Protein AF-0000000079071019 (afdb_homodimer)

pLDDT: mean 92.37, std 9.05, range [36.19, 98.75]

Sequence (508 aa):
MAKNIQSLERAAAMLRLLAGGERRLGLSDIASSLGLAKGTAHGILRTLQLEGFVEQDATSGRYQLGAELLRLGNSYLDVHELRARALVWTDDLARSSGESVHLGVLHQHGVLIVHHVFRPDDSRQVLEVGAMQPLHSTALGKVLSAFDPVAHSEVMEAERRSFTGRTVTAADEFEAMLDLIRAQGWAADAEETWEGVAAVSAPVHDRRRMPVGAVAVTGAVERVAPGGVLRPELIAAVRDCARAVSRDLGAGRFMAKNIQSLERAAAMLRLLAGGERRLGLSDIASSLGLAKGTAHGILRTLQLEGFVEQDATSGRYQLGAELLRLGNSYLDVHELRARALVWTDDLARSSGESVHLGVLHQHGVLIVHHVFRPDDSRQVLEVGAMQPLHSTALGKVLSAFDPVAHSEVMEAERRSFTGRTVTAADEFEAMLDLIRAQGWAADAEETWEGVAAVSAPVHDRRRMPVGAVAVTGAVERVAPGGVLRPELIAAVRDCARAVSRDLGAGRF

Solvent-accessible surface area (backbone atoms only — not comparable to full-atom values): 25881 Å² total; per-residue (Å²): 123,86,71,70,48,60,70,54,51,51,48,52,51,50,55,51,55,42,48,75,41,96,53,67,41,41,67,65,57,51,11,60,77,68,73,43,54,60,67,58,42,46,42,50,48,51,37,35,34,75,70,30,47,26,39,64,42,85,85,81,59,22,34,38,58,15,66,47,30,24,38,48,14,35,40,36,56,75,68,30,61,70,53,67,54,30,51,66,47,44,49,50,44,12,62,75,66,58,26,22,23,40,32,31,28,85,45,94,78,20,23,33,23,70,36,63,42,66,42,77,58,91,67,90,78,80,87,48,53,27,39,76,40,57,26,73,35,34,13,50,19,36,30,41,31,45,66,27,71,67,46,31,52,42,53,71,74,41,87,52,75,71,65,35,98,59,28,66,50,52,66,68,63,42,51,54,49,28,52,51,27,57,74,72,56,40,24,66,18,72,26,13,59,45,85,62,33,20,30,38,10,10,53,21,30,31,55,84,69,42,64,69,29,24,35,27,42,40,36,48,27,72,73,46,21,47,94,77,41,69,43,65,68,55,53,51,49,35,43,52,38,17,49,52,32,11,42,70,56,51,16,66,87,126,123,88,72,70,50,60,70,54,52,51,49,51,52,50,54,52,56,42,47,74,42,95,55,65,41,41,67,65,57,52,12,60,75,69,73,43,55,58,67,59,43,47,42,52,47,51,37,34,33,75,70,30,48,26,38,64,42,86,85,80,59,24,33,37,57,16,66,47,30,23,38,49,14,36,40,36,55,74,69,32,61,69,55,67,53,31,52,67,48,44,48,50,44,11,62,74,67,58,27,22,23,40,32,33,28,85,45,95,77,20,24,33,24,71,37,63,40,67,42,79,59,91,66,91,77,80,88,48,54,28,38,77,40,57,27,73,34,35,14,50,18,36,30,41,31,44,66,27,70,66,46,32,53,42,53,71,73,42,85,51,76,72,64,35,97,58,28,66,51,52,67,68,63,42,51,55,49,29,52,51,26,58,74,70,56,40,25,64,17,73,26,13,60,45,84,62,33,20,31,38,12,11,52,20,30,30,55,84,68,43,63,70,30,21,33,28,42,40,38,49,27,73,73,47,20,48,98,78,42,68,42,63,68,54,53,53,47,34,43,51,40,17,50,52,32,11,41,70,56,51,15,66,86,127

Organism: Streptomyces microflavus (NCBI:txid1919)

Secondary structure (DSSP, 8-state):
-----HHHHHHHHHHHHHHH-SS-B-HHHHHHHHT--HHHHHHHHHHHHHTTSEEE-TTT--EEE-HHHHHHHHHHHHT-HHHHHHHHHHHHHHHHHSSEEEEEEEETTEEEEEEEEPPSSS------TT-EEETTTSHHHHHHHHH-HHHHHHHHHS-----STT----HHHHHHHHHHHHHHT-EEEESSSSTTEEEEEEEEE-TTS-EEEEEEEEEEHHHHSGGG---HHHHHHHHHHHHHHHHHTT----/-----HHHHHHHHHHHHHHH-SS-B-HHHHHHHHT--HHHHHHHHHHHHHTTSEEE-TTT--EEE-HHHHHHHHHHHHT-HHHHHHHHHHHHHHHHHSSEEEEEEEETTEEEEEEEEPPSSS------TT-EEETTTSHHHHHHHHH-HHHHHHHHHS-----STT----HHHHHHHHHHHHHHT-EEEESSSSTTEEEEEEEEE-TTS-EEEEEEEEEEHHHHSGGG---HHHHHHHHHHHHHHHHHTT----

InterPro domains:
  IPR005471 Transcription regulator IclR, N-terminal [PF09339] (7-57)
  IPR005471 Transcription regulator IclR, N-terminal [PS51077] (5-67)
  IPR005471 Transcription regulator IclR, N-terminal [SM00346] (5-95)
  IPR014757 Transcription regulator IclR, C-terminal [PF01614] (75-247)
  IPR014757 Transcription regulator IclR, C-terminal [PS51078] (68-251)
  IPR029016 GAF-like domain superfamily [G3DSA:3.30.450.40] (76-252)
  IPR036388 Winged helix-like DNA-binding domain superfamily [G3DSA:1.10.10.10] (1-75)
  IPR036390 Winged helix DNA-binding domain superfamily [SSF46785] (5-77)
  IPR050707 HTH-type Transcriptional Regulators in Metabolic Pathways [PTHR30136] (3-250)

Foldseek 3Di:
DPDDDVLVVLLVVLQVVLVPDPDFAALVRSCVVSVHDSVSSVVSQVVCVVVQQKDADPVVRTIHGGCVVVVVVVVVLVPDLLNVLLVVLLQVLLVVLQFKKFKWFDDDQWTATSDIDHRPDPDDDDDCHGPTHHLQAAQFNLQCLLQPVVSVVSPLPDQQDFQDPQADGDNVVSVVQSVVCNVVQKGKHACRNHDQKIKIKGFAAAQVRHTGIMMMGMDGCCRQANVNHGDVVSNVSRHVSSQSSRVSNVNDDD/DPDDDVLVVLLVVLQVVLVPDPDFAALVVSCVVSVHDSVSSVVSQVVCVVVQQKDADPVVRTIHGGCVVVVVVVVVLVPDLLNVLLVVLLQVLLVVLQFKKFKWFDDDQWTATSDIDHRPDPDDDDDCHGPTHHLQAAQFNLQCLLQPVVSVVSPLPDQQDFQDPQADGDNVVSVVQSVVCNVVQKGKHACRNHDQKIKIKGFAAAQVRHTGIMMMGMDGCCRQANVNHGDVVSNVSRHVSSQSSRVSNVNPDD

Nearest PDB structures (foldseek):
  2g7u-assembly1_A  TM=6.488E-01  e=1.262E-20  Rhodococcus jostii RHA1
  5y6i-assembly1_A  TM=6.233E-01  e=2.428E-19  Pseudomonas aeruginosa
  3r4k-assembly2_D  TM=6.401E-01  e=8.620E-19  Ruegeria sp. TM1040
  5whm-assembly1_A  TM=8.356E-01  e=2.505E-16  Brucella abortus
  5whm-assembly1_C  TM=8.051E-01  e=2.827E-16  Brucella abortus

Radius of gyration: 23.79 Å; Cα contacts (8 Å, |Δi|>4): 1053; chains: 2; bounding box: 57×72×56 Å

Structure (mmCIF, N/CA/C/O backbone):
data_AF-0000000079071019-model_v1
#
loop_
_entity.id
_entity.type
_entity.pdbx_description
1 polymer 'Glycerol operon regulatory protein'
#
loop_
_atom_site.group_PDB
_atom_site.id
_atom_site.type_symbol
_atom_site.label_atom_id
_atom_site.label_alt_id
_atom_site.label_comp_id
_atom_site.label_asym_id
_atom_site.label_entity_id
_atom_site.label_seq_id
_atom_site.pdbx_PDB_ins_code
_atom_site.Cartn_x
_atom_site.Cartn_y
_atom_site.Cartn_z
_atom_site.occupancy
_atom_site.B_iso_or_equiv
_atom_site.auth_seq_id
_atom_site.auth_comp_id
_atom_site.auth_asym_id
_atom_site.auth_atom_id
_atom_site.pdbx_PDB_model_num
ATOM 1 N N . MET A 1 1 ? 29.594 14.336 12.547 1 38.56 1 MET A N 1
ATOM 2 C CA . MET A 1 1 ? 28.266 13.812 12.258 1 38.56 1 MET A CA 1
ATOM 3 C C . MET A 1 1 ? 28.297 12.883 11.055 1 38.56 1 MET A C 1
ATOM 5 O O . MET A 1 1 ? 28.891 13.203 10.023 1 38.56 1 MET A O 1
ATOM 9 N N . ALA A 1 2 ? 28.281 11.719 11.398 1 52.56 2 ALA A N 1
ATOM 10 C CA . ALA A 1 2 ? 28.609 10.734 10.367 1 52.56 2 ALA A CA 1
ATOM 11 C C . ALA A 1 2 ? 27.906 11.055 9.055 1 52.56 2 ALA A C 1
ATOM 13 O O . ALA A 1 2 ? 26.734 11.445 9.055 1 52.56 2 ALA A O 1
ATOM 14 N N . LYS A 1 3 ? 28.641 11.352 7.926 1 72.31 3 LYS A N 1
ATOM 15 C CA . LYS A 1 3 ? 28.25 11.781 6.586 1 72.31 3 LYS A CA 1
ATOM 16 C C . LYS A 1 3 ? 27.219 10.844 5.98 1 72.31 3 LYS A C 1
ATOM 18 O O . LYS A 1 3 ? 27.25 9.633 6.223 1 72.31 3 LYS A O 1
ATOM 23 N N . ASN A 1 4 ? 26.078 11.367 5.461 1 86 4 ASN A N 1
ATOM 24 C CA . ASN A 1 4 ? 25.062 10.617 4.73 1 86 4 ASN A CA 1
ATOM 25 C C . ASN A 1 4 ? 25.688 9.758 3.633 1 86 4 ASN A C 1
ATOM 27 O O . ASN A 1 4 ? 26.734 10.109 3.082 1 86 4 ASN A O 1
ATOM 31 N N . ILE A 1 5 ? 25.172 8.617 3.518 1 94.19 5 ILE A N 1
ATOM 32 C CA . ILE A 1 5 ? 25.656 7.695 2.5 1 94.19 5 ILE A CA 1
ATOM 33 C C . ILE A 1 5 ? 25.094 8.086 1.136 1 94.19 5 ILE A C 1
ATOM 35 O O . ILE A 1 5 ? 23.891 7.941 0.893 1 94.19 5 ILE A O 1
ATOM 39 N N . GLN A 1 6 ? 25.875 8.523 0.284 1 94.19 6 GLN A N 1
ATOM 40 C CA . GLN A 1 6 ? 25.516 9.133 -0.992 1 94.19 6 GLN A CA 1
ATOM 41 C C . GLN A 1 6 ? 24.75 8.156 -1.875 1 94.19 6 GLN A C 1
ATOM 43 O O . GLN A 1 6 ? 23.797 8.539 -2.553 1 94.19 6 GLN A O 1
ATOM 48 N N . SER A 1 7 ? 25.266 6.934 -1.925 1 94.94 7 SER A N 1
ATOM 49 C CA . SER A 1 7 ? 24.594 5.953 -2.779 1 94.94 7 SER A CA 1
ATOM 50 C C . SER A 1 7 ? 23.156 5.734 -2.346 1 94.94 7 SER A C 1
ATOM 52 O O . SER A 1 7 ? 22.281 5.52 -3.184 1 94.94 7 SER A O 1
ATOM 54 N N . LEU A 1 8 ? 22.891 5.789 -1.062 1 96.25 8 LEU A N 1
ATOM 55 C CA . LEU A 1 8 ? 21.531 5.637 -0.547 1 96.25 8 LEU A CA 1
ATOM 56 C C . LEU A 1 8 ? 20.688 6.852 -0.9 1 96.25 8 LEU A C 1
ATOM 58 O O . LEU A 1 8 ? 19.516 6.707 -1.274 1 96.25 8 LEU A O 1
ATOM 62 N N . GLU A 1 9 ? 21.266 7.996 -0.797 1 96.81 9 GLU A N 1
ATOM 63 C CA . GLU A 1 9 ? 20.562 9.211 -1.183 1 96.81 9 GLU A CA 1
ATOM 64 C C . GLU A 1 9 ? 20.172 9.188 -2.66 1 96.81 9 GLU A C 1
ATOM 66 O O . GLU A 1 9 ? 19.047 9.531 -3.023 1 96.81 9 GLU A O 1
ATOM 71 N N . ARG A 1 10 ? 21.078 8.82 -3.439 1 96.5 10 ARG A N 1
ATOM 72 C CA . ARG A 1 10 ? 20.844 8.742 -4.875 1 96.5 10 ARG A CA 1
ATOM 73 C C . ARG A 1 10 ? 19.797 7.688 -5.203 1 96.5 10 ARG A C 1
ATOM 75 O O . ARG A 1 10 ? 18.938 7.902 -6.066 1 96.5 10 ARG A O 1
ATOM 82 N N . ALA A 1 11 ? 19.906 6.539 -4.527 1 97.5 11 ALA A N 1
ATOM 83 C CA . ALA A 1 11 ? 18.906 5.488 -4.727 1 97.5 11 ALA A CA 1
ATOM 84 C C . ALA A 1 11 ? 17.516 5.973 -4.363 1 97.5 11 ALA A C 1
ATOM 86 O O . ALA A 1 11 ? 16.547 5.727 -5.098 1 97.5 11 ALA A O 1
ATOM 87 N N . ALA A 1 12 ? 17.406 6.688 -3.254 1 96.5 12 ALA A N 1
ATOM 88 C CA . ALA A 1 12 ? 16.125 7.242 -2.83 1 96.5 12 ALA A CA 1
ATOM 89 C C . ALA A 1 12 ? 15.586 8.219 -3.871 1 96.5 12 ALA A C 1
ATOM 91 O O . ALA A 1 12 ? 14.398 8.172 -4.215 1 96.5 12 ALA A O 1
ATOM 92 N N . ALA A 1 13 ? 16.422 9.07 -4.344 1 96.25 13 ALA A N 1
ATOM 93 C CA . ALA A 1 13 ? 16.031 10.031 -5.371 1 96.25 13 ALA A CA 1
ATOM 94 C C . ALA A 1 13 ? 15.555 9.312 -6.633 1 96.25 13 ALA A C 1
ATOM 96 O O . ALA A 1 13 ? 14.586 9.75 -7.27 1 96.25 13 ALA A O 1
ATOM 97 N N . MET A 1 14 ? 16.203 8.266 -6.98 1 96.06 14 MET A N 1
ATOM 98 C CA . MET A 1 14 ? 15.82 7.48 -8.156 1 96.06 14 MET A CA 1
ATOM 99 C C . MET A 1 14 ? 14.438 6.867 -7.98 1 96.06 14 MET A C 1
ATOM 101 O O . MET A 1 14 ? 13.617 6.906 -8.898 1 96.06 14 MET A O 1
ATOM 105 N N . LEU A 1 15 ? 14.211 6.293 -6.836 1 96.25 15 LEU A N 1
ATOM 106 C CA . LEU A 1 15 ? 12.906 5.699 -6.562 1 96.25 15 LEU A CA 1
ATOM 107 C C . LEU A 1 15 ? 11.805 6.754 -6.629 1 96.25 15 LEU A C 1
ATOM 109 O O . LEU A 1 15 ? 10.742 6.508 -7.203 1 96.25 15 LEU A O 1
ATOM 113 N N . ARG A 1 16 ? 12.062 7.973 -6.102 1 94 16 ARG A N 1
ATOM 114 C CA . ARG A 1 16 ? 11.078 9.055 -6.145 1 94 16 ARG A CA 1
ATOM 115 C C . ARG A 1 16 ? 10.836 9.523 -7.574 1 94 16 ARG A C 1
ATOM 117 O O . ARG A 1 16 ? 9.703 9.82 -7.949 1 94 16 ARG A O 1
ATOM 124 N N . LEU A 1 17 ? 11.891 9.57 -8.352 1 93.81 17 LEU A N 1
ATOM 125 C CA . LEU A 1 17 ? 11.766 9.938 -9.758 1 93.81 17 LEU A CA 1
ATOM 126 C C . LEU A 1 17 ? 10.867 8.953 -10.5 1 93.81 17 LEU A C 1
ATOM 128 O O . LEU A 1 17 ? 9.969 9.352 -11.242 1 93.81 17 LEU A O 1
ATOM 132 N N . LEU A 1 18 ? 11.07 7.66 -10.258 1 93.25 18 LEU A N 1
ATOM 133 C CA . LEU A 1 18 ? 10.297 6.613 -10.922 1 93.25 18 LEU A CA 1
ATOM 134 C C . LEU A 1 18 ? 8.852 6.633 -10.453 1 93.25 18 LEU A C 1
ATOM 136 O O . LEU A 1 18 ? 7.949 6.227 -11.195 1 93.25 18 LEU A O 1
ATOM 140 N N . ALA A 1 19 ? 8.648 7.086 -9.211 1 89.69 19 ALA A N 1
ATOM 141 C CA . ALA A 1 19 ? 7.305 7.156 -8.641 1 89.69 19 ALA A CA 1
ATOM 142 C C . ALA A 1 19 ? 6.496 8.281 -9.281 1 89.69 19 ALA A C 1
ATOM 144 O O . ALA A 1 19 ? 5.266 8.203 -9.359 1 89.69 19 ALA A O 1
ATOM 145 N N . GLY A 1 20 ? 7.109 9.453 -9.625 1 77.56 20 GLY A N 1
ATOM 146 C CA . GLY A 1 20 ? 6.445 10.648 -10.125 1 77.56 20 GLY A CA 1
ATOM 147 C C . GLY A 1 20 ? 5.965 10.508 -11.562 1 77.56 20 GLY A C 1
ATOM 148 O O . GLY A 1 20 ? 5.168 11.328 -12.031 1 77.56 20 GLY A O 1
ATOM 149 N N . GLY A 1 21 ? 6.348 9.422 -12.25 1 65.62 21 GLY A N 1
ATOM 150 C CA . GLY A 1 21 ? 6.035 9.391 -13.672 1 65.62 21 GLY A CA 1
ATOM 151 C C . GLY A 1 21 ? 4.996 8.344 -14.031 1 65.62 21 GLY A C 1
ATOM 152 O O . GLY A 1 21 ? 4.773 7.395 -13.281 1 65.62 21 GLY A O 1
ATOM 153 N N . GLU A 1 22 ? 4.215 8.828 -15 1 63.59 22 GLU A N 1
ATOM 154 C CA . GLU A 1 22 ? 3.23 7.914 -15.562 1 63.59 22 GLU A CA 1
ATOM 155 C C . GLU A 1 22 ? 3.895 6.859 -16.453 1 63.59 22 GLU A C 1
ATOM 157 O O . GLU A 1 22 ? 3.252 5.895 -16.859 1 63.59 22 GLU A O 1
ATOM 162 N N . ARG A 1 23 ? 5.141 7.191 -16.688 1 68.69 23 ARG A N 1
ATOM 163 C CA . ARG A 1 23 ? 5.77 6.289 -17.656 1 68.69 23 ARG A CA 1
ATOM 164 C C . ARG A 1 23 ? 7.07 5.719 -17.094 1 68.69 23 ARG A C 1
ATOM 166 O O . ARG A 1 23 ? 7.703 6.328 -16.234 1 68.69 23 ARG A O 1
ATOM 173 N N . ARG A 1 24 ? 7.352 4.57 -17.562 1 86.81 24 ARG A N 1
ATOM 174 C CA . ARG A 1 24 ? 8.656 3.955 -17.359 1 86.81 24 ARG A CA 1
ATOM 175 C C . ARG A 1 24 ? 9.773 4.824 -17.938 1 86.81 24 ARG A C 1
ATOM 177 O O . ARG A 1 24 ? 9.555 5.562 -18.891 1 86.81 24 ARG A O 1
ATOM 184 N N . LEU A 1 25 ? 10.867 4.867 -17.297 1 93.31 25 LEU A N 1
ATOM 185 C CA . LEU A 1 25 ? 11.977 5.715 -17.734 1 93.31 25 LEU A CA 1
ATOM 186 C C . LEU A 1 25 ? 13.172 4.871 -18.156 1 93.31 25 LEU A C 1
ATOM 188 O O . LEU A 1 25 ? 13.438 3.824 -17.562 1 93.31 25 LEU A O 1
ATOM 192 N N . GLY A 1 26 ? 13.773 5.391 -19.172 1 95.44 26 GLY A N 1
ATOM 193 C CA . GLY A 1 26 ? 15.008 4.746 -19.578 1 95.44 26 GLY A CA 1
ATOM 194 C C . GLY A 1 26 ? 16.219 5.195 -18.766 1 95.44 26 GLY A C 1
ATOM 195 O O . GLY A 1 26 ? 16.141 6.195 -18.047 1 95.44 26 GLY A O 1
ATOM 196 N N . LEU A 1 27 ? 17.281 4.48 -18.906 1 96.06 27 LEU A N 1
ATOM 197 C CA . LEU A 1 27 ? 18.516 4.742 -18.172 1 96.06 27 LEU A CA 1
ATOM 198 C C . LEU A 1 27 ? 19 6.164 -18.422 1 96.06 27 LEU A C 1
ATOM 200 O O . LEU A 1 27 ? 19.359 6.883 -17.484 1 96.06 27 LEU A O 1
ATOM 204 N N . SER A 1 28 ? 18.938 6.605 -19.625 1 96.56 28 SER A N 1
ATOM 205 C CA . SER A 1 28 ? 19.438 7.93 -19.984 1 96.56 28 SER A CA 1
ATOM 206 C C . SER A 1 28 ? 18.594 9.031 -19.344 1 96.56 28 SER A C 1
ATOM 208 O O . SER A 1 28 ? 19.141 10.016 -18.844 1 96.56 28 SER A O 1
ATOM 210 N N . ASP A 1 29 ? 17.359 8.867 -19.391 1 95.44 29 ASP A N 1
ATOM 211 C CA . ASP A 1 29 ? 16.438 9.844 -18.797 1 95.44 29 ASP A CA 1
ATOM 212 C C . ASP A 1 29 ? 16.641 9.945 -17.297 1 95.44 29 ASP A C 1
ATOM 214 O O . ASP A 1 29 ? 16.656 11.039 -16.734 1 95.44 29 ASP A O 1
ATOM 218 N N . ILE A 1 30 ? 16.828 8.789 -16.672 1 96.19 30 ILE A N 1
ATOM 219 C CA . ILE A 1 30 ? 17.031 8.75 -15.219 1 96.19 30 ILE A CA 1
ATOM 220 C C . ILE A 1 30 ? 18.344 9.422 -14.859 1 96.19 30 ILE A C 1
ATOM 222 O O . ILE A 1 30 ? 18.391 10.266 -13.961 1 96.19 30 ILE A O 1
ATOM 226 N N . ALA A 1 31 ? 19.359 9.086 -15.586 1 97.38 31 ALA A N 1
ATOM 227 C CA . ALA A 1 31 ? 20.688 9.656 -15.336 1 97.38 31 ALA A CA 1
ATOM 228 C C . ALA A 1 31 ? 20.672 11.172 -15.508 1 97.38 31 ALA A C 1
ATOM 230 O O . ALA A 1 31 ? 21.156 11.906 -14.648 1 97.38 31 ALA A O 1
ATOM 231 N N . SER A 1 32 ? 20.062 11.633 -16.562 1 97.06 32 SER A N 1
ATOM 232 C CA . SER A 1 32 ? 20.016 13.062 -16.859 1 97.06 32 SER A CA 1
ATOM 233 C C . SER A 1 32 ? 19.203 13.82 -15.828 1 97.06 32 SER A C 1
ATOM 235 O O . SER A 1 32 ? 19.609 14.883 -15.359 1 97.06 32 SER A O 1
ATOM 237 N N . SER A 1 33 ? 18.078 13.281 -15.445 1 94.94 33 SER A N 1
ATOM 238 C CA . SER A 1 33 ? 17.188 13.938 -14.492 1 94.94 33 SER A CA 1
ATOM 239 C C . SER A 1 33 ? 17.844 14.094 -13.125 1 94.94 33 SER A C 1
ATOM 241 O O . SER A 1 33 ? 17.578 15.055 -12.406 1 94.94 33 SER A O 1
ATOM 243 N N . LEU A 1 34 ? 18.75 13.188 -12.789 1 96.12 34 LEU A N 1
ATOM 244 C CA . LEU A 1 34 ? 19.344 13.188 -11.461 1 96.12 34 LEU A CA 1
ATOM 245 C C . LEU A 1 34 ? 20.766 13.734 -11.492 1 96.12 34 LEU A C 1
ATOM 247 O O . LEU A 1 34 ? 21.438 13.797 -10.461 1 96.12 34 LEU A O 1
ATOM 251 N N . GLY A 1 35 ? 21.219 14.086 -12.703 1 97.19 35 GLY A N 1
ATOM 252 C CA . GLY A 1 35 ? 22.562 14.602 -12.852 1 97.19 35 GLY A CA 1
ATOM 253 C C . GLY A 1 35 ? 23.641 13.586 -12.531 1 97.19 35 GLY A C 1
ATOM 254 O O . GLY A 1 35 ? 24.641 13.914 -11.891 1 97.19 35 GLY A O 1
ATOM 255 N N . LEU A 1 36 ? 23.453 12.344 -12.898 1 96.88 36 LEU A N 1
ATOM 256 C CA . LEU A 1 36 ? 24.391 11.266 -12.641 1 96.88 36 LEU A CA 1
ATOM 257 C C . LEU A 1 36 ? 25.031 10.781 -13.938 1 96.88 36 LEU A C 1
ATOM 259 O O . LEU A 1 36 ? 24.422 10.875 -15.008 1 96.88 36 LEU A O 1
ATOM 263 N N . ALA A 1 37 ? 26.188 10.266 -13.781 1 96.56 37 ALA A N 1
ATOM 264 C CA . ALA A 1 37 ? 26.75 9.523 -14.898 1 96.56 37 ALA A CA 1
ATOM 265 C C . ALA A 1 37 ? 25.969 8.25 -15.172 1 96.56 37 ALA A C 1
ATOM 267 O O . ALA A 1 37 ? 25.453 7.613 -14.242 1 96.56 37 ALA A O 1
ATOM 268 N N . LYS A 1 38 ? 25.906 7.855 -16.438 1 95.69 38 LYS A N 1
ATOM 269 C CA . LYS A 1 38 ? 25.125 6.691 -16.828 1 95.69 38 LYS A CA 1
ATOM 270 C C . LYS A 1 38 ? 25.609 5.434 -16.109 1 95.69 38 LYS A C 1
ATOM 272 O O . LYS A 1 38 ? 24.797 4.594 -15.711 1 95.69 38 LYS A O 1
ATOM 277 N N . GLY A 1 39 ? 26.875 5.336 -15.977 1 95.56 39 GLY A N 1
ATOM 278 C CA . GLY A 1 39 ? 27.406 4.18 -15.289 1 95.56 39 GLY A CA 1
ATOM 279 C C . GLY A 1 39 ? 26.969 4.086 -13.836 1 95.56 39 GLY A C 1
ATOM 280 O O . GLY A 1 39 ? 26.625 3.006 -13.352 1 95.56 39 GLY A O 1
ATOM 281 N N . THR A 1 40 ? 27.047 5.18 -13.164 1 94.94 40 THR A N 1
ATOM 282 C CA . THR A 1 40 ? 26.609 5.25 -11.773 1 94.94 40 THR A CA 1
ATOM 283 C C . THR A 1 40 ? 25.125 4.922 -11.656 1 94.94 40 THR A C 1
ATOM 285 O O . THR A 1 40 ? 24.719 4.129 -10.805 1 94.94 40 THR A O 1
ATOM 288 N N . ALA A 1 41 ? 24.344 5.574 -12.523 1 97 41 ALA A N 1
ATOM 289 C CA . ALA A 1 41 ? 22.906 5.312 -12.523 1 97 41 ALA A CA 1
ATOM 290 C C . ALA A 1 41 ? 22.609 3.834 -12.758 1 97 41 ALA A C 1
ATOM 292 O O . ALA A 1 41 ? 21.766 3.242 -12.078 1 97 41 ALA A O 1
ATOM 293 N N . HIS A 1 42 ? 23.297 3.311 -13.656 1 96.62 42 HIS A N 1
ATOM 294 C CA . HIS A 1 42 ? 23.094 1.905 -13.992 1 96.62 42 HIS A CA 1
ATOM 295 C C . HIS A 1 42 ? 23.438 1.006 -12.805 1 96.62 42 HIS A C 1
ATOM 297 O O . HIS A 1 42 ? 22.734 0.025 -12.539 1 96.62 42 HIS A O 1
ATOM 303 N N . GLY A 1 43 ? 24.547 1.258 -12.172 1 97 43 GLY A N 1
ATOM 304 C CA . GLY A 1 43 ? 24.938 0.482 -11 1 97 43 GLY A CA 1
ATOM 305 C C . GLY A 1 43 ? 23.891 0.502 -9.906 1 97 43 GLY A C 1
ATOM 306 O O . GLY A 1 43 ? 23.578 -0.535 -9.312 1 97 43 GLY A O 1
ATOM 307 N N . ILE A 1 44 ? 23.344 1.629 -9.641 1 97.44 44 ILE A N 1
ATOM 308 C CA . ILE A 1 44 ? 22.312 1.785 -8.625 1 97.44 44 ILE A CA 1
ATOM 309 C C . ILE A 1 44 ? 21.062 1.022 -9.039 1 97.44 44 ILE A C 1
ATOM 311 O O . ILE A 1 44 ? 20.5 0.259 -8.25 1 97.44 44 ILE A O 1
ATOM 315 N N . LEU A 1 45 ? 20.703 1.227 -10.305 1 97.19 45 LEU A N 1
ATOM 316 C CA . LEU A 1 45 ? 19.516 0.567 -10.812 1 97.19 45 LEU A CA 1
ATOM 317 C C . LEU A 1 45 ? 19.656 -0.949 -10.75 1 97.19 45 LEU A C 1
ATOM 319 O O . LEU A 1 45 ? 18.719 -1.651 -10.367 1 97.19 45 LEU A O 1
ATOM 323 N N . ARG A 1 46 ? 20.781 -1.4 -11.125 1 96.75 46 ARG A N 1
ATOM 324 C CA . ARG A 1 46 ? 21.016 -2.84 -11.109 1 96.75 46 ARG A CA 1
ATOM 325 C C . ARG A 1 46 ? 20.891 -3.404 -9.695 1 96.75 46 ARG A C 1
ATOM 327 O O . ARG A 1 46 ? 20.266 -4.449 -9.5 1 96.75 46 ARG A O 1
ATOM 334 N N . THR A 1 47 ? 21.453 -2.734 -8.766 1 96.88 47 THR A N 1
ATOM 335 C CA . THR A 1 47 ? 21.375 -3.189 -7.383 1 96.88 47 THR A CA 1
ATOM 336 C C . THR A 1 47 ? 19.938 -3.125 -6.879 1 96.88 47 THR A C 1
ATOM 338 O O . THR A 1 47 ? 19.453 -4.055 -6.223 1 96.88 47 THR A O 1
ATOM 341 N N . LEU A 1 48 ? 19.219 -2.012 -7.176 1 97.12 48 LEU A N 1
ATOM 342 C CA . LEU A 1 48 ? 17.828 -1.869 -6.781 1 97.12 48 LEU A CA 1
ATOM 343 C C . LEU A 1 48 ? 16.969 -2.957 -7.418 1 97.12 48 LEU A C 1
ATOM 345 O O . LEU A 1 48 ? 16.016 -3.438 -6.805 1 97.12 48 LEU A O 1
ATOM 349 N N . GLN A 1 49 ? 17.312 -3.295 -8.656 1 95.5 49 GLN A N 1
ATOM 350 C CA . GLN A 1 49 ? 16.594 -4.359 -9.352 1 95.5 49 GLN A CA 1
ATOM 351 C C . GLN A 1 49 ? 16.812 -5.707 -8.672 1 95.5 49 GLN A C 1
ATOM 353 O O . GLN A 1 49 ? 15.867 -6.469 -8.469 1 95.5 49 GLN A O 1
ATOM 358 N N . LEU A 1 50 ? 18.047 -5.988 -8.344 1 94.31 50 LEU A N 1
ATOM 359 C CA . LEU A 1 50 ? 18.391 -7.23 -7.664 1 94.31 50 LEU A CA 1
ATOM 360 C C . LEU A 1 50 ? 17.641 -7.352 -6.344 1 94.31 50 LEU A C 1
ATOM 362 O O . LEU A 1 50 ? 17.219 -8.445 -5.961 1 94.31 50 LEU A O 1
ATOM 366 N N . GLU A 1 51 ? 17.406 -6.199 -5.723 1 94.56 51 GLU A N 1
ATOM 367 C CA . GLU A 1 51 ? 16.766 -6.184 -4.414 1 94.56 51 GLU A CA 1
ATOM 368 C C . GLU A 1 51 ? 15.25 -6.062 -4.551 1 94.56 51 GLU A C 1
ATOM 370 O O . GLU A 1 51 ? 14.531 -6.004 -3.549 1 94.56 51 GLU A O 1
ATOM 375 N N . GLY A 1 52 ? 14.727 -5.938 -5.742 1 94 52 GLY A N 1
ATOM 376 C CA . GLY A 1 52 ? 13.297 -5.957 -6.004 1 94 52 GLY A CA 1
ATOM 377 C C . GLY A 1 52 ? 12.656 -4.59 -5.895 1 94 52 GLY A C 1
ATOM 378 O O . GLY A 1 52 ? 11.43 -4.469 -5.969 1 94 52 GLY A O 1
ATOM 379 N N . PHE A 1 53 ? 13.422 -3.479 -5.754 1 96.38 53 PHE A N 1
ATOM 380 C CA . PHE A 1 53 ? 12.883 -2.135 -5.578 1 96.38 53 PHE A CA 1
ATOM 381 C C . PHE A 1 53 ? 12.586 -1.491 -6.926 1 96.38 53 PHE A C 1
ATOM 383 O O . PHE A 1 53 ? 11.828 -0.523 -7 1 96.38 53 PHE A O 1
ATOM 390 N N . VAL A 1 54 ? 13.297 -2.021 -7.945 1 95.62 54 VAL A N 1
ATOM 391 C CA . VAL A 1 54 ? 13.109 -1.558 -9.312 1 95.62 54 VAL A CA 1
ATOM 392 C C . VAL A 1 54 ? 12.93 -2.754 -10.25 1 95.62 54 VAL A C 1
ATOM 394 O O . VAL A 1 54 ? 13.5 -3.822 -10.008 1 95.62 54 VAL A O 1
ATOM 397 N N . GLU A 1 55 ? 12.141 -2.652 -11.188 1 93.5 55 GLU A N 1
ATOM 398 C CA . GLU A 1 55 ? 11.977 -3.648 -12.242 1 93.5 55 GLU A CA 1
ATOM 399 C C . GLU A 1 55 ? 12.25 -3.049 -13.617 1 93.5 55 GLU A C 1
ATOM 401 O O . GLU A 1 55 ? 12.016 -1.858 -13.844 1 93.5 55 GLU A O 1
ATOM 406 N N . GLN A 1 56 ? 12.742 -3.84 -14.438 1 92.69 56 GLN A N 1
ATOM 407 C CA . GLN A 1 56 ? 12.992 -3.441 -15.82 1 92.69 56 GLN A CA 1
ATOM 408 C C . GLN A 1 56 ? 12.109 -4.23 -16.781 1 92.69 56 GLN A C 1
ATOM 410 O O . GLN A 1 56 ? 12.047 -5.457 -16.703 1 92.69 56 GLN A O 1
ATOM 415 N N . ASP A 1 57 ? 11.461 -3.475 -17.609 1 87.69 57 ASP A N 1
ATOM 416 C CA . ASP A 1 57 ? 10.664 -4.125 -18.656 1 87.69 57 ASP A CA 1
ATOM 417 C C . ASP A 1 57 ? 11.562 -4.836 -19.656 1 87.69 57 ASP A C 1
ATOM 419 O O . ASP A 1 57 ? 12.484 -4.234 -20.219 1 87.69 57 ASP A O 1
ATOM 423 N N . ALA A 1 58 ? 11.297 -6.059 -19.922 1 83.69 58 ALA A N 1
ATOM 424 C CA . ALA A 1 58 ? 12.164 -6.879 -20.766 1 83.69 58 ALA A CA 1
ATOM 425 C C . ALA A 1 58 ? 12.109 -6.414 -22.219 1 83.69 58 ALA A C 1
ATOM 427 O O . ALA A 1 58 ? 13.102 -6.523 -22.953 1 83.69 58 ALA A O 1
ATOM 428 N N . THR A 1 59 ? 11 -5.832 -22.641 1 83.62 59 THR A N 1
ATOM 429 C CA . THR A 1 59 ? 10.805 -5.449 -24.031 1 83.62 59 THR A CA 1
ATOM 430 C C . THR A 1 59 ? 11.359 -4.055 -24.297 1 83.62 59 THR A C 1
ATOM 432 O O . THR A 1 59 ? 12.195 -3.871 -25.188 1 83.62 59 THR A O 1
ATOM 435 N N . SER A 1 60 ? 11.023 -3.145 -23.469 1 87.25 60 SER A N 1
ATOM 436 C CA . SER A 1 60 ? 11.383 -1.753 -23.719 1 87.25 60 SER A CA 1
ATOM 437 C C . SER A 1 60 ? 12.711 -1.396 -23.047 1 87.25 60 SER A C 1
ATOM 439 O O . SER A 1 60 ? 13.344 -0.404 -23.422 1 87.25 60 SER A O 1
ATOM 441 N N . GLY A 1 61 ? 13.039 -2.271 -22.016 1 92.44 61 GLY A N 1
ATOM 442 C CA . GLY A 1 61 ? 14.242 -1.981 -21.25 1 92.44 61 GLY A CA 1
ATOM 443 C C . GLY A 1 61 ? 14.07 -0.82 -20.297 1 92.44 61 GLY A C 1
ATOM 444 O O . GLY A 1 61 ? 15.039 -0.379 -19.672 1 92.44 61 GLY A O 1
ATOM 445 N N . ARG A 1 62 ? 12.898 -0.313 -20.156 1 93.88 62 ARG A N 1
ATOM 446 C CA . ARG A 1 62 ? 12.633 0.826 -19.281 1 93.88 62 ARG A CA 1
ATOM 447 C C . ARG A 1 62 ? 12.359 0.37 -17.859 1 93.88 62 ARG A C 1
ATOM 449 O O . ARG A 1 62 ? 12.047 -0.8 -17.609 1 93.88 62 ARG A O 1
ATOM 456 N N . TYR A 1 63 ? 12.516 1.346 -16.938 1 95.06 63 TYR A N 1
ATOM 457 C CA . TYR A 1 63 ? 12.492 0.997 -15.516 1 95.06 63 TYR A CA 1
ATOM 458 C C . TYR A 1 63 ? 11.227 1.524 -14.844 1 95.06 63 TYR A C 1
ATOM 460 O O . TYR A 1 63 ? 10.711 2.576 -15.227 1 95.06 63 TYR A O 1
ATOM 468 N N . GLN A 1 64 ? 10.742 0.799 -13.836 1 93.62 64 GLN A N 1
ATOM 469 C CA . GLN A 1 64 ? 9.656 1.196 -12.953 1 93.62 64 GLN A CA 1
ATOM 470 C C . GLN A 1 64 ? 9.914 0.723 -11.523 1 93.62 64 GLN A C 1
ATOM 472 O O . GLN A 1 64 ? 10.844 -0.048 -11.273 1 93.62 64 GLN A O 1
ATOM 477 N N . LEU A 1 65 ? 9.102 1.212 -10.609 1 93.81 65 LEU A N 1
ATOM 478 C CA . LEU A 1 65 ? 9.219 0.765 -9.227 1 93.81 65 LEU A CA 1
ATOM 479 C C . LEU A 1 65 ? 8.898 -0.722 -9.109 1 93.81 65 LEU A C 1
ATOM 481 O O . LEU A 1 65 ? 8.102 -1.254 -9.875 1 93.81 65 LEU A O 1
ATOM 485 N N . GLY A 1 66 ? 9.586 -1.358 -8.188 1 93.38 66 GLY A N 1
ATOM 486 C CA . GLY A 1 66 ? 9.414 -2.791 -8 1 93.38 66 GLY A CA 1
ATOM 487 C C . GLY A 1 66 ? 8.398 -3.137 -6.93 1 93.38 66 GLY A C 1
ATOM 488 O O . GLY A 1 66 ? 8.047 -2.291 -6.102 1 93.38 66 GLY A O 1
ATOM 489 N N . ALA A 1 67 ? 7.996 -4.371 -6.848 1 92.62 67 ALA A N 1
ATOM 490 C CA . ALA A 1 67 ? 6.934 -4.887 -5.992 1 92.62 67 ALA A CA 1
ATOM 491 C C . ALA A 1 67 ? 7.344 -4.855 -4.523 1 92.62 67 ALA A C 1
ATOM 493 O O . ALA A 1 67 ? 6.492 -4.82 -3.631 1 92.62 67 ALA A O 1
ATOM 494 N N . GLU A 1 68 ? 8.609 -4.938 -4.293 1 93.69 68 GLU A N 1
ATOM 495 C CA . GLU A 1 68 ? 9.102 -4.965 -2.922 1 93.69 68 GLU A CA 1
ATOM 496 C C . GLU A 1 68 ? 8.656 -3.732 -2.145 1 93.69 68 GLU A C 1
ATOM 498 O O . GLU A 1 68 ? 8.414 -3.805 -0.938 1 93.69 68 GLU A O 1
ATOM 503 N N . LEU A 1 69 ? 8.492 -2.643 -2.891 1 94.31 69 LEU A N 1
ATOM 504 C CA . LEU A 1 69 ? 8.062 -1.406 -2.246 1 94.31 69 LEU A CA 1
ATOM 505 C C . LEU A 1 69 ? 6.637 -1.532 -1.725 1 94.31 69 LEU A C 1
ATOM 507 O O . LEU A 1 69 ? 6.32 -1.023 -0.647 1 94.31 69 LEU A O 1
ATOM 511 N N . LEU A 1 70 ? 5.836 -2.182 -2.477 1 92.44 70 LEU A N 1
ATOM 512 C CA . LEU A 1 70 ? 4.469 -2.416 -2.031 1 92.44 70 LEU A CA 1
ATOM 513 C C . LEU A 1 70 ? 4.445 -3.285 -0.778 1 92.44 70 LEU A C 1
ATOM 515 O O . LEU A 1 70 ? 3.752 -2.967 0.191 1 92.44 70 LEU A O 1
ATOM 519 N N . ARG A 1 71 ? 5.199 -4.344 -0.801 1 91.88 71 ARG A N 1
ATOM 520 C CA . ARG A 1 71 ? 5.273 -5.254 0.338 1 91.88 71 ARG A CA 1
ATOM 521 C C . ARG A 1 71 ? 5.742 -4.523 1.593 1 91.88 71 ARG A C 1
ATOM 523 O O . ARG A 1 71 ? 5.113 -4.625 2.646 1 91.88 71 ARG A O 1
ATOM 530 N N . LEU A 1 72 ? 6.785 -3.75 1.459 1 92.19 72 LEU A N 1
ATOM 531 C CA . LEU A 1 72 ? 7.332 -3.018 2.596 1 92.19 72 LEU A CA 1
ATOM 532 C C . LEU A 1 72 ? 6.363 -1.932 3.059 1 92.19 72 LEU A C 1
ATOM 534 O O . LEU A 1 72 ? 6.223 -1.69 4.258 1 92.19 72 LEU A O 1
ATOM 538 N N . GLY A 1 73 ? 5.762 -1.26 2.098 1 92 73 GLY A N 1
ATOM 539 C CA . GLY A 1 73 ? 4.758 -0.263 2.443 1 92 73 GLY A CA 1
ATOM 540 C C . GLY A 1 73 ? 3.621 -0.824 3.277 1 92 73 GLY A C 1
ATOM 541 O O . GLY A 1 73 ? 3.139 -0.166 4.199 1 92 73 GLY A O 1
ATOM 542 N N . ASN A 1 74 ? 3.24 -1.976 2.945 1 88.38 74 ASN A N 1
ATOM 543 C CA . ASN A 1 74 ? 2.174 -2.631 3.697 1 88.38 74 ASN A CA 1
ATOM 544 C C . ASN A 1 74 ? 2.607 -2.947 5.125 1 88.38 74 ASN A C 1
ATOM 546 O O . ASN A 1 74 ? 1.804 -2.863 6.055 1 88.38 74 ASN A O 1
ATOM 550 N N . SER A 1 75 ? 3.766 -3.344 5.324 1 87.69 75 SER A N 1
ATOM 551 C CA . SER A 1 75 ? 4.293 -3.621 6.656 1 87.69 75 SER A CA 1
ATOM 552 C C . SER A 1 75 ? 4.277 -2.369 7.527 1 87.69 75 SER A C 1
ATOM 554 O O . SER A 1 75 ? 4.055 -2.451 8.734 1 87.69 75 SER A O 1
ATOM 556 N N . TYR A 1 76 ? 4.535 -1.251 6.891 1 86 76 TYR A N 1
ATOM 557 C CA . TYR A 1 76 ? 4.406 0.032 7.574 1 86 76 TYR A CA 1
ATOM 558 C C . TYR A 1 76 ? 3.014 0.196 8.172 1 86 76 TYR A C 1
ATOM 560 O O . TYR A 1 76 ? 2.869 0.635 9.312 1 86 76 TYR A O 1
ATOM 568 N N . LEU A 1 77 ? 2.035 -0.217 7.492 1 85.06 77 LEU A N 1
ATOM 569 C CA . LEU A 1 77 ? 0.652 -0.072 7.934 1 85.06 77 LEU A CA 1
ATOM 570 C C . LEU A 1 77 ? 0.35 -1.014 9.094 1 85.06 77 LEU A C 1
ATOM 572 O O . LEU A 1 77 ? -0.424 -0.671 9.992 1 85.06 77 LEU A O 1
ATOM 576 N N . ASP A 1 78 ? 0.955 -2.168 9.07 1 80.12 78 ASP A N 1
ATOM 577 C CA . ASP A 1 78 ? 0.675 -3.209 10.055 1 80.12 78 ASP A CA 1
ATOM 578 C C . ASP A 1 78 ? 1.016 -2.734 11.469 1 80.12 78 ASP A C 1
ATOM 580 O O . ASP A 1 78 ? 0.368 -3.137 12.438 1 80.12 78 ASP A O 1
ATOM 584 N N . VAL A 1 79 ? 1.973 -1.896 11.578 1 77.25 79 VAL A N 1
ATOM 585 C CA . VAL A 1 79 ? 2.428 -1.519 12.906 1 77.25 79 VAL A CA 1
ATOM 586 C C . VAL A 1 79 ? 2.033 -0.073 13.203 1 77.25 79 VAL A C 1
ATOM 588 O O . VAL A 1 79 ? 2.477 0.511 14.188 1 77.25 79 VAL A O 1
ATOM 591 N N . HIS A 1 80 ? 1.239 0.489 12.375 1 84.81 80 HIS A N 1
ATOM 592 C CA . HIS A 1 80 ? 0.843 1.885 12.531 1 84.81 80 HIS A CA 1
ATOM 593 C C . HIS A 1 80 ? -0.204 2.043 13.625 1 84.81 80 HIS A C 1
ATOM 595 O O . HIS A 1 80 ? -1.383 1.751 13.414 1 84.81 80 HIS A O 1
ATOM 601 N N . GLU A 1 81 ? 0.152 2.656 14.695 1 85 81 GLU A N 1
ATOM 602 C CA . GLU A 1 81 ? -0.685 2.707 15.891 1 85 81 GLU A CA 1
ATOM 603 C C . GLU A 1 81 ? -1.955 3.514 15.641 1 85 81 GLU A C 1
ATOM 605 O O . GLU A 1 81 ? -3.047 3.104 16.047 1 85 81 GLU A O 1
ATOM 610 N N . LEU A 1 82 ? -1.802 4.688 15 1 90.75 82 LEU A N 1
ATOM 611 C CA . LEU A 1 82 ? -2.967 5.516 14.711 1 90.75 82 LEU A CA 1
ATOM 612 C C . LEU A 1 82 ? -3.99 4.746 13.883 1 90.75 82 LEU A C 1
ATOM 614 O O . LEU A 1 82 ? -5.184 4.766 14.188 1 90.75 82 LEU A O 1
ATOM 618 N N . ARG A 1 83 ? -3.492 4.07 12.867 1 91.75 83 ARG A N 1
ATOM 619 C CA . ARG A 1 83 ? -4.375 3.277 12.016 1 91.75 83 ARG A CA 1
ATOM 620 C C . ARG A 1 83 ? -5.078 2.189 12.828 1 91.75 83 ARG A C 1
ATOM 622 O O . ARG A 1 83 ? -6.297 2.043 12.75 1 91.75 83 ARG A O 1
ATOM 629 N N . ALA A 1 84 ? -4.359 1.506 13.633 1 89.5 84 ALA A N 1
ATOM 630 C CA . ALA A 1 84 ? -4.906 0.408 14.422 1 89.5 84 ALA A CA 1
ATOM 631 C C . ALA A 1 84 ? -6.02 0.897 15.352 1 89.5 84 ALA A C 1
ATOM 633 O O . ALA A 1 84 ? -7.059 0.247 15.477 1 89.5 84 ALA A O 1
ATOM 634 N N . ARG A 1 85 ? -5.828 2.018 15.914 1 91.75 85 ARG A N 1
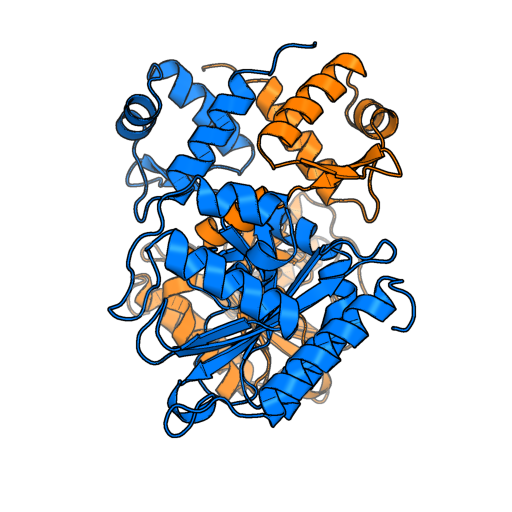ATOM 635 C CA . ARG A 1 85 ? -6.785 2.555 16.875 1 91.75 85 ARG A CA 1
ATOM 636 C C . ARG A 1 85 ? -7.988 3.166 16.172 1 91.75 85 ARG A C 1
ATOM 638 O O . ARG A 1 85 ? -9.062 3.301 16.766 1 91.75 85 ARG A O 1
ATOM 645 N N . ALA A 1 86 ? -7.836 3.523 14.93 1 94.94 86 ALA A N 1
ATOM 646 C CA . ALA A 1 86 ? -8.875 4.262 14.219 1 94.94 86 ALA A CA 1
ATOM 647 C C . ALA A 1 86 ? -9.812 3.311 13.477 1 94.94 86 ALA A C 1
ATOM 649 O O . ALA A 1 86 ? -10.898 3.705 13.055 1 94.94 86 ALA A O 1
ATOM 650 N N . LEU A 1 87 ? -9.453 2.066 13.273 1 91.25 87 LEU A N 1
ATOM 651 C CA . LEU A 1 87 ? -10.125 1.124 12.391 1 91.25 87 LEU A CA 1
ATOM 652 C C . LEU A 1 87 ? -11.617 1.049 12.695 1 91.25 87 LEU A C 1
ATOM 654 O O . LEU A 1 87 ? -12.453 1.312 11.828 1 91.25 87 LEU A O 1
ATOM 658 N N . VAL A 1 88 ? -11.961 0.814 13.945 1 91.38 88 VAL A N 1
ATOM 659 C CA . VAL A 1 88 ? -13.352 0.583 14.336 1 91.38 88 VAL A CA 1
ATOM 660 C C . VAL A 1 88 ? -14.133 1.889 14.242 1 91.38 88 VAL A C 1
ATOM 662 O O . VAL A 1 88 ? -15.281 1.903 13.781 1 91.38 88 VAL A O 1
ATOM 665 N N . TRP A 1 89 ? -13.531 2.936 14.625 1 95.12 89 TRP A N 1
ATOM 666 C CA . TRP A 1 89 ? -14.211 4.227 14.664 1 95.12 89 TRP A CA 1
ATOM 667 C C . TRP A 1 89 ? -14.477 4.742 13.25 1 95.12 89 TRP A C 1
ATOM 669 O O . TRP A 1 89 ? -15.531 5.316 12.984 1 95.12 89 TRP A O 1
ATOM 679 N N . THR A 1 90 ? -13.508 4.551 12.398 1 96.12 90 THR A N 1
ATOM 680 C CA . THR A 1 90 ? -13.68 5.016 11.031 1 96.12 90 THR A CA 1
ATOM 681 C C . THR A 1 90 ? -14.727 4.18 10.297 1 96.12 90 THR A C 1
ATOM 683 O O . THR A 1 90 ? -15.461 4.695 9.453 1 96.12 90 THR A O 1
ATOM 686 N N . ASP A 1 91 ? -14.797 2.914 10.594 1 92.75 91 ASP A N 1
ATOM 687 C CA . ASP A 1 91 ? -15.852 2.07 10.047 1 92.75 91 ASP A CA 1
ATOM 688 C C . ASP A 1 91 ? -17.234 2.572 10.469 1 92.75 91 ASP A C 1
ATOM 690 O O . ASP A 1 91 ? -18.141 2.676 9.641 1 92.75 91 ASP A O 1
ATOM 694 N N . ASP A 1 92 ? -17.359 2.846 11.734 1 94.44 92 ASP A N 1
ATOM 695 C CA . ASP A 1 92 ? -18.609 3.363 12.266 1 94.44 92 ASP A CA 1
ATOM 696 C C . ASP A 1 92 ? -18.969 4.707 11.625 1 94.44 92 ASP A C 1
ATOM 698 O O . ASP A 1 92 ? -20.125 4.969 11.32 1 94.44 92 ASP A O 1
ATOM 702 N N . LEU A 1 93 ? -17.984 5.5 11.445 1 96.75 93 LEU A N 1
ATOM 703 C CA . LEU A 1 93 ? -18.188 6.809 10.836 1 96.75 93 LEU A CA 1
ATOM 704 C C . LEU A 1 93 ? -18.688 6.672 9.406 1 96.75 93 LEU A C 1
ATOM 706 O O . LEU A 1 93 ? -19.594 7.387 8.984 1 96.75 93 LEU A O 1
ATOM 710 N N . ALA A 1 94 ? -18.094 5.766 8.664 1 95.06 94 ALA A N 1
ATOM 711 C CA . ALA A 1 94 ? -18.547 5.527 7.293 1 95.06 94 ALA A CA 1
ATOM 712 C C . ALA A 1 94 ? -19.984 5.051 7.262 1 95.06 94 ALA A C 1
ATOM 714 O O . ALA A 1 94 ? -20.797 5.539 6.465 1 95.06 94 ALA A O 1
ATOM 715 N N . ARG A 1 95 ? -20.297 4.207 8.117 1 91.75 95 ARG A N 1
ATOM 716 C CA . ARG A 1 95 ? -21.656 3.666 8.18 1 91.75 95 ARG A CA 1
ATOM 717 C C . ARG A 1 95 ? -22.656 4.75 8.555 1 91.75 95 ARG A C 1
ATOM 719 O O . ARG A 1 95 ? -23.719 4.875 7.922 1 91.75 95 ARG A O 1
ATOM 726 N N . SER A 1 96 ? -22.328 5.5 9.555 1 93.56 96 SER A N 1
ATOM 727 C CA . SER A 1 96 ? -23.266 6.5 10.062 1 93.56 96 SER A CA 1
ATOM 728 C C . SER A 1 96 ? -23.391 7.676 9.102 1 93.56 96 SER A C 1
ATOM 730 O O . SER A 1 96 ? -24.484 8.258 8.961 1 93.56 96 SER A O 1
ATOM 732 N N . SER A 1 97 ? -22.297 8.031 8.43 1 95 97 SER A N 1
ATOM 733 C CA . SER A 1 97 ? -22.312 9.18 7.527 1 95 97 SER A CA 1
ATOM 734 C C . SER A 1 97 ? -22.812 8.781 6.141 1 95 97 SER A C 1
ATOM 736 O O . SER A 1 97 ? -23.297 9.625 5.387 1 95 97 SER A O 1
ATOM 738 N N . GLY A 1 98 ? -22.609 7.559 5.832 1 93.62 98 GLY A N 1
ATOM 739 C CA . GLY A 1 98 ? -22.938 7.09 4.492 1 93.62 98 GLY A CA 1
ATOM 740 C C . GLY A 1 98 ? -21.922 7.512 3.451 1 93.62 98 GLY A C 1
ATOM 741 O O . GLY A 1 98 ? -22.172 7.402 2.248 1 93.62 98 GLY A O 1
ATOM 742 N N . GLU A 1 99 ? -20.797 8.039 3.838 1 95.44 99 GLU A N 1
ATOM 743 C CA . GLU A 1 99 ? -19.75 8.531 2.953 1 95.44 99 GLU A CA 1
ATOM 744 C C . GLU A 1 99 ? -18.422 7.832 3.227 1 95.44 99 GLU A C 1
ATOM 746 O O . GLU A 1 99 ? -18.297 7.07 4.188 1 95.44 99 GLU A O 1
ATOM 751 N N . SER A 1 100 ? -17.438 8.023 2.363 1 95.31 100 SER A N 1
ATOM 752 C CA . SER A 1 100 ? -16.109 7.449 2.562 1 95.31 100 SER A CA 1
ATOM 753 C C . SER A 1 100 ? -15.344 8.18 3.664 1 95.31 100 SER A C 1
ATOM 755 O O . SER A 1 100 ? -15.609 9.352 3.934 1 95.31 100 SER A O 1
ATOM 757 N N . VAL A 1 101 ? -14.508 7.43 4.316 1 97.25 101 VAL A N 1
ATOM 758 C CA . VAL A 1 101 ? -13.727 7.988 5.41 1 97.25 101 VAL A CA 1
ATOM 759 C C . VAL A 1 101 ? -12.242 7.777 5.145 1 97.25 101 VAL A C 1
ATOM 761 O O . VAL A 1 101 ? -11.828 6.707 4.688 1 97.25 101 VAL A O 1
ATOM 764 N N . HIS A 1 102 ? -11.469 8.797 5.414 1 97.5 102 HIS A N 1
ATOM 765 C CA . HIS A 1 102 ? -10.023 8.727 5.25 1 97.5 102 HIS A CA 1
ATOM 766 C C . HIS A 1 102 ? -9.305 9.102 6.543 1 97.5 102 HIS A C 1
ATOM 768 O O . HIS A 1 102 ? -9.773 9.961 7.289 1 97.5 102 HIS A O 1
ATOM 774 N N . LEU A 1 103 ? -8.25 8.422 6.793 1 97.81 103 LEU A N 1
ATOM 775 C CA . LEU A 1 103 ? -7.277 8.773 7.82 1 97.81 103 LEU A CA 1
ATOM 776 C C . LEU A 1 103 ? -5.953 9.195 7.195 1 97.81 103 LEU A C 1
ATOM 778 O O . LEU A 1 103 ? -5.395 8.477 6.367 1 97.81 103 LEU A O 1
ATOM 782 N N . GLY A 1 104 ? -5.527 10.383 7.551 1 97.62 104 GLY A N 1
ATOM 783 C CA . GLY A 1 104 ? -4.32 10.914 6.941 1 97.62 104 GLY A CA 1
ATOM 784 C C . GLY A 1 104 ? -3.301 11.398 7.957 1 97.62 104 GLY A C 1
ATOM 785 O O . GLY A 1 104 ? -3.662 11.781 9.07 1 97.62 104 GLY A O 1
ATOM 786 N N . VAL A 1 105 ? -2.02 11.359 7.562 1 96.44 105 VAL A N 1
ATOM 787 C CA . VAL A 1 105 ? -0.924 11.883 8.375 1 96.44 105 VAL A CA 1
ATOM 788 C C . VAL A 1 105 ? -0.057 12.82 7.535 1 96.44 105 VAL A C 1
ATOM 790 O O . VAL A 1 105 ? -0.025 12.711 6.309 1 96.44 105 VAL A O 1
ATOM 793 N N . LEU A 1 106 ? 0.595 13.719 8.234 1 95.56 106 LEU A N 1
ATOM 794 C CA . LEU A 1 106 ? 1.522 14.617 7.555 1 95.56 106 LEU A CA 1
ATOM 795 C C . LEU A 1 106 ? 2.713 13.852 6.992 1 95.56 106 LEU A C 1
ATOM 797 O O . LEU A 1 106 ? 3.322 13.039 7.699 1 95.56 106 LEU A O 1
ATOM 801 N N . HIS A 1 107 ? 2.961 14.008 5.699 1 91.88 107 HIS A N 1
ATOM 802 C CA . HIS A 1 107 ? 4.133 13.406 5.074 1 91.88 107 HIS A CA 1
ATOM 803 C C . HIS A 1 107 ? 4.59 14.211 3.869 1 91.88 107 HIS A C 1
ATOM 805 O O . HIS A 1 107 ? 3.807 14.469 2.951 1 91.88 107 HIS A O 1
ATOM 811 N N . GLN A 1 108 ? 5.887 14.625 3.807 1 86.69 108 GLN A N 1
ATOM 812 C CA . GLN A 1 108 ? 6.543 15.258 2.666 1 86.69 108 GLN A CA 1
ATOM 813 C C . GLN A 1 108 ? 5.68 16.359 2.08 1 86.69 108 GLN A C 1
ATOM 815 O O . GLN A 1 108 ? 5.379 16.359 0.884 1 86.69 108 GLN A O 1
ATOM 820 N N . HIS A 1 109 ? 5.262 17.297 2.826 1 90.12 109 HIS A N 1
ATOM 821 C CA . HIS A 1 109 ? 4.547 18.484 2.396 1 90.12 109 HIS A CA 1
ATOM 822 C C . HIS A 1 109 ? 3.135 18.156 1.931 1 90.12 109 HIS A C 1
ATOM 824 O O . HIS A 1 109 ? 2.551 18.875 1.125 1 90.12 109 HIS A O 1
ATOM 830 N N . GLY A 1 110 ? 2.656 17.031 2.357 1 94.88 110 GLY A N 1
ATOM 831 C CA . GLY A 1 110 ? 1.31 16.594 2.021 1 94.88 110 GLY A CA 1
ATOM 832 C C . GLY A 1 110 ? 0.693 15.695 3.076 1 94.88 110 GLY A C 1
ATOM 833 O O . GLY A 1 110 ? 1.216 15.578 4.188 1 94.88 110 GLY A O 1
ATOM 834 N N . VAL A 1 111 ? -0.479 15.242 2.725 1 96.81 111 VAL A N 1
ATOM 835 C CA . VAL A 1 111 ? -1.174 14.305 3.602 1 96.81 111 VAL A CA 1
ATOM 836 C C . VAL A 1 111 ? -1.119 12.898 3.002 1 96.81 111 VAL A C 1
ATOM 838 O O . VAL A 1 111 ? -1.613 12.672 1.895 1 96.81 111 VAL A O 1
ATOM 841 N N . LEU A 1 112 ? -0.502 11.969 3.709 1 95.88 112 LEU A N 1
ATOM 842 C CA . LEU A 1 112 ? -0.489 10.57 3.311 1 95.88 112 LEU A CA 1
ATOM 843 C C . LEU A 1 112 ? -1.701 9.836 3.871 1 95.88 112 LEU A C 1
ATOM 845 O O . LEU A 1 112 ? -1.92 9.82 5.086 1 95.88 112 LEU A O 1
ATOM 849 N N . ILE A 1 113 ? -2.455 9.195 2.992 1 96.44 113 ILE A N 1
ATOM 850 C CA . ILE A 1 113 ? -3.615 8.438 3.439 1 96.44 113 ILE A CA 1
ATOM 851 C C . ILE A 1 113 ? -3.166 7.07 3.961 1 96.44 113 ILE A C 1
ATOM 853 O O . ILE A 1 113 ? -2.588 6.277 3.217 1 96.44 113 ILE A O 1
ATOM 857 N N . VAL A 1 114 ? -3.494 6.824 5.227 1 94.69 114 VAL A N 1
ATOM 858 C CA . VAL A 1 114 ? -3.008 5.586 5.824 1 94.69 114 VAL A CA 1
ATOM 859 C C . VAL A 1 114 ? -4.176 4.633 6.062 1 94.69 114 VAL A C 1
ATOM 861 O O . VAL A 1 114 ? -3.973 3.475 6.438 1 94.69 114 VAL A O 1
ATOM 864 N N . HIS A 1 115 ? -5.348 5.137 5.875 1 94 115 HIS A N 1
ATOM 865 C CA . HIS A 1 115 ? -6.547 4.309 5.969 1 94 115 HIS A CA 1
ATOM 866 C C . HIS A 1 115 ? -7.695 4.906 5.168 1 94 115 HIS A C 1
ATOM 868 O O . HIS A 1 115 ? -7.832 6.129 5.09 1 94 115 HIS A O 1
ATOM 874 N N . HIS A 1 116 ? -8.445 4.098 4.57 1 94.5 116 HIS A N 1
ATOM 875 C CA . HIS A 1 116 ? -9.578 4.477 3.734 1 94.5 116 HIS A CA 1
ATOM 876 C C . HIS A 1 116 ? -10.727 3.484 3.885 1 94.5 116 HIS A C 1
ATOM 878 O O . HIS A 1 116 ? -10.562 2.291 3.621 1 94.5 116 HIS A O 1
ATOM 884 N N . VAL A 1 117 ? -11.82 4.012 4.375 1 92.62 117 VAL A N 1
ATOM 885 C CA . VAL A 1 117 ? -13.047 3.225 4.402 1 92.62 117 VAL A CA 1
ATOM 886 C C . VAL A 1 117 ? -13.969 3.66 3.264 1 92.62 117 VAL A C 1
ATOM 888 O O . VAL A 1 117 ? -14.273 4.848 3.123 1 92.62 117 VAL A O 1
ATOM 891 N N . PHE A 1 118 ? -14.383 2.686 2.482 1 87.88 118 PHE A N 1
ATOM 892 C CA . PHE A 1 118 ? -15.266 2.959 1.354 1 87.88 118 PHE A CA 1
ATOM 893 C C . PHE A 1 118 ? -16.656 3.354 1.838 1 87.88 118 PHE A C 1
ATOM 895 O O . PHE A 1 118 ? -17.078 2.969 2.932 1 87.88 118 PHE A O 1
ATOM 902 N N . ARG A 1 119 ? -17.266 4.148 0.972 1 89.88 119 ARG A N 1
ATOM 903 C CA . ARG A 1 119 ? -18.688 4.363 1.173 1 89.88 119 ARG A CA 1
ATOM 904 C C . ARG A 1 119 ? -19.438 3.035 1.264 1 89.88 119 ARG A C 1
ATOM 906 O O . ARG A 1 119 ? -19.156 2.109 0.496 1 89.88 119 ARG A O 1
ATOM 913 N N . PRO A 1 120 ? -20.328 2.963 2.213 1 86.25 120 PRO A N 1
ATOM 914 C CA . PRO A 1 120 ? -21.047 1.698 2.393 1 86.25 120 PRO A CA 1
ATOM 915 C C . PRO A 1 120 ? -22.172 1.509 1.378 1 86.25 120 PRO A C 1
ATOM 917 O O . PRO A 1 120 ? -23.328 1.36 1.761 1 86.25 120 PRO A O 1
ATOM 920 N N . ASP A 1 121 ? -21.844 1.655 0.17 1 80.12 121 ASP A N 1
ATOM 921 C CA . ASP A 1 121 ? -22.781 1.4 -0.91 1 80.12 121 ASP A CA 1
ATOM 922 C C . ASP A 1 121 ? -22.141 0.608 -2.039 1 80.12 121 ASP A C 1
ATOM 924 O O . ASP A 1 121 ? -21.031 0.088 -1.882 1 80.12 121 ASP A O 1
ATOM 928 N N . ASP A 1 122 ? -22.75 0.326 -3.092 1 71.56 122 ASP A N 1
ATOM 929 C CA . ASP A 1 122 ? -22.266 -0.574 -4.129 1 71.56 122 ASP A CA 1
ATOM 930 C C . ASP A 1 122 ? -21.594 0.205 -5.262 1 71.56 122 ASP A C 1
ATOM 932 O O . ASP A 1 122 ? -21.453 -0.307 -6.371 1 71.56 122 ASP A O 1
ATOM 936 N N . SER A 1 123 ? -21.219 1.439 -4.867 1 75.44 123 SER A N 1
ATOM 937 C CA . SER A 1 123 ? -20.562 2.225 -5.91 1 75.44 123 SER A CA 1
ATOM 938 C C . SER A 1 123 ? -19.109 1.787 -6.109 1 75.44 123 SER A C 1
ATOM 940 O O . SER A 1 123 ? -18.484 1.277 -5.18 1 75.44 123 SER A O 1
ATOM 942 N N . ARG A 1 124 ? -18.672 1.889 -7.324 1 71.5 124 ARG A N 1
ATOM 943 C CA . ARG A 1 124 ? -17.266 1.62 -7.613 1 71.5 124 ARG A CA 1
ATOM 944 C C . ARG A 1 124 ? -16.375 2.67 -6.973 1 71.5 124 ARG A C 1
ATOM 946 O O . ARG A 1 124 ? -16.609 3.871 -7.109 1 71.5 124 ARG A O 1
ATOM 953 N N . GLN A 1 125 ? -15.508 2.166 -6.168 1 80.38 125 GLN A N 1
ATOM 954 C CA . GLN A 1 125 ? -14.602 3.07 -5.465 1 80.38 125 GLN A CA 1
ATOM 955 C C . GLN A 1 125 ? -13.148 2.621 -5.613 1 80.38 125 GLN A C 1
ATOM 957 O O . GLN A 1 125 ? -12.883 1.438 -5.828 1 80.38 125 GLN A O 1
ATOM 962 N N . VAL A 1 126 ? -12.25 3.656 -5.551 1 73.38 126 VAL A N 1
ATOM 963 C CA . VAL A 1 126 ? -10.82 3.381 -5.645 1 73.38 126 VAL A CA 1
ATOM 964 C C . VAL A 1 126 ? -10.164 3.57 -4.277 1 73.38 126 VAL A C 1
ATOM 966 O O . VAL A 1 126 ? -10.398 4.578 -3.605 1 73.38 126 VAL A O 1
ATOM 969 N N . LEU A 1 127 ? -9.383 2.58 -3.941 1 81.12 127 LEU A N 1
ATOM 970 C CA . LEU A 1 127 ? -8.656 2.656 -2.678 1 81.12 127 LEU A CA 1
ATOM 971 C C . LEU A 1 127 ? -7.59 3.744 -2.727 1 81.12 127 LEU A C 1
ATOM 973 O O . LEU A 1 127 ? -6.809 3.809 -3.678 1 81.12 127 LEU A O 1
ATOM 977 N N . GLU A 1 128 ? -7.48 4.531 -1.67 1 87.69 128 GLU A N 1
ATOM 978 C CA . GLU A 1 128 ? -6.586 5.684 -1.689 1 87.69 128 GLU A CA 1
ATOM 979 C C . GLU A 1 128 ? -5.445 5.516 -0.688 1 87.69 128 GLU A C 1
ATOM 981 O O . GLU A 1 128 ? -4.645 6.43 -0.492 1 87.69 128 GLU A O 1
ATOM 986 N N . VAL A 1 129 ? -5.391 4.395 0.015 1 89.81 129 VAL A N 1
ATOM 987 C CA . VAL A 1 129 ? -4.289 4.18 0.951 1 89.81 129 VAL A CA 1
ATOM 988 C C . VAL A 1 129 ? -2.957 4.301 0.218 1 89.81 129 VAL A C 1
ATOM 990 O O . VAL A 1 129 ? -2.766 3.701 -0.842 1 89.81 129 VAL A O 1
ATOM 993 N N . GLY A 1 130 ? -2.117 5.168 0.78 1 91.5 130 GLY A N 1
ATOM 994 C CA . GLY A 1 130 ? -0.824 5.41 0.163 1 91.5 130 GLY A CA 1
ATOM 995 C C . GLY A 1 130 ? -0.812 6.625 -0.744 1 91.5 130 GLY A C 1
ATOM 996 O O . GLY A 1 130 ? 0.253 7.09 -1.156 1 91.5 130 GLY A O 1
ATOM 997 N N . ALA A 1 131 ? -1.924 7.168 -1.065 1 90.75 131 ALA A N 1
ATOM 998 C CA . ALA A 1 131 ? -2.02 8.367 -1.889 1 90.75 131 ALA A CA 1
ATOM 999 C C . ALA A 1 131 ? -1.601 9.609 -1.102 1 90.75 131 ALA A C 1
ATOM 1001 O O . ALA A 1 131 ? -1.717 9.641 0.126 1 90.75 131 ALA A O 1
ATOM 1002 N N . MET A 1 132 ? -1.128 10.562 -1.848 1 92.69 132 MET A N 1
ATOM 1003 C CA . MET A 1 132 ? -0.775 11.867 -1.282 1 92.69 132 MET A CA 1
ATOM 1004 C C . MET A 1 132 ? -1.821 12.914 -1.637 1 92.69 132 MET A C 1
ATOM 1006 O O . MET A 1 132 ? -2.271 12.984 -2.781 1 92.69 132 MET A O 1
ATOM 1010 N N . GLN A 1 133 ? -2.223 13.648 -0.67 1 95.25 133 GLN A N 1
ATOM 1011 C CA . GLN A 1 133 ? -3.154 14.75 -0.882 1 95.25 133 GLN A CA 1
ATOM 1012 C C . GLN A 1 133 ? -2.516 16.094 -0.51 1 95.25 133 GLN A C 1
ATOM 1014 O O . GLN A 1 133 ? -1.664 16.141 0.378 1 95.25 133 GLN A O 1
ATOM 1019 N N . PRO A 1 134 ? -2.936 17.188 -1.155 1 96.38 134 PRO A N 1
ATOM 1020 C CA . PRO A 1 134 ? -2.363 18.5 -0.856 1 96.38 134 PRO A CA 1
ATOM 1021 C C . PRO A 1 134 ? -2.709 18.984 0.549 1 96.38 134 PRO A C 1
ATOM 1023 O O . PRO A 1 134 ? -3.822 18.75 1.03 1 96.38 134 PRO A O 1
ATOM 1026 N N . LEU A 1 135 ? -1.842 19.766 1.113 1 97 135 LEU A N 1
ATOM 1027 C CA . LEU A 1 135 ? -2.006 20.281 2.465 1 97 135 LEU A CA 1
ATOM 1028 C C . LEU A 1 135 ? -2.994 21.453 2.479 1 97 135 LEU A C 1
ATOM 1030 O O . LEU A 1 135 ? -3.846 21.531 3.367 1 97 135 LEU A O 1
ATOM 1034 N N . HIS A 1 136 ? -2.93 22.266 1.472 1 97.75 136 HIS A N 1
ATOM 1035 C CA . HIS A 1 136 ? -3.586 23.562 1.588 1 97.75 136 HIS A CA 1
ATOM 1036 C C . HIS A 1 136 ? -5.035 23.5 1.113 1 97.75 136 HIS A C 1
ATOM 1038 O O . HIS A 1 136 ? -5.84 24.375 1.435 1 97.75 136 HIS A O 1
ATOM 1044 N N . SER A 1 137 ? -5.387 22.422 0.326 1 98.06 137 SER A N 1
ATOM 1045 C CA . SER A 1 137 ? -6.691 22.5 -0.326 1 98.06 137 SER A CA 1
ATOM 1046 C C . SER A 1 137 ? -7.621 21.391 0.179 1 98.06 137 SER A C 1
ATOM 1048 O O . SER A 1 137 ? -8.828 21.438 -0.068 1 98.06 137 SER A O 1
ATOM 1050 N N . THR A 1 138 ? -7.113 20.391 0.871 1 98.19 138 THR A N 1
ATOM 1051 C CA . THR A 1 138 ? -7.949 19.328 1.397 1 98.19 138 THR A CA 1
ATOM 1052 C C . THR A 1 138 ? -8.32 19.594 2.852 1 98.19 138 THR A C 1
ATOM 1054 O O . THR A 1 138 ? -7.59 20.266 3.572 1 98.19 138 THR A O 1
ATOM 1057 N N . ALA A 1 139 ? -9.492 19.078 3.281 1 98.62 139 ALA A N 1
ATOM 1058 C CA . ALA A 1 139 ? -9.891 19.219 4.68 1 98.62 139 ALA A CA 1
ATOM 1059 C C . ALA A 1 139 ? -8.852 18.609 5.609 1 98.62 139 ALA A C 1
ATOM 1061 O O . ALA A 1 139 ? -8.516 19.188 6.645 1 98.62 139 ALA A O 1
ATOM 1062 N N . LEU A 1 140 ? -8.312 17.438 5.258 1 98.5 140 LEU A N 1
ATOM 1063 C CA . LEU A 1 140 ? -7.27 16.781 6.035 1 98.5 140 LEU A CA 1
ATOM 1064 C C . LEU A 1 140 ? -6.047 17.672 6.18 1 98.5 140 LEU A C 1
ATOM 1066 O O . LEU A 1 140 ? -5.535 17.859 7.289 1 98.5 140 LEU A O 1
ATOM 1070 N N . GLY A 1 141 ? -5.605 18.234 5.039 1 98.38 141 GLY A N 1
ATOM 1071 C CA . GLY A 1 141 ? -4.422 19.078 5.051 1 98.38 141 GLY A CA 1
ATOM 1072 C C . GLY A 1 141 ? -4.617 20.359 5.84 1 98.38 141 GLY A C 1
ATOM 1073 O O . GLY A 1 141 ? -3.74 20.766 6.609 1 98.38 141 GLY A O 1
ATOM 1074 N N . LYS A 1 142 ? -5.773 20.984 5.637 1 98.5 142 LYS A N 1
ATOM 1075 C CA . LYS A 1 142 ? -6.066 22.234 6.324 1 98.5 142 LYS A CA 1
ATOM 1076 C C . LYS A 1 142 ? -6.094 22.047 7.836 1 98.5 142 LYS A C 1
ATOM 1078 O O . LYS A 1 142 ? -5.547 22.859 8.586 1 98.5 142 LYS A O 1
ATOM 1083 N N . VAL A 1 143 ? -6.695 21 8.273 1 98.12 143 VAL A N 1
ATOM 1084 C CA . VAL A 1 143 ? -6.789 20.797 9.711 1 98.12 143 VAL A CA 1
ATOM 1085 C C . VAL A 1 143 ? -5.406 20.469 10.281 1 98.12 143 VAL A C 1
ATOM 1087 O O . VAL A 1 143 ? -5.051 20.953 11.359 1 98.12 143 VAL A O 1
ATOM 1090 N N . LEU A 1 144 ? -4.594 19.688 9.617 1 98.12 144 LEU A N 1
ATOM 1091 C CA . LEU A 1 144 ? -3.23 19.422 10.062 1 98.12 144 LEU A CA 1
ATOM 1092 C C . LEU A 1 144 ? -2.406 20.703 10.094 1 98.12 144 LEU A C 1
ATOM 1094 O O . LEU A 1 144 ? -1.648 20.938 11.031 1 98.12 144 LEU A O 1
ATOM 1098 N N . SER A 1 145 ? -2.572 21.516 9.07 1 98.06 145 SER A N 1
ATOM 1099 C CA . SER A 1 145 ? -1.846 22.781 9 1 98.06 145 SER A CA 1
ATOM 1100 C C . SER A 1 145 ? -2.23 23.703 10.148 1 98.06 145 SER A C 1
ATOM 1102 O O . SER A 1 145 ? -1.411 24.5 10.617 1 98.06 145 SER A O 1
ATOM 1104 N N . ALA A 1 146 ? -3.479 23.625 10.555 1 98 146 ALA A N 1
ATOM 1105 C CA . ALA A 1 146 ? -3.971 24.484 11.633 1 98 146 ALA A CA 1
ATOM 1106 C C . ALA A 1 146 ? -3.398 24.047 12.977 1 98 146 ALA A C 1
ATOM 1108 O O . ALA A 1 146 ? -3.076 24.891 13.82 1 98 146 ALA A O 1
ATOM 1109 N N . PHE A 1 147 ? -3.125 22.766 13.172 1 96.62 147 PHE A N 1
ATOM 1110 C CA . PHE A 1 147 ? -2.861 22.297 14.523 1 96.62 147 PHE A CA 1
ATOM 1111 C C . PHE A 1 147 ? -1.432 21.781 14.656 1 96.62 147 PHE A C 1
ATOM 1113 O O . PHE A 1 147 ? -0.911 21.641 15.766 1 96.62 147 PHE A O 1
ATOM 1120 N N . ASP A 1 148 ? -0.837 21.406 13.609 1 95.38 148 ASP A N 1
ATOM 1121 C CA . ASP A 1 148 ? 0.532 20.906 13.594 1 95.38 148 ASP A CA 1
ATOM 1122 C C . ASP A 1 148 ? 1.507 21.969 13.117 1 95.38 148 ASP A C 1
ATOM 1124 O O . ASP A 1 148 ? 1.484 22.359 11.945 1 95.38 148 ASP A O 1
ATOM 1128 N N . PRO A 1 149 ? 2.422 22.406 13.984 1 94.56 149 PRO A N 1
ATOM 1129 C CA . PRO A 1 149 ? 3.357 23.469 13.594 1 94.56 149 PRO A CA 1
ATOM 1130 C C . PRO A 1 149 ? 4.219 23.078 12.398 1 94.56 149 PRO A C 1
ATOM 1132 O O . PRO A 1 149 ? 4.578 23.938 11.586 1 94.56 149 PRO A O 1
ATOM 1135 N N . VAL A 1 150 ? 4.543 21.844 12.312 1 94.31 150 VAL A N 1
ATOM 1136 C CA . VAL A 1 150 ? 5.355 21.391 11.188 1 94.31 150 VAL A CA 1
ATOM 1137 C C . VAL A 1 150 ? 4.559 21.516 9.891 1 94.31 150 VAL A C 1
ATOM 1139 O O . VAL A 1 150 ? 5.051 22.062 8.898 1 94.31 150 VAL A O 1
ATOM 1142 N N . ALA A 1 151 ? 3.367 21.062 9.891 1 96.19 151 ALA A N 1
ATOM 1143 C CA . ALA A 1 151 ? 2.498 21.172 8.727 1 96.19 151 ALA A CA 1
ATOM 1144 C C . ALA A 1 151 ? 2.277 22.641 8.344 1 96.19 151 ALA A C 1
ATOM 1146 O O . ALA A 1 151 ? 2.27 22.984 7.16 1 96.19 151 ALA A O 1
ATOM 1147 N N . HIS A 1 152 ? 2.098 23.422 9.352 1 96.88 152 HIS A N 1
ATOM 1148 C CA . HIS A 1 152 ? 1.902 24.844 9.125 1 96.88 152 HIS A CA 1
ATOM 1149 C C . HIS A 1 152 ? 3.09 25.453 8.391 1 96.88 152 HIS A C 1
ATOM 1151 O O . HIS A 1 152 ? 2.912 26.156 7.387 1 96.88 152 HIS A O 1
ATOM 1157 N N . SER A 1 153 ? 4.273 25.172 8.867 1 96.19 153 SER A N 1
ATOM 1158 C CA . SER A 1 153 ? 5.48 25.703 8.242 1 96.19 153 SER A CA 1
ATOM 1159 C C . SER A 1 153 ? 5.621 25.203 6.809 1 96.19 153 SER A C 1
ATOM 1161 O O . SER A 1 153 ? 5.941 25.984 5.906 1 96.19 153 SER A O 1
ATOM 1163 N N . GLU A 1 154 ? 5.336 23.969 6.637 1 94.94 154 GLU A N 1
ATOM 1164 C CA . GLU A 1 154 ? 5.469 23.375 5.312 1 94.94 154 GLU A CA 1
ATOM 1165 C C . GLU A 1 154 ? 4.516 24.016 4.312 1 94.94 154 GLU A C 1
ATOM 1167 O O . GLU A 1 154 ? 4.914 24.359 3.193 1 94.94 154 GLU A O 1
ATOM 1172 N N . VAL A 1 155 ? 3.309 24.219 4.68 1 95.06 155 VAL A N 1
ATOM 1173 C CA . VAL A 1 155 ? 2.305 24.734 3.752 1 95.06 155 VAL A CA 1
ATOM 1174 C C . VAL A 1 155 ? 2.572 26.219 3.465 1 95.06 155 VAL A C 1
ATOM 1176 O O . VAL A 1 155 ? 2.324 26.688 2.354 1 95.06 155 VAL A O 1
ATOM 1179 N N . MET A 1 156 ? 3.105 26.906 4.418 1 94.56 156 MET A N 1
ATOM 1180 C CA . MET A 1 156 ? 3.367 28.344 4.242 1 94.56 156 MET A CA 1
ATOM 1181 C C . MET A 1 156 ? 4.594 28.562 3.361 1 94.56 156 MET A C 1
ATOM 1183 O O . MET A 1 156 ? 4.688 29.578 2.666 1 94.56 156 MET A O 1
ATOM 1187 N N . GLU A 1 157 ? 5.492 27.594 3.406 1 92.88 157 GLU A N 1
ATOM 1188 C CA . GLU A 1 157 ? 6.719 27.688 2.621 1 92.88 157 GLU A CA 1
ATOM 1189 C C . GLU A 1 157 ? 6.512 27.172 1.199 1 92.88 157 GLU A C 1
ATOM 1191 O O . GLU A 1 157 ? 7.266 27.531 0.29 1 92.88 157 GLU A O 1
ATOM 1196 N N . ALA A 1 158 ? 5.543 26.406 1.037 1 90.88 158 ALA A N 1
ATOM 1197 C CA . ALA A 1 158 ? 5.305 25.766 -0.26 1 90.88 158 ALA A CA 1
ATOM 1198 C C . ALA A 1 158 ? 4.391 26.641 -1.125 1 90.88 158 ALA A C 1
ATOM 1200 O O . ALA A 1 158 ? 3.695 27.516 -0.615 1 90.88 158 ALA A O 1
ATOM 1201 N N . GLU A 1 159 ? 4.445 26.344 -2.383 1 91.5 159 GLU A N 1
ATOM 1202 C CA . GLU A 1 159 ? 3.482 26.953 -3.291 1 91.5 159 GLU A CA 1
ATOM 1203 C C . GLU A 1 159 ? 2.082 26.391 -3.084 1 91.5 159 GLU A C 1
ATOM 1205 O O . GLU A 1 159 ? 1.909 25.172 -3.02 1 91.5 159 GLU A O 1
ATOM 1210 N N . ARG A 1 160 ? 1.104 27.234 -2.887 1 95.56 160 ARG A N 1
ATOM 1211 C CA . ARG A 1 160 ? -0.298 26.844 -2.801 1 95.56 160 ARG A CA 1
ATOM 1212 C C . ARG A 1 160 ? -0.981 26.938 -4.16 1 95.56 160 ARG A C 1
ATOM 1214 O O . ARG A 1 160 ? -1.68 27.922 -4.438 1 95.56 160 ARG A O 1
ATOM 1221 N N . ARG A 1 161 ? -0.801 25.969 -4.922 1 94.06 161 ARG A N 1
ATOM 1222 C CA . ARG A 1 161 ? -1.294 25.906 -6.293 1 94.06 161 ARG A CA 1
ATOM 1223 C C . ARG A 1 161 ? -2.818 25.922 -6.332 1 94.06 161 ARG A C 1
ATOM 1225 O O . ARG A 1 161 ? -3.473 25.312 -5.48 1 94.06 161 ARG A O 1
ATOM 1232 N N . SER A 1 162 ? -3.373 26.594 -7.324 1 97.06 162 SER A N 1
ATOM 1233 C CA . SER A 1 162 ? -4.816 26.578 -7.539 1 97.06 162 SER A CA 1
ATOM 1234 C C . SER A 1 162 ? -5.254 25.312 -8.266 1 97.06 162 SER A C 1
ATOM 1236 O O . SER A 1 162 ? -4.832 25.062 -9.398 1 97.06 162 SER A O 1
ATOM 1238 N N . PHE A 1 163 ? -6.133 24.547 -7.672 1 96.44 163 PHE A N 1
ATOM 1239 C CA . PHE A 1 163 ? -6.656 23.344 -8.305 1 96.44 163 PHE A CA 1
ATOM 1240 C C . PHE A 1 163 ? -8.016 23.609 -8.938 1 96.44 163 PHE A C 1
ATOM 1242 O O . PHE A 1 163 ? -8.352 23.031 -9.977 1 96.44 163 PHE A O 1
ATOM 1249 N N . THR A 1 164 ? -8.836 24.375 -8.258 1 95.94 164 THR A N 1
ATOM 1250 C CA . THR A 1 164 ? -10.133 24.859 -8.727 1 95.94 164 THR A CA 1
ATOM 1251 C C . THR A 1 164 ? -10.297 26.344 -8.453 1 95.94 164 THR A C 1
ATOM 1253 O O . THR A 1 164 ? -9.43 26.969 -7.84 1 95.94 164 THR A O 1
ATOM 1256 N N . GLY A 1 165 ? -11.391 26.859 -8.961 1 96 165 GLY A N 1
ATOM 1257 C CA . GLY A 1 165 ? -11.688 28.25 -8.711 1 96 165 GLY A CA 1
ATOM 1258 C C . GLY A 1 165 ? -11.922 28.562 -7.246 1 96 165 GLY A C 1
ATOM 1259 O O . GLY A 1 165 ? -11.914 29.734 -6.848 1 96 165 GLY A O 1
ATOM 1260 N N . ARG A 1 166 ? -12.039 27.547 -6.406 1 96.38 166 ARG A N 1
ATOM 1261 C CA . ARG A 1 166 ? -12.375 27.734 -5 1 96.38 166 ARG A CA 1
ATOM 1262 C C . ARG A 1 166 ? -11.148 27.5 -4.113 1 96.38 166 ARG A C 1
ATOM 1264 O O . ARG A 1 166 ? -11.227 27.656 -2.893 1 96.38 166 ARG A O 1
ATOM 1271 N N . THR A 1 167 ? -9.992 27.156 -4.723 1 97.56 167 THR A N 1
ATOM 1272 C CA . THR A 1 167 ? -8.781 26.906 -3.951 1 97.56 167 THR A CA 1
ATOM 1273 C C . THR A 1 167 ? -8.281 28.203 -3.312 1 97.56 167 THR A C 1
ATOM 1275 O O . THR A 1 167 ? -8.164 29.234 -3.988 1 97.56 167 THR A O 1
ATOM 1278 N N . VAL A 1 168 ? -8.039 28.203 -2.045 1 96.88 168 VAL A N 1
ATOM 1279 C CA . VAL A 1 168 ? -7.48 29.359 -1.349 1 96.88 168 VAL A CA 1
ATOM 1280 C C . VAL A 1 168 ? -5.965 29.375 -1.521 1 96.88 168 VAL A C 1
ATOM 1282 O O . VAL A 1 168 ? -5.262 28.5 -1.016 1 96.88 168 VAL A O 1
ATOM 1285 N N . THR A 1 169 ? -5.418 30.359 -2.219 1 96.56 169 THR A N 1
ATOM 1286 C CA . THR A 1 169 ? -3.992 30.359 -2.527 1 96.56 169 THR A CA 1
ATOM 1287 C C . THR A 1 169 ? -3.295 31.531 -1.845 1 96.56 169 THR A C 1
ATOM 1289 O O . THR A 1 169 ? -2.082 31.5 -1.63 1 96.56 169 THR A O 1
ATOM 1292 N N . ALA A 1 170 ? -4.078 32.594 -1.525 1 96.25 170 ALA A N 1
ATOM 1293 C CA . ALA A 1 170 ? -3.492 33.781 -0.899 1 96.25 170 ALA A CA 1
ATOM 1294 C C . ALA A 1 170 ? -3.076 33.5 0.54 1 96.25 170 ALA A C 1
ATOM 1296 O O . ALA A 1 170 ? -3.859 32.938 1.321 1 96.25 170 ALA A O 1
ATOM 1297 N N . ALA A 1 171 ? -1.908 33.938 0.874 1 95.94 171 ALA A N 1
ATOM 1298 C CA . ALA A 1 171 ? -1.318 33.625 2.17 1 95.94 171 ALA A CA 1
ATOM 1299 C C . ALA A 1 171 ? -2.172 34.156 3.312 1 95.94 171 ALA A C 1
ATOM 1301 O O . ALA A 1 171 ? -2.428 33.438 4.293 1 95.94 171 ALA A O 1
ATOM 1302 N N . ASP A 1 172 ? -2.588 35.344 3.221 1 96.5 172 ASP A N 1
ATOM 1303 C CA . ASP A 1 172 ? -3.354 36 4.293 1 96.5 172 ASP A CA 1
ATOM 1304 C C . ASP A 1 172 ? -4.707 35.312 4.473 1 96.5 172 ASP A C 1
ATOM 1306 O O . ASP A 1 172 ? -5.145 35.062 5.602 1 96.5 172 ASP A O 1
ATOM 1310 N N . GLU A 1 173 ? -5.395 35.031 3.357 1 97.19 173 GLU A N 1
ATOM 1311 C CA . GLU A 1 173 ? -6.68 34.344 3.408 1 97.19 173 GLU A CA 1
ATOM 1312 C C . GLU A 1 173 ? -6.523 32.938 3.996 1 97.19 173 GLU A C 1
ATOM 1314 O O . GLU A 1 173 ? -7.375 32.5 4.762 1 97.19 173 GLU A O 1
ATOM 1319 N N . PHE A 1 174 ? -5.441 32.344 3.611 1 97.81 174 PHE A N 1
ATOM 1320 C CA . PHE A 1 174 ? -5.188 31 4.102 1 97.81 174 PHE A CA 1
ATOM 1321 C C . PHE A 1 174 ? -4.945 31 5.605 1 97.81 174 PHE A C 1
ATOM 1323 O O . PHE A 1 174 ? -5.484 30.172 6.332 1 97.81 174 PHE A O 1
ATOM 1330 N N . GLU A 1 175 ? -4.145 31.938 6.09 1 97.5 175 GLU A N 1
ATOM 1331 C CA . GLU A 1 175 ? -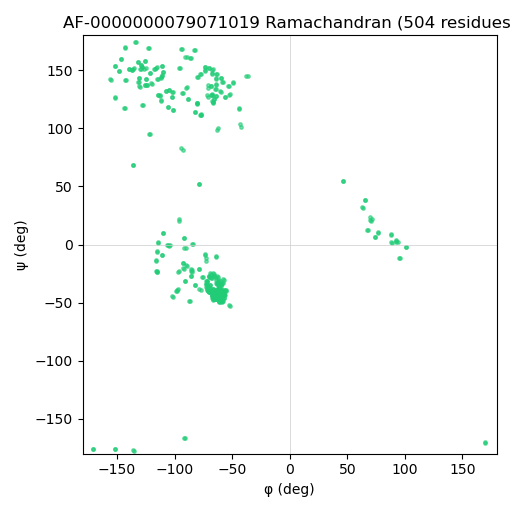3.877 32.062 7.52 1 97.5 175 GLU A CA 1
ATOM 1332 C C . GLU A 1 175 ? -5.16 32.312 8.297 1 97.5 175 GLU A C 1
ATOM 1334 O O . GLU A 1 175 ? -5.359 31.781 9.383 1 97.5 175 GLU A O 1
ATOM 1339 N N . ALA A 1 176 ? -5.977 33.219 7.781 1 97.88 176 ALA A N 1
ATOM 1340 C CA . ALA A 1 176 ? -7.254 33.5 8.422 1 97.88 176 ALA A CA 1
ATOM 1341 C C . ALA A 1 176 ? -8.125 32.25 8.508 1 97.88 176 ALA A C 1
ATOM 1343 O O . ALA A 1 176 ? -8.797 32.031 9.516 1 97.88 176 ALA A O 1
ATOM 1344 N N . MET A 1 177 ? -8.078 31.484 7.445 1 97.56 177 MET A N 1
ATOM 1345 C CA . MET A 1 177 ? -8.82 30.234 7.418 1 97.56 177 MET A CA 1
ATOM 1346 C C . MET A 1 177 ? -8.297 29.266 8.484 1 97.56 177 MET A C 1
ATOM 1348 O O . MET A 1 177 ? -9.086 28.625 9.18 1 97.56 177 MET A O 1
ATOM 1352 N N . LEU A 1 178 ? -7.008 29.156 8.641 1 98.25 178 LEU A N 1
ATOM 1353 C CA . LEU A 1 178 ? -6.43 28.297 9.664 1 98.25 178 LEU A CA 1
ATOM 1354 C C . LEU A 1 178 ? -6.844 28.75 11.055 1 98.25 178 LEU A C 1
ATOM 1356 O O . LEU A 1 178 ? -7.094 27.922 11.938 1 98.25 178 LEU A O 1
ATOM 1360 N N . ASP A 1 179 ? -6.902 30.062 11.281 1 97.94 179 ASP A N 1
ATOM 1361 C CA . ASP A 1 179 ? -7.344 30.594 12.562 1 97.94 179 ASP A CA 1
ATOM 1362 C C . ASP A 1 179 ? -8.766 30.141 12.883 1 97.94 179 ASP A C 1
ATOM 1364 O O . ASP A 1 179 ? -9.062 29.766 14.023 1 97.94 179 ASP A O 1
ATOM 1368 N N . LEU A 1 180 ? -9.594 30.219 11.914 1 97.69 180 LEU A N 1
ATOM 1369 C CA . LEU A 1 180 ? -10.969 29.766 12.078 1 97.69 180 LEU A CA 1
ATOM 1370 C C . LEU A 1 180 ? -11.023 28.281 12.406 1 97.69 180 LEU A C 1
ATOM 1372 O O . LEU A 1 180 ? -11.797 27.859 13.273 1 97.69 180 LEU A O 1
ATOM 1376 N N . ILE A 1 181 ? -10.242 27.5 11.703 1 98.19 181 ILE A N 1
ATOM 1377 C CA . ILE A 1 181 ? -10.195 26.062 11.898 1 98.19 181 ILE A CA 1
ATOM 1378 C C . ILE A 1 181 ? -9.75 25.75 13.328 1 98.19 181 ILE A C 1
ATOM 1380 O O . ILE A 1 181 ? -10.32 24.875 13.984 1 98.19 181 ILE A O 1
ATOM 1384 N N . ARG A 1 182 ? -8.781 26.5 13.836 1 97.06 182 ARG A N 1
ATOM 1385 C CA . ARG A 1 182 ? -8.32 26.312 15.211 1 97.06 182 ARG A CA 1
ATOM 1386 C C . ARG A 1 182 ? -9.438 26.609 16.203 1 97.06 182 ARG A C 1
ATOM 1388 O O . ARG A 1 182 ? -9.594 25.906 17.203 1 97.06 182 ARG A O 1
ATOM 1395 N N . ALA A 1 183 ? -10.164 27.609 15.922 1 96.75 183 ALA A N 1
ATOM 1396 C CA . ALA A 1 183 ? -11.219 28.047 16.828 1 96.75 183 ALA A CA 1
ATOM 1397 C C . ALA A 1 183 ? -12.367 27.047 16.859 1 96.75 183 ALA A C 1
ATOM 1399 O O . ALA A 1 183 ? -12.93 26.766 17.922 1 96.75 183 ALA A O 1
ATOM 1400 N N . GLN A 1 184 ? -12.68 26.438 15.703 1 96.38 184 GLN A N 1
ATOM 1401 C CA . GLN A 1 184 ? -13.859 25.578 15.656 1 96.38 184 GLN A CA 1
ATOM 1402 C C . GLN A 1 184 ? -13.477 24.125 15.836 1 96.38 184 GLN A C 1
ATOM 1404 O O . GLN A 1 184 ? -14.336 23.281 16.125 1 96.38 184 GLN A O 1
ATOM 1409 N N . GLY A 1 185 ? -12.195 23.75 15.516 1 96.44 185 GLY A N 1
ATOM 1410 C CA . GLY A 1 185 ? -11.703 22.422 15.805 1 96.44 185 GLY A CA 1
ATOM 1411 C C . GLY A 1 185 ? -11.859 21.453 14.633 1 96.44 185 GLY A C 1
ATOM 1412 O O . GLY A 1 185 ? -11.633 20.25 14.773 1 96.44 185 GLY A O 1
ATOM 1413 N N . TRP A 1 186 ? -12.375 21.969 13.492 1 97.94 186 TRP A N 1
ATOM 1414 C CA . TRP A 1 186 ? -12.547 21.141 12.297 1 97.94 186 TRP A CA 1
ATOM 1415 C C . TRP A 1 186 ? -12.328 21.969 11.031 1 97.94 186 TRP A C 1
ATOM 1417 O O . TRP A 1 186 ? -12.297 23.203 11.086 1 97.94 186 TRP A O 1
ATOM 1427 N N . ALA A 1 187 ? -12.055 21.281 9.953 1 98.62 187 ALA A N 1
ATOM 1428 C CA . ALA A 1 187 ? -11.852 21.922 8.656 1 98.62 187 ALA A CA 1
ATOM 1429 C C . ALA A 1 187 ? -12.773 21.328 7.598 1 98.62 187 ALA A C 1
ATOM 1431 O O . ALA A 1 187 ? -13.273 20.203 7.754 1 98.62 187 ALA A O 1
ATOM 1432 N N . ALA A 1 188 ? -12.992 22.094 6.562 1 97.75 188 ALA A N 1
ATOM 1433 C CA . ALA A 1 188 ? -13.797 21.641 5.434 1 97.75 188 ALA A CA 1
ATOM 1434 C C . ALA A 1 188 ? -13.133 22 4.105 1 97.75 188 ALA A C 1
ATOM 1436 O O . ALA A 1 188 ? -12.281 22.891 4.055 1 97.75 188 ALA A O 1
ATOM 1437 N N . ASP A 1 189 ? -13.383 21.266 3.186 1 96.25 189 ASP A N 1
ATOM 1438 C CA . ASP A 1 189 ? -13.086 21.5 1.774 1 96.25 189 ASP A CA 1
ATOM 1439 C C . ASP A 1 189 ? -14.328 21.297 0.913 1 96.25 189 ASP A C 1
ATOM 1441 O O . ASP A 1 189 ? -14.984 20.266 0.986 1 96.25 189 ASP A O 1
ATOM 1445 N N . ALA A 1 190 ? -14.727 22.281 0.244 1 96.56 190 ALA A N 1
ATOM 1446 C CA . ALA A 1 190 ? -15.828 22.188 -0.708 1 96.56 190 ALA A CA 1
ATOM 1447 C C . ALA A 1 190 ? -15.383 22.594 -2.109 1 96.56 190 ALA A C 1
ATOM 1449 O O . ALA A 1 190 ? -15.414 23.766 -2.461 1 96.56 190 ALA A O 1
ATOM 1450 N N . GLU A 1 191 ? -15.031 21.547 -2.855 1 96.56 191 GLU A N 1
ATOM 1451 C CA . GLU A 1 191 ? -14.641 21.719 -4.254 1 96.56 191 GLU A CA 1
ATOM 1452 C C . GLU A 1 191 ? -13.383 22.562 -4.379 1 96.56 191 GLU A C 1
ATOM 1454 O O . GLU A 1 191 ? -13.266 23.391 -5.289 1 96.56 191 GLU A O 1
ATOM 1459 N N . GLU A 1 192 ? -12.523 22.484 -3.428 1 96.69 192 GLU A N 1
ATOM 1460 C CA . GLU A 1 192 ? -11.297 23.281 -3.455 1 96.69 192 GLU A CA 1
ATOM 1461 C C . GLU A 1 192 ? -10.164 22.516 -4.141 1 96.69 192 GLU A C 1
ATOM 1463 O O . GLU A 1 192 ? -9.227 23.109 -4.66 1 96.69 192 GLU A O 1
ATOM 1468 N N . THR A 1 193 ? -10.203 21.156 -4.008 1 95.5 193 THR A N 1
ATOM 1469 C CA . THR A 1 193 ? -9.203 20.297 -4.648 1 95.5 193 THR A CA 1
ATOM 1470 C C . THR A 1 193 ? -9.781 19.641 -5.902 1 95.5 193 THR A C 1
ATOM 1472 O O . THR A 1 193 ? -9.109 19.578 -6.934 1 95.5 193 THR A O 1
ATOM 1475 N N . TRP A 1 194 ? -10.977 19.156 -5.816 1 92.94 194 TRP A N 1
ATOM 1476 C CA . TRP A 1 194 ? -11.703 18.516 -6.902 1 92.94 194 TRP A CA 1
ATOM 1477 C C . TRP A 1 194 ? -13.109 19.094 -7.031 1 92.94 194 TRP A C 1
ATOM 1479 O O . TRP A 1 194 ? -13.828 19.234 -6.035 1 92.94 194 TRP A O 1
ATOM 1489 N N . GLU A 1 195 ? -13.508 19.344 -8.273 1 94 195 GLU A N 1
ATOM 1490 C CA . GLU A 1 195 ? -14.891 19.766 -8.492 1 94 195 GLU A CA 1
ATOM 1491 C C . GLU A 1 195 ? -15.867 18.656 -8.117 1 94 195 GLU A C 1
ATOM 1493 O O . GLU A 1 195 ? -15.625 17.484 -8.398 1 94 195 GLU A O 1
ATOM 1498 N N . GLY A 1 196 ? -16.875 19.031 -7.395 1 94.94 196 GLY A N 1
ATOM 1499 C CA . GLY A 1 196 ? -17.938 18.094 -7.086 1 94.94 196 GLY A CA 1
ATOM 1500 C C . GLY A 1 196 ? -17.688 17.297 -5.82 1 94.94 196 GLY A C 1
ATOM 1501 O O . GLY A 1 196 ? -18.484 16.438 -5.441 1 94.94 196 GLY A O 1
ATOM 1502 N N . VAL A 1 197 ? -16.578 17.562 -5.137 1 95.81 197 VAL A N 1
ATOM 1503 C CA . VAL A 1 197 ? -16.219 16.797 -3.945 1 95.81 197 VAL A CA 1
ATOM 1504 C C . VAL A 1 197 ? -16.141 17.719 -2.74 1 95.81 197 VAL A C 1
ATOM 1506 O O . VAL A 1 197 ? -15.625 18.844 -2.85 1 95.81 197 VAL A O 1
ATOM 1509 N N . ALA A 1 198 ? -16.641 17.297 -1.633 1 97.75 198 ALA A N 1
ATOM 1510 C CA . ALA A 1 198 ? -16.516 18 -0.362 1 97.75 198 ALA A CA 1
ATOM 1511 C C . ALA A 1 198 ? -16.078 17.062 0.754 1 97.75 198 ALA A C 1
ATOM 1513 O O . ALA A 1 198 ? -16.203 15.844 0.637 1 97.75 198 ALA A O 1
ATOM 1514 N N . ALA A 1 199 ? -15.484 17.641 1.791 1 98.31 199 ALA A N 1
ATOM 1515 C CA . ALA A 1 199 ? -15.008 16.844 2.916 1 98.31 199 ALA A CA 1
ATOM 1516 C C . ALA A 1 199 ? -15.023 17.656 4.211 1 98.31 199 ALA A C 1
ATOM 1518 O O . ALA A 1 199 ? -14.977 18.891 4.18 1 98.31 199 ALA A O 1
ATOM 1519 N N . VAL A 1 200 ? -15.148 16.969 5.309 1 98.5 200 VAL A N 1
ATOM 1520 C CA . VAL A 1 200 ? -15.016 17.516 6.656 1 98.5 200 VAL A CA 1
ATOM 1521 C C . VAL A 1 200 ? -13.977 16.703 7.434 1 98.5 200 VAL A C 1
ATOM 1523 O O . VAL A 1 200 ? -13.938 15.477 7.336 1 98.5 200 VAL A O 1
ATOM 1526 N N . SER A 1 201 ? -13.117 17.391 8.172 1 98.75 201 SER A N 1
ATOM 1527 C CA . SER A 1 201 ? -12.023 16.703 8.852 1 98.75 201 SER A CA 1
ATOM 1528 C C . SER A 1 201 ? -11.797 17.266 10.25 1 98.75 201 SER A C 1
ATOM 1530 O O . SER A 1 201 ? -12.109 18.438 10.516 1 98.75 201 SER A O 1
ATOM 1532 N N . ALA A 1 202 ? -11.328 16.484 11.109 1 98.62 202 ALA A N 1
ATOM 1533 C CA . ALA A 1 202 ? -10.93 16.875 12.461 1 98.62 202 ALA A CA 1
ATOM 1534 C C . ALA A 1 202 ? -9.602 16.219 12.844 1 98.62 202 ALA A C 1
ATOM 1536 O O . ALA A 1 202 ? -9.281 15.133 12.375 1 98.62 202 ALA A O 1
ATOM 1537 N N . PRO A 1 203 ? -8.844 16.875 13.688 1 98.12 203 PRO A N 1
ATOM 1538 C CA . PRO A 1 203 ? -7.516 16.375 14.055 1 98.12 203 PRO A CA 1
ATOM 1539 C C . PRO A 1 203 ? -7.57 15.273 15.109 1 98.12 203 PRO A C 1
ATOM 1541 O O . PRO A 1 203 ? -8.469 15.266 15.953 1 98.12 203 PRO A O 1
ATOM 1544 N N . VAL A 1 204 ? -6.727 14.32 15.031 1 97.44 204 VAL A N 1
ATOM 1545 C CA . VAL A 1 204 ? -6.512 13.297 16.047 1 97.44 204 VAL A CA 1
ATOM 1546 C C . VAL A 1 204 ? -5.254 13.617 16.859 1 97.44 204 VAL A C 1
ATOM 1548 O O . VAL A 1 204 ? -4.199 13.898 16.281 1 97.44 204 VAL A O 1
ATOM 1551 N N . HIS A 1 205 ? -5.363 13.562 18.141 1 94 205 HIS A N 1
ATOM 1552 C CA . HIS A 1 205 ? -4.262 13.914 19.031 1 94 205 HIS A CA 1
ATOM 1553 C C . HIS A 1 205 ? -3.797 12.703 19.844 1 94 205 HIS A C 1
ATOM 1555 O O . HIS A 1 205 ? -4.562 11.758 20.047 1 94 205 HIS A O 1
ATOM 1561 N N . ASP A 1 206 ? -2.537 12.773 20.188 1 89.88 206 ASP A N 1
ATOM 1562 C CA . ASP A 1 206 ? -2.037 11.734 21.094 1 89.88 206 ASP A CA 1
ATOM 1563 C C . ASP A 1 206 ? -2.178 12.164 22.547 1 89.88 206 ASP A C 1
ATOM 1565 O O . ASP A 1 206 ? -2.896 13.117 22.859 1 89.88 206 ASP A O 1
ATOM 1569 N N . ARG A 1 207 ? -1.521 11.461 23.453 1 85.31 207 ARG A N 1
ATOM 1570 C CA . ARG A 1 207 ? -1.626 11.688 24.906 1 85.31 207 ARG A CA 1
ATOM 1571 C C . ARG A 1 207 ? -1.051 13.047 25.281 1 85.31 207 ARG A C 1
ATOM 1573 O O . ARG A 1 207 ? -1.444 13.625 26.297 1 85.31 207 ARG A O 1
ATOM 1580 N N . ARG A 1 208 ? -0.12 13.547 24.516 1 82.81 208 ARG A N 1
ATOM 1581 C CA . ARG A 1 208 ? 0.523 14.828 24.797 1 82.81 208 ARG A CA 1
ATOM 1582 C C . ARG A 1 208 ? -0.201 15.969 24.094 1 82.81 208 ARG A C 1
ATOM 1584 O O . ARG A 1 208 ? 0.344 17.062 23.953 1 82.81 208 ARG A O 1
ATOM 1591 N N . ARG A 1 209 ? -1.346 15.664 23.438 1 84.62 209 ARG A N 1
ATOM 1592 C CA . ARG A 1 209 ? -2.186 16.625 22.734 1 84.62 209 ARG A CA 1
ATOM 1593 C C . ARG A 1 209 ? -1.503 17.141 21.469 1 84.62 209 ARG A C 1
ATOM 1595 O O . ARG A 1 209 ? -1.688 18.281 21.078 1 84.62 209 ARG A O 1
ATOM 1602 N N . MET A 1 210 ? -0.607 16.328 21.016 1 88.44 210 MET A N 1
ATOM 1603 C CA . MET A 1 210 ? 0.016 16.625 19.734 1 88.44 210 MET A CA 1
ATOM 1604 C C . MET A 1 210 ? -0.764 15.977 18.594 1 88.44 210 MET A C 1
ATOM 1606 O O . MET A 1 210 ? -1.21 14.836 18.703 1 88.44 210 MET A O 1
ATOM 1610 N N . PRO A 1 211 ? -0.966 16.781 17.562 1 92 211 PRO A N 1
ATOM 1611 C CA . PRO A 1 211 ? -1.645 16.172 16.422 1 92 211 PRO A CA 1
ATOM 1612 C C . PRO A 1 211 ? -0.839 15.047 15.773 1 92 211 PRO A C 1
ATOM 1614 O O . PRO A 1 211 ? 0.347 15.227 15.484 1 92 211 PRO A O 1
ATOM 1617 N N . VAL A 1 212 ? -1.427 13.859 15.578 1 93.69 212 VAL A N 1
ATOM 1618 C CA . VAL A 1 212 ? -0.735 12.711 14.992 1 93.69 212 VAL A CA 1
ATOM 1619 C C . VAL A 1 212 ? -1.38 12.344 13.656 1 93.69 212 VAL A C 1
ATOM 1621 O O . VAL A 1 212 ? -0.888 11.469 12.945 1 93.69 212 VAL A O 1
ATOM 1624 N N . GLY A 1 213 ? -2.451 12.969 13.328 1 97.31 213 GLY A N 1
ATOM 1625 C CA . GLY A 1 213 ? -3.188 12.75 12.094 1 97.31 213 GLY A CA 1
ATOM 1626 C C . GLY A 1 213 ? -4.539 13.43 12.07 1 97.31 213 GLY A C 1
ATOM 1627 O O . GLY A 1 213 ? -4.809 14.312 12.891 1 97.31 213 GLY A O 1
ATOM 1628 N N . ALA A 1 214 ? -5.301 13.102 11.078 1 98.38 214 ALA A N 1
ATOM 1629 C CA . ALA A 1 214 ? -6.648 13.648 10.938 1 98.38 214 ALA A CA 1
ATOM 1630 C C . ALA A 1 214 ? -7.578 12.641 10.266 1 98.38 214 ALA A C 1
ATOM 1632 O O . ALA A 1 214 ? -7.133 11.797 9.492 1 98.38 214 ALA A O 1
ATOM 1633 N N . VAL A 1 215 ? -8.82 12.703 10.617 1 98.5 215 VAL A N 1
ATOM 1634 C CA . VAL A 1 215 ? -9.859 11.891 9.992 1 98.5 215 VAL A CA 1
ATOM 1635 C C . VAL A 1 215 ? -10.789 12.789 9.172 1 98.5 215 VAL A C 1
ATOM 1637 O O . VAL A 1 215 ? -11.062 13.922 9.555 1 98.5 215 VAL A O 1
ATOM 1640 N N . ALA A 1 216 ? -11.273 12.289 8.055 1 98.69 216 ALA A N 1
ATOM 1641 C CA . ALA A 1 216 ? -12.172 13.078 7.219 1 98.69 216 ALA A CA 1
ATOM 1642 C C . ALA A 1 216 ? -13.273 12.211 6.617 1 98.69 216 ALA A C 1
ATOM 1644 O O . ALA A 1 216 ? -13.031 11.055 6.25 1 98.69 216 ALA A O 1
ATOM 1645 N N . VAL A 1 217 ? -14.414 12.719 6.539 1 98.25 217 VAL A N 1
ATOM 1646 C CA . VAL A 1 217 ? -15.484 12.211 5.691 1 98.25 217 VAL A CA 1
ATOM 1647 C C . VAL A 1 217 ? -15.461 12.938 4.344 1 98.25 217 VAL A C 1
ATOM 1649 O O . VAL A 1 217 ? -15.367 14.164 4.293 1 98.25 217 VAL A O 1
ATOM 1652 N N . THR A 1 218 ? -15.5 12.195 3.27 1 97.44 218 THR A N 1
ATOM 1653 C CA . THR A 1 218 ? -15.445 12.758 1.926 1 97.44 218 THR A CA 1
ATOM 1654 C C . THR A 1 218 ? -16.547 12.188 1.05 1 97.44 218 THR A C 1
ATOM 1656 O O . THR A 1 218 ? -16.844 10.992 1.109 1 97.44 218 THR A O 1
ATOM 1659 N N . GLY A 1 219 ? -17.141 13.031 0.235 1 96.12 219 GLY A N 1
ATOM 1660 C CA . GLY A 1 219 ? -18.188 12.594 -0.682 1 96.12 219 GLY A CA 1
ATOM 1661 C C . GLY A 1 219 ? -18.594 13.664 -1.679 1 96.12 219 GLY A C 1
ATOM 1662 O O . GLY A 1 219 ? -17.938 14.703 -1.78 1 96.12 219 GLY A O 1
ATOM 1663 N N . ALA A 1 220 ? -19.594 13.289 -2.43 1 95.56 220 ALA A N 1
ATOM 1664 C CA . ALA A 1 220 ? -20.156 14.273 -3.354 1 95.56 220 ALA A CA 1
ATOM 1665 C C . ALA A 1 220 ? -20.656 15.508 -2.607 1 95.56 220 ALA A C 1
ATOM 1667 O O . ALA A 1 220 ? -21.25 15.391 -1.53 1 95.56 220 ALA A O 1
ATOM 1668 N N . VAL A 1 221 ? -20.391 16.672 -3.234 1 96.5 221 VAL A N 1
ATOM 1669 C CA . VAL A 1 221 ? -20.719 17.922 -2.582 1 96.5 221 VAL A CA 1
ATOM 1670 C C . VAL A 1 221 ? -22.234 18.016 -2.365 1 96.5 221 VAL A C 1
ATOM 1672 O O . VAL A 1 221 ? -22.688 18.562 -1.365 1 96.5 221 VAL A O 1
ATOM 1675 N N . GLU A 1 222 ? -23.047 17.375 -3.182 1 95.75 222 GLU A N 1
ATOM 1676 C CA . GLU A 1 222 ? -24.5 17.391 -3.074 1 95.75 222 GLU A CA 1
ATOM 1677 C C . GLU A 1 222 ? -24.969 16.625 -1.836 1 95.75 222 GLU A C 1
ATOM 1679 O O . GLU A 1 222 ? -26.047 16.906 -1.298 1 95.75 222 GLU A O 1
ATOM 1684 N N . ARG A 1 223 ? -24.141 15.703 -1.399 1 95.38 223 ARG A N 1
ATOM 1685 C CA . ARG A 1 223 ? -24.516 14.906 -0.236 1 95.38 223 ARG A CA 1
ATOM 1686 C C . ARG A 1 223 ? -23.891 15.469 1.037 1 95.38 223 ARG A C 1
ATOM 1688 O O . ARG A 1 223 ? -24.562 15.539 2.078 1 95.38 223 ARG A O 1
ATOM 1695 N N . VAL A 1 224 ? -22.734 15.906 0.938 1 96.31 224 VAL A N 1
ATOM 1696 C CA . VAL A 1 224 ? -21.984 16.344 2.109 1 96.31 224 VAL A CA 1
ATOM 1697 C C . VAL A 1 224 ? -22.375 17.766 2.475 1 96.31 224 VAL A C 1
ATOM 1699 O O . VAL A 1 224 ? -22.438 18.125 3.656 1 96.31 224 VAL A O 1
ATOM 1702 N N . ALA A 1 225 ? -22.656 18.547 1.471 1 95.5 225 ALA A N 1
ATOM 1703 C CA . ALA A 1 225 ? -23.031 19.953 1.652 1 95.5 225 ALA A CA 1
ATOM 1704 C C . ALA A 1 225 ? -24.219 20.328 0.767 1 95.5 225 ALA A C 1
ATOM 1706 O O . ALA A 1 225 ? -24.109 21.203 -0.097 1 95.5 225 ALA A O 1
ATOM 1707 N N . PRO A 1 226 ? -25.312 19.75 1.141 1 92.62 226 PRO A N 1
ATOM 1708 C CA . PRO A 1 226 ? -26.484 20.109 0.349 1 92.62 226 PRO A CA 1
ATOM 1709 C C . PRO A 1 226 ? -26.797 21.609 0.411 1 92.62 226 PRO A C 1
ATOM 1711 O O . PRO A 1 226 ? -26.812 22.203 1.495 1 92.62 226 PRO A O 1
ATOM 1714 N N . GLY A 1 227 ? -27.016 22.141 -0.771 1 91.38 227 GLY A N 1
ATOM 1715 C CA . GLY A 1 227 ? -27.312 23.562 -0.847 1 91.38 227 GLY A CA 1
ATOM 1716 C C . GLY A 1 227 ? -26.156 24.453 -0.453 1 91.38 227 GLY A C 1
ATOM 1717 O O . GLY A 1 227 ? -26.344 25.609 -0.111 1 91.38 227 GLY A O 1
ATOM 1718 N N . GLY A 1 228 ? -24.984 23.844 -0.341 1 90.12 228 GLY A N 1
ATOM 1719 C CA . GLY A 1 228 ? -23.781 24.609 -0.055 1 90.12 228 GLY A CA 1
ATOM 1720 C C . GLY A 1 228 ? -23.484 24.703 1.427 1 90.12 228 GLY A C 1
ATOM 1721 O O . GLY A 1 228 ? -22.516 25.375 1.825 1 90.12 228 GLY A O 1
ATOM 1722 N N . VAL A 1 229 ? -24.281 24.062 2.199 1 92.38 229 VAL A N 1
ATOM 1723 C CA . VAL A 1 229 ? -24.078 24.109 3.643 1 92.38 229 VAL A CA 1
ATOM 1724 C C . VAL A 1 229 ? -23.672 22.719 4.137 1 92.38 229 VAL A C 1
ATOM 1726 O O . VAL A 1 229 ? -24.344 21.719 3.857 1 92.38 229 VAL A O 1
ATOM 1729 N N . LEU A 1 230 ? -22.625 22.719 4.84 1 94.25 230 LEU A N 1
ATOM 1730 C CA . LEU A 1 230 ? -22.141 21.453 5.387 1 94.25 230 LEU A CA 1
ATOM 1731 C C . LEU A 1 230 ? -23.156 20.875 6.379 1 94.25 230 LEU A C 1
ATOM 1733 O O . LEU A 1 230 ? -23.688 21.594 7.223 1 94.25 230 LEU A O 1
ATOM 1737 N N . ARG A 1 231 ? -23.359 19.625 6.297 1 95.25 231 ARG A N 1
ATOM 1738 C CA . ARG A 1 231 ? -24.25 18.953 7.238 1 95.25 231 ARG A CA 1
ATOM 1739 C C . ARG A 1 231 ? -23.672 18.9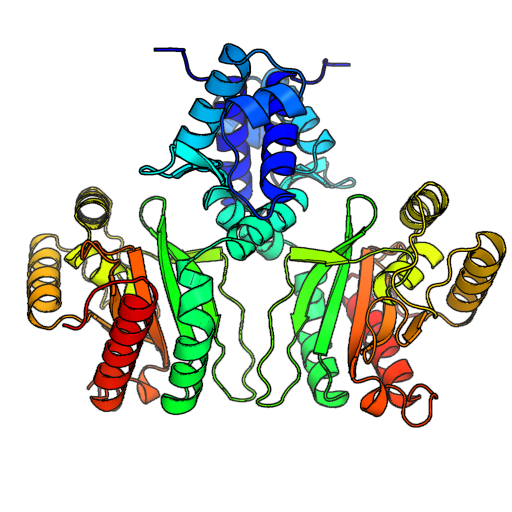69 8.648 1 95.25 231 ARG A C 1
ATOM 1741 O O . ARG A 1 231 ? -22.578 18.438 8.883 1 95.25 231 ARG A O 1
ATOM 1748 N N . PRO A 1 232 ? -24.422 19.516 9.586 1 94.81 232 PRO A N 1
ATOM 1749 C CA . PRO A 1 232 ? -23.906 19.562 10.961 1 94.81 232 PRO A CA 1
ATOM 1750 C C . PRO A 1 232 ? -23.672 18.172 11.555 1 94.81 232 PRO A C 1
ATOM 1752 O O . PRO A 1 232 ? -22.766 17.984 12.359 1 94.81 232 PRO A O 1
ATOM 1755 N N . GLU A 1 233 ? -24.484 17.25 11.148 1 95.94 233 GLU A N 1
ATOM 1756 C CA . GLU A 1 233 ? -24.359 15.891 11.656 1 95.94 233 GLU A CA 1
ATOM 1757 C C . GLU A 1 233 ? -23.016 15.281 11.25 1 95.94 233 GLU A C 1
ATOM 1759 O O . GLU A 1 233 ? -22.438 14.477 11.984 1 95.94 233 GLU A O 1
ATOM 1764 N N . LEU A 1 234 ? -22.547 15.641 10.094 1 97.06 234 LEU A N 1
ATOM 1765 C CA . LEU A 1 234 ? -21.25 15.133 9.625 1 97.06 234 LEU A CA 1
ATOM 1766 C C . LEU A 1 234 ? -20.109 15.742 10.422 1 97.06 234 LEU A C 1
ATOM 1768 O O . LEU A 1 234 ? -19.156 15.055 10.773 1 97.06 234 LEU A O 1
ATOM 1772 N N . ILE A 1 235 ? -20.281 17.016 10.695 1 96.81 235 ILE A N 1
ATOM 1773 C CA . ILE A 1 235 ? -19.266 17.719 11.5 1 96.81 235 ILE A CA 1
ATOM 1774 C C . ILE A 1 235 ? -19.156 17.047 12.867 1 96.81 235 ILE A C 1
ATOM 1776 O O . ILE A 1 235 ? -18.062 16.703 13.312 1 96.81 235 ILE A O 1
ATOM 1780 N N . ALA A 1 236 ? -20.297 16.859 13.461 1 97.31 236 ALA A N 1
ATOM 1781 C CA . ALA A 1 236 ? -20.328 16.25 14.781 1 97.31 236 ALA A CA 1
ATOM 1782 C C . ALA A 1 236 ? -19.734 14.844 14.75 1 97.31 236 ALA A C 1
ATOM 1784 O O . ALA A 1 236 ? -18.953 14.469 15.625 1 97.31 236 ALA A O 1
ATOM 1785 N N . ALA A 1 237 ? -20.078 14.102 13.742 1 97.62 237 ALA A N 1
ATOM 1786 C CA . ALA A 1 237 ? -19.625 12.719 13.633 1 97.62 237 ALA A CA 1
ATOM 1787 C C . ALA A 1 237 ? -18.109 12.641 13.461 1 97.62 237 ALA A C 1
ATOM 1789 O O . ALA A 1 237 ? -17.453 11.805 14.078 1 97.62 237 ALA A O 1
ATOM 1790 N N . VAL A 1 238 ? -17.594 13.5 12.625 1 98.31 238 VAL A N 1
ATOM 1791 C CA . VAL A 1 238 ? -16.156 13.508 12.359 1 98.31 238 VAL A CA 1
ATOM 1792 C C . VAL A 1 238 ? -15.406 13.914 13.625 1 98.31 238 VAL A C 1
ATOM 1794 O O . VAL A 1 238 ? -14.383 13.312 13.961 1 98.31 238 VAL A O 1
ATOM 1797 N N . ARG A 1 239 ? -15.852 14.875 14.312 1 97.38 239 ARG A N 1
ATOM 1798 C CA . ARG A 1 239 ? -15.227 15.32 15.555 1 97.38 239 ARG A CA 1
ATOM 1799 C C . ARG A 1 239 ? -15.273 14.227 16.609 1 97.38 239 ARG A C 1
ATOM 1801 O O . ARG A 1 239 ? -14.297 13.992 17.312 1 97.38 239 ARG A O 1
ATOM 1808 N N . ASP A 1 240 ? -16.453 13.602 16.719 1 96.75 240 ASP A N 1
ATOM 1809 C CA . ASP A 1 240 ? -16.609 12.508 17.688 1 96.75 240 ASP A CA 1
ATOM 1810 C C . ASP A 1 240 ? -15.641 11.367 17.375 1 96.75 240 ASP A C 1
ATOM 1812 O O . ASP A 1 240 ? -15.031 10.797 18.281 1 96.75 240 ASP A O 1
ATOM 1816 N N . CYS A 1 241 ? -15.531 11.094 16.125 1 97.44 241 CYS A N 1
ATOM 1817 C CA . CYS A 1 241 ? -14.609 10.055 15.695 1 97.44 241 CYS A CA 1
ATOM 1818 C C . CYS A 1 241 ? -13.172 10.414 16.078 1 97.44 241 CYS A C 1
ATOM 1820 O O . CYS A 1 241 ? -12.461 9.594 16.656 1 97.44 241 CYS A O 1
ATOM 1822 N N . ALA A 1 242 ? -12.781 11.648 15.75 1 97.5 242 ALA A N 1
ATOM 1823 C CA . ALA A 1 242 ? -11.43 12.109 16.047 1 97.5 242 ALA A CA 1
ATOM 1824 C C . ALA A 1 242 ? -11.148 12.039 17.547 1 97.5 242 ALA A C 1
ATOM 1826 O O . ALA A 1 242 ? -10.062 11.609 17.969 1 97.5 242 ALA A O 1
ATOM 1827 N N . ARG A 1 243 ? -12.117 12.383 18.359 1 95.56 243 ARG A N 1
ATOM 1828 C CA . ARG A 1 243 ? -11.969 12.344 19.812 1 95.56 243 ARG A CA 1
ATOM 1829 C C . ARG A 1 243 ? -11.828 10.906 20.312 1 95.56 243 ARG A C 1
ATOM 1831 O O . ARG A 1 243 ? -11.008 10.625 21.188 1 95.56 243 ARG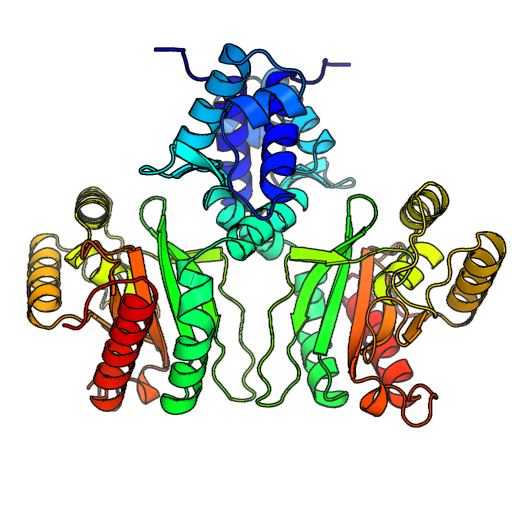 A O 1
ATOM 1838 N N . ALA A 1 244 ? -12.664 10.055 19.781 1 96.25 244 ALA A N 1
ATOM 1839 C CA . ALA A 1 244 ? -12.625 8.656 20.188 1 96.25 244 ALA A CA 1
ATOM 1840 C C . ALA A 1 244 ? -11.281 8.023 19.859 1 96.25 244 ALA A C 1
ATOM 1842 O O . ALA A 1 244 ? -10.695 7.32 20.688 1 96.25 244 ALA A O 1
ATOM 1843 N N . VAL A 1 245 ? -10.797 8.289 18.656 1 95.75 245 VAL A N 1
ATOM 1844 C CA . VAL A 1 245 ? -9.492 7.766 18.25 1 95.75 245 VAL A CA 1
ATOM 1845 C C . VAL A 1 245 ? -8.406 8.344 19.156 1 95.75 245 VAL A C 1
ATOM 1847 O O . VAL A 1 245 ? -7.5 7.625 19.594 1 95.75 245 VAL A O 1
ATOM 1850 N N . SER A 1 246 ? -8.477 9.648 19.406 1 94.69 246 SER A N 1
ATOM 1851 C CA . SER A 1 246 ? -7.512 10.312 20.281 1 94.69 246 SER A CA 1
ATOM 1852 C C . SER A 1 246 ? -7.488 9.672 21.656 1 94.69 246 SER A C 1
ATOM 1854 O O . SER A 1 246 ? -6.414 9.453 22.234 1 94.69 246 SER A O 1
ATOM 1856 N N . ARG A 1 247 ? -8.641 9.352 22.219 1 92.38 247 ARG A N 1
ATOM 1857 C CA . ARG A 1 247 ? -8.75 8.711 23.531 1 92.38 247 ARG A CA 1
ATOM 1858 C C . ARG A 1 247 ? -8.078 7.34 23.516 1 92.38 247 ARG A C 1
ATOM 1860 O O . ARG A 1 247 ? -7.367 6.984 24.469 1 92.38 247 ARG A O 1
ATOM 1867 N N . ASP A 1 248 ? -8.312 6.645 22.453 1 91.5 248 ASP A N 1
ATOM 1868 C CA . ASP A 1 248 ? -7.727 5.316 22.328 1 91.5 248 ASP A CA 1
ATOM 1869 C C . ASP A 1 248 ? -6.203 5.391 22.219 1 91.5 248 ASP A C 1
ATOM 1871 O O . ASP A 1 248 ? -5.504 4.418 22.516 1 91.5 248 ASP A O 1
ATOM 1875 N N . LEU A 1 249 ? -5.719 6.551 21.75 1 88.94 249 LEU A N 1
ATOM 1876 C CA . LEU A 1 249 ? -4.277 6.773 21.672 1 88.94 249 LEU A CA 1
ATOM 1877 C C . LEU A 1 249 ? -3.723 7.266 23 1 88.94 249 LEU A C 1
ATOM 1879 O O . LEU A 1 249 ? -2.514 7.453 23.141 1 88.94 249 LEU A O 1
ATOM 1883 N N . GLY A 1 250 ? -4.574 7.414 24 1 80.25 250 GLY A N 1
ATOM 1884 C CA . GLY A 1 250 ? -4.152 7.816 25.328 1 80.25 250 GLY A CA 1
ATOM 1885 C C . GLY A 1 250 ? -4.406 9.281 25.609 1 80.25 250 GLY A C 1
ATOM 1886 O O . GLY A 1 250 ? -3.979 9.805 26.641 1 80.25 250 GLY A O 1
ATOM 1887 N N . ALA A 1 251 ? -4.93 10 24.594 1 70 251 ALA A N 1
ATOM 1888 C CA . ALA A 1 251 ? -5.215 11.414 24.812 1 70 251 ALA A CA 1
ATOM 1889 C C . ALA A 1 251 ? -6.277 11.594 25.906 1 70 251 ALA A C 1
ATOM 1891 O O . ALA A 1 251 ? -7.184 10.766 26.031 1 70 251 ALA A O 1
ATOM 1892 N N . GLY A 1 252 ? -5.961 11.891 27.047 1 52.19 252 GLY A N 1
ATOM 1893 C CA . GLY A 1 252 ? -6.891 12.07 28.141 1 52.19 252 GLY A CA 1
ATOM 1894 C C . GLY A 1 252 ? -8.188 12.734 27.734 1 52.19 252 GLY A C 1
ATOM 1895 O O . GLY A 1 252 ? -8.297 13.25 26.609 1 52.19 252 GLY A O 1
ATOM 1896 N N . ARG A 1 253 ? -9.359 12.281 28.422 1 47.62 253 ARG A N 1
ATOM 1897 C CA . ARG A 1 253 ? -10.719 12.797 28.281 1 47.62 253 ARG A CA 1
ATOM 1898 C C . ARG A 1 253 ? -10.719 14.32 28.234 1 47.62 253 ARG A C 1
ATOM 1900 O O . ARG A 1 253 ? -10.055 14.977 29.031 1 47.62 253 ARG A O 1
ATOM 1907 N N . PHE A 1 254 ? -10.914 14.859 26.906 1 36.19 254 PHE A N 1
ATOM 1908 C CA . PHE A 1 254 ? -11.266 16.266 27.094 1 36.19 254 PHE A CA 1
ATOM 1909 C C . PHE A 1 254 ? -12.57 16.391 27.859 1 36.19 254 PHE A C 1
ATOM 1911 O O . PHE A 1 254 ? -13.438 15.516 27.781 1 36.19 254 PHE A O 1
ATOM 1918 N N . MET B 1 1 ? 31.328 -7.094 -14.711 1 39.06 1 MET B N 1
ATOM 1919 C CA . MET B 1 1 ? 29.922 -6.906 -14.352 1 39.06 1 MET B CA 1
ATOM 1920 C C . MET B 1 1 ? 29.797 -6 -13.125 1 39.06 1 MET B C 1
ATOM 1922 O O . MET B 1 1 ? 30.516 -6.18 -12.141 1 39.06 1 MET B O 1
ATOM 1926 N N . ALA B 1 2 ? 29.5 -4.863 -13.445 1 52.75 2 ALA B N 1
ATOM 1927 C CA . ALA B 1 2 ? 29.641 -3.838 -12.422 1 52.75 2 ALA B CA 1
ATOM 1928 C C . ALA B 1 2 ? 29.094 -4.324 -11.078 1 52.75 2 ALA B C 1
ATOM 1930 O O . ALA B 1 2 ? 28.047 -4.965 -11.016 1 52.75 2 ALA B O 1
ATOM 1931 N N . LYS B 1 3 ? 29.953 -4.465 -9.984 1 72.38 3 LYS B N 1
ATOM 1932 C CA . LYS B 1 3 ? 29.766 -4.977 -8.633 1 72.38 3 LYS B CA 1
ATOM 1933 C C . LYS B 1 3 ? 28.578 -4.301 -7.953 1 72.38 3 LYS B C 1
ATOM 1935 O O . LYS B 1 3 ? 28.312 -3.119 -8.188 1 72.38 3 LYS B O 1
ATOM 1940 N N . ASN B 1 4 ? 27.641 -5.07 -7.359 1 86.25 4 ASN B N 1
ATOM 1941 C CA . ASN B 1 4 ? 26.531 -4.574 -6.555 1 86.25 4 ASN B CA 1
ATOM 1942 C C . ASN B 1 4 ? 27 -3.584 -5.496 1 86.25 4 ASN B C 1
ATOM 1944 O O . ASN B 1 4 ? 28.141 -3.674 -5.02 1 86.25 4 ASN B O 1
ATOM 1948 N N . ILE B 1 5 ? 26.25 -2.586 -5.344 1 94.25 5 ILE B N 1
ATOM 1949 C CA . ILE B 1 5 ? 26.562 -1.565 -4.352 1 94.25 5 ILE B CA 1
ATOM 1950 C C . ILE B 1 5 ? 26.188 -2.064 -2.957 1 94.25 5 ILE B C 1
ATOM 1952 O O . ILE B 1 5 ? 25.016 -2.213 -2.639 1 94.25 5 ILE B O 1
ATOM 1956 N N . GLN B 1 6 ? 27.109 -2.301 -2.164 1 94.19 6 GLN B N 1
ATOM 1957 C CA . GLN B 1 6 ? 26.984 -2.971 -0.874 1 94.19 6 GLN B CA 1
ATOM 1958 C C . GLN B 1 6 ? 26.062 -2.195 0.065 1 94.19 6 GLN B C 1
ATOM 1960 O O . GLN B 1 6 ? 25.281 -2.789 0.801 1 94.19 6 GLN B O 1
ATOM 1965 N N . SER B 1 7 ? 26.281 -0.875 0.095 1 94.94 7 SER B N 1
ATOM 1966 C CA . SER B 1 7 ? 25.453 -0.075 0.997 1 94.94 7 SER B CA 1
ATOM 1967 C C . SER B 1 7 ? 23.969 -0.214 0.662 1 94.94 7 SER B C 1
ATOM 1969 O O . SER B 1 7 ? 23.125 -0.208 1.558 1 94.94 7 SER B O 1
ATOM 1971 N N . LEU B 1 8 ? 23.641 -0.333 -0.597 1 96.25 8 LEU B N 1
ATOM 1972 C CA . LEU B 1 8 ? 22.266 -0.516 -1.021 1 96.25 8 LEU B CA 1
ATOM 1973 C C . LEU B 1 8 ? 21.75 -1.895 -0.621 1 96.25 8 LEU B C 1
ATOM 1975 O O . LEU B 1 8 ? 20.609 -2.031 -0.169 1 96.25 8 LEU B O 1
ATOM 1979 N N . GLU B 1 9 ? 22.578 -2.873 -0.764 1 96.81 9 GLU B N 1
ATOM 1980 C CA . GLU B 1 9 ? 22.219 -4.219 -0.343 1 96.81 9 GLU B CA 1
ATOM 1981 C C . GLU B 1 9 ? 21.938 -4.273 1.157 1 96.81 9 GLU B C 1
ATOM 1983 O O . GLU B 1 9 ? 20.953 -4.871 1.589 1 96.81 9 GLU B O 1
ATOM 1988 N N . ARG B 1 10 ? 22.781 -3.693 1.874 1 96.5 10 ARG B N 1
ATOM 1989 C CA . ARG B 1 10 ? 22.625 -3.67 3.324 1 96.5 10 ARG B CA 1
ATOM 1990 C C . ARG B 1 10 ? 21.375 -2.893 3.73 1 96.5 10 ARG B C 1
ATOM 1992 O O . ARG B 1 10 ? 20.656 -3.299 4.641 1 96.5 10 ARG B O 1
ATOM 1999 N N . ALA B 1 11 ? 21.156 -1.756 3.061 1 97.5 11 ALA B N 1
ATOM 2000 C CA . ALA B 1 11 ? 19.969 -0.966 3.336 1 97.5 11 ALA B CA 1
ATOM 2001 C C . ALA B 1 11 ? 18.703 -1.773 3.059 1 97.5 11 ALA B C 1
ATOM 2003 O O . ALA B 1 11 ? 17.75 -1.754 3.855 1 97.5 11 ALA B O 1
ATOM 2004 N N . ALA B 1 12 ? 18.703 -2.49 1.947 1 96.5 12 ALA B N 1
ATOM 2005 C CA . ALA B 1 12 ? 17.562 -3.34 1.604 1 96.5 12 ALA B CA 1
ATOM 2006 C C . ALA B 1 12 ? 17.328 -4.41 2.67 1 96.5 12 ALA B C 1
ATOM 2008 O O . ALA B 1 12 ? 16.188 -4.645 3.088 1 96.5 12 ALA B O 1
ATOM 2009 N N . ALA B 1 13 ? 18.375 -5.039 3.076 1 96.19 13 ALA B N 1
ATOM 2010 C CA . ALA B 1 13 ? 18.297 -6.055 4.117 1 96.19 13 ALA B CA 1
ATOM 2011 C C . ALA B 1 13 ? 17.734 -5.469 5.414 1 96.19 13 ALA B C 1
ATOM 2013 O O . ALA B 1 13 ? 16.953 -6.117 6.109 1 96.19 13 ALA B O 1
ATOM 2014 N N . MET B 1 14 ? 18.141 -4.293 5.727 1 96.06 14 MET B N 1
ATOM 2015 C CA . MET B 1 14 ? 17.672 -3.609 6.926 1 96.06 14 MET B CA 1
ATOM 2016 C C . MET B 1 14 ? 16.172 -3.35 6.852 1 96.06 14 MET B C 1
ATOM 2018 O O . MET B 1 14 ? 15.445 -3.576 7.82 1 96.06 14 MET B O 1
ATOM 2022 N N . LEU B 1 15 ? 15.719 -2.852 5.73 1 96.25 15 LEU B N 1
ATOM 2023 C CA . LEU B 1 15 ? 14.297 -2.592 5.547 1 96.25 15 LEU B CA 1
ATOM 2024 C C . LEU B 1 15 ? 13.492 -3.879 5.676 1 96.25 15 LEU B C 1
ATOM 2026 O O . LEU B 1 15 ? 12.438 -3.893 6.32 1 96.25 15 LEU B O 1
ATOM 2030 N N . ARG B 1 16 ? 14.008 -5 5.125 1 94 16 ARG B N 1
ATOM 2031 C CA . ARG B 1 16 ? 13.32 -6.281 5.219 1 94 16 ARG B CA 1
ATOM 2032 C C . ARG B 1 16 ? 13.289 -6.781 6.656 1 94 16 ARG B C 1
ATOM 2034 O O . ARG B 1 16 ? 12.289 -7.348 7.105 1 94 16 ARG B O 1
ATOM 2041 N N . LEU B 1 17 ? 14.375 -6.574 7.367 1 93.88 17 LEU B N 1
ATOM 2042 C CA . LEU B 1 17 ? 14.422 -6.957 8.773 1 93.88 17 LEU B CA 1
ATOM 2043 C C . LEU B 1 17 ? 13.367 -6.207 9.578 1 93.88 17 LEU B C 1
ATOM 2045 O O . LEU B 1 17 ? 12.648 -6.812 10.375 1 93.88 17 LEU B O 1
ATOM 2049 N N . LEU B 1 18 ? 13.242 -4.906 9.344 1 93.19 18 LEU B N 1
ATOM 2050 C CA . LEU B 1 18 ? 12.281 -4.074 10.062 1 93.19 18 LEU B CA 1
ATOM 2051 C C . LEU B 1 18 ? 10.852 -4.445 9.688 1 93.19 18 LEU B C 1
ATOM 2053 O O . LEU B 1 18 ? 9.93 -4.262 10.484 1 93.19 18 LEU B O 1
ATOM 2057 N N . ALA B 1 19 ? 10.688 -4.938 8.461 1 89.69 19 ALA B N 1
ATOM 2058 C CA . ALA B 1 19 ? 9.359 -5.328 7.973 1 89.69 19 ALA B CA 1
ATOM 2059 C C . ALA B 1 19 ? 8.891 -6.613 8.648 1 89.69 19 ALA B C 1
ATOM 2061 O O . ALA B 1 19 ? 7.684 -6.832 8.797 1 89.69 19 ALA B O 1
ATOM 2062 N N . GLY B 1 20 ? 9.789 -7.605 8.945 1 77.62 20 GLY B N 1
ATOM 2063 C CA . GLY B 1 20 ? 9.461 -8.922 9.477 1 77.62 20 GLY B CA 1
ATOM 2064 C C . GLY B 1 20 ? 9.055 -8.891 10.938 1 77.62 20 GLY B C 1
ATOM 2065 O O . GLY B 1 20 ? 8.523 -9.875 11.461 1 77.62 20 GLY B O 1
ATOM 2066 N N . GLY B 1 21 ? 9.203 -7.73 11.617 1 65.69 21 GLY B N 1
ATOM 2067 C CA . GLY B 1 21 ? 8.992 -7.766 13.055 1 65.69 21 GLY B CA 1
ATOM 2068 C C . GLY B 1 21 ? 7.754 -7.004 13.492 1 65.69 21 GLY B C 1
ATOM 2069 O O . GLY B 1 21 ? 7.258 -6.141 12.766 1 65.69 21 GLY B O 1
ATOM 2070 N N . GLU B 1 22 ? 7.188 -7.645 14.508 1 63.56 22 GLU B N 1
ATOM 2071 C CA . GLU B 1 22 ? 6.047 -6.996 15.148 1 63.56 22 GLU B CA 1
ATOM 2072 C C . GLU B 1 22 ? 6.496 -5.801 15.984 1 63.56 22 GLU B C 1
ATOM 2074 O O . GLU B 1 22 ? 5.664 -5 16.422 1 63.56 22 GLU B O 1
ATOM 2079 N N . ARG B 1 23 ? 7.805 -5.84 16.172 1 68.94 23 ARG B N 1
ATOM 2080 C CA . ARG B 1 23 ? 8.258 -4.801 17.094 1 68.94 23 ARG B CA 1
ATOM 2081 C C . ARG B 1 23 ? 9.344 -3.941 16.453 1 68.94 23 ARG B C 1
ATOM 2083 O O . ARG B 1 23 ? 10.047 -4.391 15.547 1 68.94 23 ARG B O 1
ATOM 2090 N N . ARG B 1 24 ? 9.375 -2.76 16.906 1 86.88 24 ARG B N 1
ATOM 2091 C CA . ARG B 1 24 ? 10.477 -1.848 16.609 1 86.88 24 ARG B CA 1
ATOM 2092 C C . ARG B 1 24 ? 11.805 -2.416 17.109 1 86.88 24 ARG B C 1
ATOM 2094 O O . ARG B 1 24 ? 11.836 -3.174 18.078 1 86.88 24 ARG B O 1
ATOM 2101 N N . LEU B 1 25 ? 12.836 -2.195 16.391 1 93.38 25 LEU B N 1
ATOM 2102 C CA . LEU B 1 25 ? 14.133 -2.748 16.75 1 93.38 25 LEU B CA 1
ATOM 2103 C C . LEU B 1 25 ? 15.117 -1.64 17.094 1 93.38 25 LEU B C 1
ATOM 2105 O O . LEU B 1 25 ? 15.094 -0.562 16.5 1 93.38 25 LEU B O 1
ATOM 2109 N N . GLY B 1 26 ? 15.891 -1.999 18.078 1 95.5 26 GLY B N 1
ATOM 2110 C CA . GLY B 1 26 ? 16.969 -1.073 18.406 1 95.5 26 GLY B CA 1
ATOM 2111 C C . GLY B 1 26 ? 18.188 -1.229 17.516 1 95.5 26 GLY B C 1
ATOM 2112 O O . GLY B 1 26 ? 18.312 -2.219 16.797 1 95.5 26 GLY B O 1
ATOM 2113 N N . LEU B 1 27 ? 19.062 -0.27 17.594 1 96.06 27 LEU B N 1
ATOM 2114 C CA . LEU B 1 27 ? 20.266 -0.236 16.766 1 96.06 27 LEU B CA 1
ATOM 2115 C C . LEU B 1 27 ? 21.094 -1.499 16.984 1 96.06 27 LEU B C 1
ATOM 2117 O O . LEU B 1 27 ? 21.547 -2.117 16.016 1 96.06 27 LEU B O 1
ATOM 2121 N N . SER B 1 28 ? 21.219 -1.931 18.172 1 96.56 28 SER B N 1
ATOM 2122 C CA . SER B 1 28 ? 22.047 -3.094 18.484 1 96.56 28 SER B CA 1
ATOM 2123 C C . SER B 1 28 ? 21.453 -4.367 17.906 1 96.56 28 SER B C 1
ATOM 2125 O O . SER B 1 28 ? 22.172 -5.203 17.359 1 96.56 28 SER B O 1
ATOM 2127 N N . ASP B 1 29 ? 20.219 -4.508 18.031 1 95.44 29 ASP B N 1
ATOM 2128 C CA . ASP B 1 29 ? 19.531 -5.68 17.5 1 95.44 29 ASP B CA 1
ATOM 2129 C C . ASP B 1 29 ? 19.641 -5.738 15.977 1 95.44 29 ASP B C 1
ATOM 2131 O O . ASP B 1 29 ? 19.891 -6.805 15.406 1 95.44 29 ASP B O 1
ATOM 2135 N N . ILE B 1 30 ? 19.516 -4.586 15.352 1 96.19 30 ILE B N 1
ATOM 2136 C CA . ILE B 1 30 ? 19.594 -4.508 13.898 1 96.19 30 ILE B CA 1
ATOM 2137 C C . ILE B 1 30 ? 21.016 -4.848 13.438 1 96.19 30 ILE B C 1
ATOM 2139 O O . ILE B 1 30 ? 21.203 -5.66 12.531 1 96.19 30 ILE B O 1
ATOM 2143 N N . ALA B 1 31 ? 21.953 -4.266 14.102 1 97.38 31 ALA B N 1
ATOM 2144 C CA . ALA B 1 31 ? 23.359 -4.508 13.766 1 97.38 31 ALA B CA 1
ATOM 2145 C C . ALA B 1 31 ? 23.719 -5.98 13.922 1 97.38 31 ALA B C 1
ATOM 2147 O O . ALA B 1 31 ? 24.312 -6.582 13.031 1 97.38 31 ALA B O 1
ATOM 2148 N N . SER B 1 32 ? 23.312 -6.562 15 1 97 32 SER B N 1
ATOM 2149 C CA . SER B 1 32 ? 23.625 -7.957 15.297 1 97 32 SER B CA 1
ATOM 2150 C C . SER B 1 32 ? 22.938 -8.898 14.312 1 97 32 SER B C 1
ATOM 2152 O O . SER B 1 32 ? 23.562 -9.836 13.805 1 97 32 SER B O 1
ATOM 2154 N N . SER B 1 33 ? 21.719 -8.656 14.008 1 95 33 SER B N 1
ATOM 2155 C CA . SER B 1 33 ? 20.938 -9.508 13.117 1 95 33 SER B CA 1
ATOM 2156 C C . SER B 1 33 ? 21.531 -9.508 11.711 1 95 33 SER B C 1
ATOM 2158 O O . SER B 1 33 ? 21.438 -10.508 10.992 1 95 33 SER B O 1
ATOM 2160 N N . LEU B 1 34 ? 22.156 -8.406 11.32 1 96.12 34 LEU B N 1
ATOM 2161 C CA . LEU B 1 34 ? 22.641 -8.273 9.953 1 96.12 34 LEU B CA 1
ATOM 2162 C C . LEU B 1 34 ? 24.156 -8.461 9.891 1 96.12 34 LEU B C 1
ATOM 2164 O O . LEU B 1 34 ? 24.75 -8.367 8.82 1 96.12 34 LEU B O 1
ATOM 2168 N N . GLY B 1 35 ? 24.75 -8.695 11.07 1 97.19 35 GLY B N 1
ATOM 2169 C CA . GLY B 1 35 ? 26.188 -8.883 11.125 1 97.19 35 GLY B CA 1
ATOM 2170 C C . GLY B 1 35 ? 26.969 -7.641 10.734 1 97.19 35 GLY B C 1
ATOM 2171 O O . GLY B 1 35 ? 27.969 -7.727 10.023 1 97.19 35 GLY B O 1
ATOM 2172 N N . LEU B 1 36 ? 26.516 -6.477 11.125 1 96.88 36 LEU B N 1
ATOM 2173 C CA . LEU B 1 36 ? 27.156 -5.203 10.812 1 96.88 36 LEU B CA 1
ATOM 2174 C C . LEU B 1 36 ? 27.75 -4.57 12.07 1 96.88 36 LEU B C 1
ATOM 2176 O O . LEU B 1 36 ? 27.25 -4.805 13.172 1 96.88 36 LEU B O 1
ATOM 2180 N N . ALA B 1 37 ? 28.734 -3.797 11.844 1 96.56 37 ALA B N 1
ATOM 2181 C CA . ALA B 1 37 ? 29.188 -2.928 12.93 1 96.56 37 ALA B CA 1
ATOM 2182 C C . ALA B 1 37 ? 28.141 -1.877 13.258 1 96.56 37 ALA B C 1
ATOM 2184 O O . ALA B 1 37 ? 27.422 -1.393 12.375 1 96.56 37 ALA B O 1
ATOM 2185 N N . LYS B 1 38 ? 28.062 -1.513 14.523 1 95.75 38 LYS B N 1
ATOM 2186 C CA . LYS B 1 38 ? 27.062 -0.563 14.984 1 95.75 38 LYS B CA 1
ATOM 2187 C C . LYS B 1 38 ? 27.172 0.767 14.25 1 95.75 38 LYS B C 1
ATOM 2189 O O . LYS B 1 38 ? 26.156 1.381 13.906 1 95.75 38 LYS B O 1
ATOM 2194 N N . GLY B 1 39 ? 28.359 1.168 14.039 1 95.56 39 GLY B N 1
ATOM 2195 C CA . GLY B 1 39 ? 28.562 2.416 13.32 1 95.56 39 GLY B CA 1
ATOM 2196 C C . GLY B 1 39 ? 28.031 2.387 11.906 1 95.56 39 GLY B C 1
ATOM 2197 O O . GLY B 1 39 ? 27.406 3.35 11.453 1 95.56 39 GLY B O 1
ATOM 2198 N N . THR B 1 40 ? 28.312 1.348 11.211 1 94.88 40 THR B N 1
ATOM 2199 C CA . THR B 1 40 ? 27.812 1.162 9.852 1 94.88 40 THR B CA 1
ATOM 2200 C C . THR B 1 40 ? 26.281 1.124 9.828 1 94.88 40 THR B C 1
ATOM 2202 O O . THR B 1 40 ? 25.656 1.793 9.008 1 94.88 40 THR B O 1
ATOM 2205 N N . ALA B 1 41 ? 25.75 0.309 10.75 1 96.94 41 ALA B N 1
ATOM 2206 C CA . ALA B 1 41 ? 24.297 0.219 10.844 1 96.94 41 ALA B CA 1
ATOM 2207 C C . ALA B 1 41 ? 23.672 1.589 11.109 1 96.94 41 ALA B C 1
ATOM 2209 O O . ALA B 1 41 ? 22.672 1.957 10.492 1 96.94 41 ALA B O 1
ATOM 2210 N N . HIS B 1 42 ? 24.266 2.268 11.977 1 96.62 42 HIS B N 1
ATOM 2211 C CA . HIS B 1 42 ? 23.75 3.586 12.336 1 96.62 42 HIS B CA 1
ATOM 2212 C C . HIS B 1 42 ? 23.797 4.535 11.141 1 96.62 42 HIS B C 1
ATOM 2214 O O . HIS B 1 42 ? 22.859 5.32 10.938 1 96.62 42 HIS B O 1
ATOM 2220 N N . GLY B 1 43 ? 24.891 4.543 10.43 1 97 43 GLY B N 1
ATOM 2221 C CA . GLY B 1 43 ? 25 5.383 9.25 1 97 43 GLY B CA 1
ATOM 2222 C C . GLY B 1 43 ? 23.922 5.105 8.219 1 97 43 GLY B C 1
ATOM 2223 O O . GLY B 1 43 ? 23.344 6.035 7.656 1 97 43 GLY B O 1
ATOM 2224 N N . ILE B 1 44 ? 23.656 3.875 7.977 1 97.44 44 ILE B N 1
ATOM 2225 C CA . ILE B 1 44 ? 22.625 3.469 7.023 1 97.44 44 ILE B CA 1
ATOM 2226 C C . ILE B 1 44 ? 21.25 3.914 7.527 1 97.44 44 ILE B C 1
ATOM 2228 O O . ILE B 1 44 ? 20.469 4.516 6.781 1 97.44 44 ILE B O 1
ATOM 2232 N N . LEU B 1 45 ? 21.047 3.646 8.812 1 97.19 45 LEU B N 1
ATOM 2233 C CA . LEU B 1 45 ? 19.766 4.004 9.406 1 97.19 45 LEU B CA 1
ATOM 2234 C C . LEU B 1 45 ? 19.531 5.512 9.344 1 97.19 45 LEU B C 1
ATOM 2236 O O . LEU B 1 45 ? 18.438 5.969 9.031 1 97.19 45 LEU B O 1
ATOM 2240 N N . ARG B 1 46 ? 20.531 6.219 9.648 1 96.75 46 ARG B N 1
ATOM 2241 C CA . ARG B 1 46 ? 20.422 7.672 9.625 1 96.75 46 ARG B CA 1
ATOM 2242 C C . ARG B 1 46 ? 20.062 8.18 8.234 1 96.75 46 ARG B C 1
ATOM 2244 O O . ARG B 1 46 ? 19.203 9.047 8.078 1 96.75 46 ARG B O 1
ATOM 2251 N N . THR B 1 47 ? 20.719 7.66 7.258 1 96.88 47 THR B N 1
ATOM 2252 C CA . THR B 1 47 ? 20.438 8.07 5.887 1 96.88 47 THR B CA 1
ATOM 2253 C C . THR B 1 47 ? 19.031 7.66 5.477 1 96.88 47 THR B C 1
ATOM 2255 O O . THR B 1 47 ? 18.297 8.445 4.859 1 96.88 47 THR B O 1
ATOM 2258 N N . LEU B 1 48 ? 18.641 6.414 5.816 1 97.06 48 LEU B N 1
ATOM 2259 C CA . LEU B 1 48 ? 17.281 5.938 5.508 1 97.06 48 LEU B CA 1
ATOM 2260 C C . LEU B 1 48 ? 16.234 6.793 6.211 1 97.06 48 LEU B C 1
ATOM 2262 O O . LEU B 1 48 ? 15.156 7.023 5.664 1 97.06 48 LEU B O 1
ATOM 2266 N N . GLN B 1 49 ? 16.562 7.223 7.418 1 95.56 49 GLN B N 1
ATOM 2267 C CA . GLN B 1 49 ? 15.664 8.086 8.172 1 95.56 49 GLN B CA 1
ATOM 2268 C C . GLN B 1 49 ? 15.516 9.445 7.484 1 95.56 49 GLN B C 1
ATOM 2270 O O . GLN B 1 49 ? 14.398 9.961 7.352 1 95.56 49 GLN B O 1
ATOM 2275 N N . LEU B 1 50 ? 16.625 10.008 7.086 1 94.31 50 LEU B N 1
ATOM 2276 C CA . LEU B 1 50 ? 16.609 11.289 6.395 1 94.31 50 LEU B CA 1
ATOM 2277 C C . LEU B 1 50 ? 15.766 11.211 5.125 1 94.31 50 LEU B C 1
ATOM 2279 O O . LEU B 1 50 ? 15.07 12.172 4.781 1 94.31 50 LEU B O 1
ATOM 2283 N N . GLU B 1 51 ? 15.781 10.039 4.5 1 94.56 51 GLU B N 1
ATOM 2284 C CA . GLU B 1 51 ? 15.07 9.852 3.24 1 94.56 51 GLU B CA 1
ATOM 2285 C C . GLU B 1 51 ? 13.641 9.375 3.477 1 94.56 51 GLU B C 1
ATOM 2287 O O . GLU B 1 51 ? 12.891 9.148 2.523 1 94.56 51 GLU B O 1
ATOM 2292 N N . GLY B 1 52 ? 13.242 9.141 4.703 1 94 52 GLY B N 1
ATOM 2293 C CA . GLY B 1 52 ? 11.867 8.82 5.059 1 94 52 GLY B CA 1
ATOM 2294 C C . GLY B 1 52 ? 11.562 7.34 4.98 1 94 52 GLY B C 1
ATOM 2295 O O . GLY B 1 52 ? 10.406 6.934 5.133 1 94 52 GLY B O 1
ATOM 2296 N N . PHE B 1 53 ? 12.562 6.441 4.773 1 96.44 53 PHE B N 1
ATOM 2297 C CA . PHE B 1 53 ? 12.352 5.008 4.625 1 96.44 53 PHE B CA 1
ATOM 2298 C C . PHE B 1 53 ? 12.297 4.32 5.984 1 96.44 53 PHE B C 1
ATOM 2300 O O . PHE B 1 53 ? 11.797 3.199 6.102 1 96.44 53 PHE B O 1
ATOM 2307 N N . VAL B 1 54 ? 12.93 5.012 6.961 1 95.69 54 VAL B N 1
ATOM 2308 C CA . VAL B 1 54 ? 12.945 4.527 8.336 1 95.69 54 VAL B CA 1
ATOM 2309 C C . VAL B 1 54 ? 12.555 5.652 9.289 1 95.69 54 VAL B C 1
ATOM 2311 O O . VAL B 1 54 ? 12.836 6.824 9.023 1 95.69 54 VAL B O 1
ATOM 2314 N N . GLU B 1 55 ? 11.875 5.379 10.281 1 93.56 55 GLU B N 1
ATOM 2315 C CA . GLU B 1 55 ? 11.547 6.312 11.359 1 93.56 55 GLU B CA 1
ATOM 2316 C C . GLU B 1 55 ? 12.039 5.801 12.703 1 93.56 55 GLU B C 1
ATOM 2318 O O . GLU B 1 55 ? 12.109 4.594 12.93 1 93.56 55 GLU B O 1
ATOM 2323 N N . GLN B 1 56 ? 12.383 6.688 13.5 1 92.81 56 GLN B N 1
ATOM 2324 C CA . GLN B 1 56 ? 12.805 6.367 14.859 1 92.81 56 GLN B CA 1
ATOM 2325 C C . GLN B 1 56 ? 11.82 6.926 15.883 1 92.81 56 GLN B C 1
ATOM 2327 O O . GLN B 1 56 ? 11.453 8.102 15.828 1 92.81 56 GLN B O 1
ATOM 2332 N N . ASP B 1 57 ? 11.414 6.043 16.734 1 87.75 57 ASP B N 1
ATOM 2333 C CA . ASP B 1 57 ? 10.555 6.488 17.828 1 87.75 57 ASP B CA 1
ATOM 2334 C C . ASP B 1 57 ? 11.312 7.402 18.797 1 87.75 57 ASP B C 1
ATOM 2336 O O . ASP B 1 57 ? 12.391 7.047 19.281 1 87.75 57 ASP B O 1
ATOM 2340 N N . ALA B 1 58 ? 10.773 8.516 19.094 1 83.94 58 ALA B N 1
ATOM 2341 C CA . ALA B 1 58 ? 11.469 9.523 19.875 1 83.94 58 ALA B CA 1
ATOM 2342 C C . ALA B 1 58 ? 11.617 9.07 21.328 1 83.94 58 ALA B C 1
ATOM 2344 O O . ALA B 1 58 ? 12.594 9.422 22 1 83.94 58 ALA B O 1
ATOM 2345 N N . THR B 1 59 ? 10.711 8.242 21.828 1 83.75 59 THR B N 1
ATOM 2346 C CA . THR B 1 59 ? 10.703 7.832 23.219 1 83.75 59 THR B CA 1
ATOM 2347 C C . THR B 1 59 ? 11.602 6.617 23.438 1 83.75 59 THR B C 1
ATOM 2349 O O . THR B 1 59 ? 12.508 6.648 24.266 1 83.75 59 THR B O 1
ATOM 2352 N N . SER B 1 60 ? 11.438 5.645 22.625 1 87.25 60 SER B N 1
ATOM 2353 C CA . SER B 1 60 ? 12.141 4.383 22.828 1 87.25 60 SER B CA 1
ATOM 2354 C C . SER B 1 60 ? 13.469 4.355 22.078 1 87.25 60 SER B C 1
ATOM 2356 O O . SER B 1 60 ? 14.352 3.553 22.391 1 87.25 60 SER B O 1
ATOM 2358 N N . GLY B 1 61 ? 13.508 5.277 21.047 1 92.44 61 GLY B N 1
ATOM 2359 C CA . GLY B 1 61 ? 14.695 5.285 20.203 1 92.44 61 GLY B CA 1
ATOM 2360 C C . GLY B 1 61 ? 14.75 4.109 19.234 1 92.44 61 GLY B C 1
ATOM 2361 O O . GLY B 1 61 ? 15.75 3.914 18.547 1 92.44 61 GLY B O 1
ATOM 2362 N N . ARG B 1 62 ? 13.742 3.338 19.172 1 93.94 62 ARG B N 1
ATOM 2363 C CA . ARG B 1 62 ? 13.703 2.162 18.297 1 93.94 62 ARG B CA 1
ATOM 2364 C C . ARG B 1 62 ? 13.234 2.529 16.891 1 93.94 62 ARG B C 1
ATOM 2366 O O . ARG B 1 62 ? 12.641 3.586 16.688 1 93.94 62 ARG B O 1
ATOM 2373 N N . TYR B 1 63 ? 13.562 1.622 15.953 1 95.19 63 TYR B N 1
ATOM 2374 C CA . TYR B 1 63 ? 13.359 1.944 14.547 1 95.19 63 TYR B CA 1
ATOM 2375 C C . TYR B 1 63 ? 12.219 1.126 13.953 1 95.19 63 TYR B C 1
ATOM 2377 O O . TYR B 1 63 ? 11.992 -0.017 14.359 1 95.19 63 TYR B O 1
ATOM 2385 N N . GLN B 1 64 ? 11.523 1.703 12.992 1 93.69 64 GLN B N 1
ATOM 2386 C CA . GLN B 1 64 ? 10.5 1.053 12.172 1 93.69 64 GLN B CA 1
ATOM 2387 C C . GLN B 1 64 ? 10.539 1.563 10.734 1 93.69 64 GLN B C 1
ATOM 2389 O O . GLN B 1 64 ? 11.242 2.531 10.438 1 93.69 64 GLN B O 1
ATOM 2394 N N . LEU B 1 65 ? 9.82 0.894 9.875 1 93.94 65 LEU B N 1
ATOM 2395 C CA . LEU B 1 65 ? 9.734 1.347 8.492 1 93.94 65 LEU B CA 1
ATOM 2396 C C . LEU B 1 65 ? 9.07 2.715 8.406 1 93.94 65 LEU B C 1
ATOM 2398 O O . LEU B 1 65 ? 8.211 3.047 9.234 1 93.94 65 LEU B O 1
ATOM 2402 N N . GLY B 1 66 ? 9.516 3.484 7.445 1 93.5 66 GLY B N 1
ATOM 2403 C CA . GLY B 1 66 ? 8.992 4.832 7.281 1 93.5 66 GLY B CA 1
ATOM 2404 C C . GLY B 1 66 ? 7.859 4.922 6.277 1 93.5 66 GLY B C 1
ATOM 2405 O O . GLY B 1 66 ? 7.668 4.012 5.469 1 93.5 66 GLY B O 1
ATOM 2406 N N . ALA B 1 67 ? 7.172 6.02 6.23 1 92.69 67 ALA B N 1
ATOM 2407 C CA . ALA B 1 67 ? 5.961 6.262 5.449 1 92.69 67 ALA B CA 1
ATOM 2408 C C . ALA B 1 67 ? 6.277 6.32 3.957 1 92.69 67 ALA B C 1
ATOM 2410 O O . ALA B 1 67 ? 5.402 6.082 3.121 1 92.69 67 ALA B O 1
ATOM 2411 N N . GLU B 1 68 ? 7.473 6.703 3.648 1 93.69 68 GLU B N 1
ATOM 2412 C CA . GLU B 1 68 ? 7.859 6.836 2.246 1 93.69 68 GLU B CA 1
ATOM 2413 C C . GLU B 1 68 ? 7.664 5.523 1.494 1 93.69 68 GLU B C 1
ATOM 2415 O O . GLU B 1 68 ? 7.344 5.523 0.304 1 93.69 68 GLU B O 1
ATOM 2420 N N . LEU B 1 69 ? 7.816 4.434 2.24 1 94.31 69 LEU B N 1
ATOM 2421 C CA . LEU B 1 69 ? 7.652 3.123 1.617 1 94.31 69 LEU B CA 1
ATOM 2422 C C . LEU B 1 69 ? 6.203 2.902 1.189 1 94.31 69 LEU B C 1
ATOM 2424 O O . LEU B 1 69 ? 5.945 2.326 0.131 1 94.31 69 LEU B O 1
ATOM 2428 N N . LEU B 1 70 ? 5.316 3.354 2 1 92.5 70 LEU B N 1
ATOM 2429 C CA . LEU B 1 70 ? 3.904 3.252 1.646 1 92.5 70 LEU B CA 1
ATOM 2430 C C . LEU B 1 70 ? 3.596 4.078 0.403 1 92.5 70 LEU B C 1
ATOM 2432 O O . LEU B 1 70 ? 2.938 3.596 -0.521 1 92.5 70 LEU B O 1
ATOM 2436 N N . ARG B 1 71 ? 4.074 5.289 0.384 1 91.88 71 ARG B N 1
ATOM 2437 C CA . ARG B 1 71 ? 3.855 6.18 -0.75 1 91.88 71 ARG B CA 1
ATOM 2438 C C . ARG B 1 71 ? 4.402 5.574 -2.037 1 91.88 71 ARG B C 1
ATOM 2440 O O . ARG B 1 71 ? 3.699 5.512 -3.049 1 91.88 71 ARG B O 1
ATOM 2447 N N . LEU B 1 72 ? 5.609 5.07 -1.979 1 92.19 72 LEU B N 1
ATOM 2448 C CA . LEU B 1 72 ? 6.238 4.477 -3.152 1 92.19 72 LEU B CA 1
ATOM 2449 C C . LEU B 1 72 ? 5.531 3.189 -3.559 1 92.19 72 LEU B C 1
ATOM 2451 O O . LEU B 1 72 ? 5.375 2.908 -4.75 1 92.19 72 LEU B O 1
ATOM 2455 N N . GLY B 1 73 ? 5.164 2.404 -2.561 1 92 73 GLY B N 1
ATOM 2456 C CA . GLY B 1 73 ? 4.41 1.195 -2.846 1 92 73 GLY B CA 1
ATOM 2457 C C . GLY B 1 73 ? 3.121 1.461 -3.602 1 92 73 GLY B C 1
ATOM 2458 O O . GLY B 1 73 ? 2.752 0.697 -4.496 1 92 73 GLY B O 1
ATOM 2459 N N . ASN B 1 74 ? 2.498 2.494 -3.242 1 88.31 74 ASN B N 1
ATOM 2460 C CA . ASN B 1 74 ? 1.262 2.869 -3.92 1 88.31 74 ASN B CA 1
ATOM 2461 C C . ASN B 1 74 ? 1.515 3.262 -5.371 1 88.31 74 ASN B C 1
ATOM 2463 O O . ASN B 1 74 ? 0.7 2.969 -6.25 1 88.31 74 ASN B O 1
ATOM 2467 N N . SER B 1 75 ? 2.527 3.922 -5.648 1 87.62 75 SER B N 1
ATOM 2468 C CA . SER B 1 75 ? 2.887 4.301 -7.008 1 87.62 75 SER B CA 1
ATOM 2469 C C . SER B 1 75 ? 3.117 3.074 -7.883 1 87.62 75 SER B C 1
ATOM 2471 O O . SER B 1 75 ? 2.799 3.086 -9.078 1 87.62 75 SER B O 1
ATOM 2473 N N . TYR B 1 76 ? 3.68 2.051 -7.277 1 85.94 76 TYR B N 1
ATOM 2474 C CA . TYR B 1 76 ? 3.816 0.768 -7.957 1 85.94 76 TYR B CA 1
ATOM 2475 C C . TYR B 1 76 ? 2.467 0.271 -8.461 1 85.94 76 TYR B C 1
ATOM 2477 O O . TYR B 1 76 ? 2.357 -0.199 -9.594 1 85.94 76 TYR B O 1
ATOM 2485 N N . LEU B 1 77 ? 1.464 0.453 -7.715 1 85 77 LEU B N 1
ATOM 2486 C CA . LEU B 1 77 ? 0.129 -0.02 -8.07 1 85 77 LEU B CA 1
ATOM 2487 C C . LEU B 1 77 ? -0.462 0.814 -9.203 1 85 77 LEU B C 1
ATOM 2489 O O . LEU B 1 77 ? -1.187 0.291 -10.047 1 85 77 LEU B O 1
ATOM 2493 N N . ASP B 1 78 ? -0.161 2.078 -9.203 1 80 78 ASP B N 1
ATOM 2494 C CA . ASP B 1 78 ? -0.744 3.014 -10.156 1 80 78 ASP B CA 1
ATOM 2495 C C . ASP B 1 78 ? -0.388 2.625 -11.594 1 80 78 ASP B C 1
ATOM 2497 O O . ASP B 1 78 ? -1.175 2.85 -12.516 1 80 78 ASP B O 1
ATOM 2501 N N . VAL B 1 79 ? 0.743 2.041 -11.773 1 77.19 79 VAL B N 1
ATOM 2502 C CA . VAL B 1 79 ? 1.189 1.775 -13.133 1 77.19 79 VAL B CA 1
ATOM 2503 C C . VAL B 1 79 ? 1.137 0.275 -13.414 1 77.19 79 VAL B C 1
ATOM 2505 O O . VAL B 1 79 ? 1.64 -0.19 -14.438 1 77.19 79 VAL B O 1
ATOM 2508 N N . HIS B 1 80 ? 0.549 -0.456 -12.547 1 84.75 80 HIS B N 1
ATOM 2509 C CA . HIS B 1 80 ? 0.492 -1.907 -12.688 1 84.75 80 HIS B CA 1
ATOM 2510 C C . HIS B 1 80 ? -0.554 -2.32 -13.719 1 84.75 80 HIS B C 1
ATOM 2512 O O . HIS B 1 80 ? -1.752 -2.314 -13.43 1 84.75 80 HIS B O 1
ATOM 2518 N N . GLU B 1 81 ? -0.121 -2.844 -14.812 1 84.81 81 GLU B N 1
ATOM 2519 C CA . GLU B 1 81 ? -0.995 -3.1 -15.953 1 84.81 81 GLU B CA 1
ATOM 2520 C C . GLU B 1 81 ? -2.02 -4.184 -15.633 1 84.81 81 GLU B C 1
ATOM 2522 O O . GLU B 1 81 ? -3.199 -4.051 -15.961 1 84.81 81 GLU B O 1
ATOM 2527 N N . LEU B 1 82 ? -1.557 -5.277 -15.023 1 90.5 82 LEU B N 1
ATOM 2528 C CA . LEU B 1 82 ? -2.469 -6.359 -14.664 1 90.5 82 LEU B CA 1
ATOM 2529 C C . LEU B 1 82 ? -3.594 -5.852 -13.773 1 90.5 82 LEU B C 1
ATOM 2531 O O . LEU B 1 82 ? -4.766 -6.16 -14 1 90.5 82 LEU B O 1
ATOM 2535 N N . ARG B 1 83 ? -3.215 -5.07 -12.781 1 91.56 83 ARG B N 1
ATOM 2536 C CA . ARG B 1 83 ? -4.211 -4.504 -11.875 1 91.56 83 ARG B CA 1
ATOM 2537 C C . ARG B 1 83 ? -5.203 -3.625 -12.633 1 91.56 83 ARG B C 1
ATOM 2539 O O . ARG B 1 83 ? -6.414 -3.775 -12.484 1 91.56 83 ARG B O 1
ATOM 2546 N N . ALA B 1 84 ? -4.719 -2.801 -13.477 1 89.25 84 ALA B N 1
ATOM 2547 C CA . ALA B 1 84 ? -5.562 -1.871 -14.227 1 89.25 84 ALA B CA 1
ATOM 2548 C C . ALA B 1 84 ? -6.578 -2.619 -15.086 1 89.25 84 ALA B C 1
ATOM 2550 O O . ALA B 1 84 ? -7.75 -2.24 -15.141 1 89.25 84 ALA B O 1
ATOM 2551 N N . ARG B 1 85 ? -6.156 -3.664 -15.672 1 91.62 85 ARG B N 1
ATOM 2552 C CA . ARG B 1 85 ? -7.012 -4.422 -16.578 1 91.62 85 ARG B CA 1
ATOM 2553 C C . ARG B 1 85 ? -7.988 -5.301 -15.805 1 91.62 85 ARG B C 1
ATOM 2555 O O . ARG B 1 85 ? -9.031 -5.688 -16.328 1 91.62 85 ARG B O 1
ATOM 2562 N N . ALA B 1 86 ? -7.672 -5.598 -14.578 1 94.88 86 ALA B N 1
ATOM 2563 C CA . ALA B 1 86 ? -8.461 -6.559 -13.812 1 94.88 86 ALA B CA 1
ATOM 2564 C C . ALA B 1 86 ? -9.547 -5.855 -13 1 94.88 86 ALA B C 1
ATOM 2566 O O . ALA B 1 86 ? -10.484 -6.496 -12.516 1 94.88 86 ALA B O 1
ATOM 2567 N N . LEU B 1 87 ? -9.484 -4.562 -12.812 1 91.19 87 LEU B N 1
ATOM 2568 C CA . LEU B 1 87 ? -10.305 -3.803 -11.875 1 91.19 87 LEU B CA 1
ATOM 2569 C C . LEU B 1 87 ? -11.781 -4.082 -12.094 1 91.19 87 LEU B C 1
ATOM 2571 O O . LEU B 1 87 ? -12.477 -4.531 -11.18 1 91.19 87 LEU B O 1
ATOM 2575 N N . VAL B 1 88 ? -12.25 -3.947 -13.32 1 91.25 88 VAL B N 1
ATOM 2576 C CA . VAL B 1 88 ? -13.672 -4.055 -13.617 1 91.25 88 VAL B CA 1
ATOM 2577 C C . VAL B 1 88 ? -14.117 -5.508 -13.492 1 91.25 88 VAL B C 1
ATOM 2579 O O . VAL B 1 88 ? -15.195 -5.789 -12.961 1 91.25 88 VAL B O 1
ATOM 2582 N N . TRP B 1 89 ? -13.305 -6.391 -13.914 1 95.12 89 TRP B N 1
ATOM 2583 C CA . TRP B 1 89 ? -13.664 -7.805 -13.922 1 95.12 89 TRP B CA 1
ATOM 2584 C C . TRP B 1 89 ? -13.711 -8.359 -12.5 1 95.12 89 TRP B C 1
ATOM 2586 O O . TRP B 1 89 ? -14.578 -9.164 -12.172 1 95.12 89 TRP B O 1
ATOM 2596 N N . THR B 1 90 ? -12.766 -7.938 -11.711 1 96.12 90 THR B N 1
ATOM 2597 C CA . THR B 1 90 ? -12.734 -8.422 -10.328 1 96.12 90 THR B CA 1
ATOM 2598 C C . THR B 1 90 ? -13.906 -7.852 -9.531 1 96.12 90 THR B C 1
ATOM 2600 O O . THR B 1 90 ? -14.445 -8.523 -8.648 1 96.12 90 THR B O 1
ATOM 2603 N N . ASP B 1 91 ? -14.289 -6.641 -9.82 1 92.75 91 ASP B N 1
ATOM 2604 C CA . ASP B 1 91 ? -15.484 -6.074 -9.195 1 92.75 91 ASP B CA 1
ATOM 2605 C C . ASP B 1 91 ? -16.719 -6.895 -9.531 1 92.75 91 ASP B C 1
ATOM 2607 O O . ASP B 1 91 ? -17.531 -7.211 -8.648 1 92.75 91 ASP B O 1
ATOM 2611 N N . ASP B 1 92 ? -16.859 -7.203 -10.797 1 94.44 92 ASP B N 1
ATOM 2612 C CA . ASP B 1 92 ? -17.984 -8.008 -11.258 1 94.44 92 ASP B CA 1
ATOM 2613 C C . ASP B 1 92 ? -17.969 -9.398 -10.609 1 94.44 92 ASP B C 1
ATOM 2615 O O . ASP B 1 92 ? -19.016 -9.93 -10.234 1 94.44 92 ASP B O 1
ATOM 2619 N N . LEU B 1 93 ? -16.812 -9.938 -10.492 1 96.75 93 LEU B N 1
ATOM 2620 C CA . LEU B 1 93 ? -16.656 -11.25 -9.883 1 96.75 93 LEU B CA 1
ATOM 2621 C C . LEU B 1 93 ? -17.094 -11.227 -8.422 1 96.75 93 LEU B C 1
ATOM 2623 O O . LEU B 1 93 ? -17.781 -12.133 -7.953 1 96.75 93 LEU B O 1
ATOM 2627 N N . ALA B 1 94 ? -16.688 -10.195 -7.711 1 95.06 94 ALA B N 1
ATOM 2628 C CA . ALA B 1 94 ? -17.094 -10.055 -6.316 1 95.06 94 ALA B CA 1
ATOM 2629 C C . ALA B 1 94 ? -18.609 -9.945 -6.195 1 95.06 94 ALA B C 1
ATOM 2631 O O . ALA B 1 94 ? -19.219 -10.609 -5.352 1 95.06 94 ALA B O 1
ATOM 2632 N N . ARG B 1 95 ? -19.172 -9.211 -7.023 1 91.88 95 ARG B N 1
ATOM 2633 C CA . ARG B 1 95 ? -20.625 -9.008 -7 1 91.88 95 ARG B CA 1
ATOM 2634 C C . ARG B 1 95 ? -21.359 -10.305 -7.324 1 91.88 95 ARG B C 1
ATOM 2636 O O . ARG B 1 95 ? -22.312 -10.672 -6.629 1 91.88 95 ARG B O 1
ATOM 2643 N N . SER B 1 96 ? -20.906 -10.961 -8.344 1 93.62 96 SER B N 1
ATOM 2644 C CA . SER B 1 96 ? -21.609 -12.156 -8.805 1 93.62 96 SER B CA 1
ATOM 2645 C C . SER B 1 96 ? -21.391 -13.328 -7.84 1 93.62 96 SER B C 1
ATOM 2647 O O . SER B 1 96 ? -22.297 -14.148 -7.645 1 93.62 96 SER B O 1
ATOM 2649 N N . SER B 1 97 ? -20.203 -13.398 -7.23 1 95 97 SER B N 1
ATOM 2650 C CA . SER B 1 97 ? -19.891 -14.516 -6.336 1 95 97 SER B CA 1
ATOM 2651 C C . SER B 1 97 ? -20.391 -14.234 -4.918 1 95 97 SER B C 1
ATOM 2653 O O . SER B 1 97 ? -20.625 -15.164 -4.145 1 95 97 SER B O 1
ATOM 2655 N N . GLY B 1 98 ? -20.469 -12.984 -4.613 1 93.62 98 GLY B N 1
ATOM 2656 C CA . GLY B 1 98 ? -20.812 -12.602 -3.254 1 93.62 98 GLY B CA 1
ATOM 2657 C C . GLY B 1 98 ? -19.656 -12.758 -2.279 1 93.62 98 GLY B C 1
ATOM 2658 O O . GLY B 1 98 ? -19.859 -12.695 -1.063 1 93.62 98 GLY B O 1
ATOM 2659 N N . GLU B 1 99 ? -18.469 -13.008 -2.742 1 95.44 99 GLU B N 1
ATOM 2660 C CA . GLU B 1 99 ? -17.281 -13.227 -1.927 1 95.44 99 GLU B CA 1
ATOM 2661 C C . GLU B 1 99 ? -16.172 -12.234 -2.277 1 95.44 99 GLU B C 1
ATOM 2663 O O . GLU B 1 99 ? -16.297 -11.477 -3.242 1 95.44 99 GLU B O 1
ATOM 2668 N N . SER B 1 100 ? -15.125 -12.172 -1.488 1 95.38 100 SER B N 1
ATOM 2669 C CA . SER B 1 100 ? -13.992 -11.305 -1.764 1 95.38 100 SER B CA 1
ATOM 2670 C C . SER B 1 100 ? -13.148 -11.836 -2.914 1 95.38 100 SER B C 1
ATOM 2672 O O . SER B 1 100 ? -13.141 -13.047 -3.176 1 95.38 100 SER B O 1
ATOM 2674 N N . VAL B 1 101 ? -12.555 -10.914 -3.6 1 97.25 101 VAL B N 1
ATOM 2675 C CA . VAL B 1 101 ? -11.727 -11.273 -4.746 1 97.25 101 VAL B CA 1
ATOM 2676 C C . VAL B 1 101 ? -10.32 -10.711 -4.57 1 97.25 101 VAL B C 1
ATOM 2678 O O . VAL B 1 101 ? -10.148 -9.57 -4.129 1 97.25 101 VAL B O 1
ATOM 2681 N N . HIS B 1 102 ? -9.352 -11.516 -4.895 1 97.5 102 HIS B N 1
ATOM 2682 C CA . HIS B 1 102 ? -7.949 -11.109 -4.82 1 97.5 102 HIS B CA 1
ATOM 2683 C C . HIS B 1 102 ? -7.246 -11.305 -6.156 1 97.5 102 HIS B C 1
ATOM 2685 O O . HIS B 1 102 ? -7.543 -12.258 -6.883 1 97.5 102 HIS B O 1
ATOM 2691 N N . LEU B 1 103 ? -6.398 -10.398 -6.465 1 97.75 103 LEU B N 1
ATOM 2692 C CA . LEU B 1 103 ? -5.438 -10.508 -7.555 1 97.75 103 LEU B CA 1
ATOM 2693 C C . LEU B 1 103 ? -4.012 -10.602 -7.016 1 97.75 103 LEU B C 1
ATOM 2695 O O . LEU B 1 103 ? -3.594 -9.758 -6.215 1 97.75 103 LEU B O 1
ATOM 2699 N N . GLY B 1 104 ? -3.336 -11.656 -7.402 1 97.62 104 GLY B N 1
ATOM 2700 C CA . GLY B 1 104 ? -2 -11.875 -6.871 1 97.62 104 GLY B CA 1
ATOM 2701 C C . GLY B 1 104 ? -0.959 -12.109 -7.949 1 97.62 104 GLY B C 1
ATOM 2702 O O . GLY B 1 104 ? -1.285 -12.586 -9.039 1 97.62 104 GLY B O 1
ATOM 2703 N N . VAL B 1 105 ? 0.296 -11.758 -7.629 1 96.38 105 VAL B N 1
ATOM 2704 C CA . VAL B 1 105 ? 1.431 -12.008 -8.516 1 96.38 105 VAL B CA 1
ATOM 2705 C C . VAL B 1 105 ? 2.547 -12.703 -7.738 1 96.38 105 VAL B C 1
ATOM 2707 O O . VAL B 1 105 ? 2.625 -12.586 -6.512 1 96.38 105 VAL B O 1
ATOM 2710 N N . LEU B 1 106 ? 3.355 -13.43 -8.477 1 95.56 106 LEU B N 1
ATOM 2711 C CA . LEU B 1 106 ? 4.512 -14.07 -7.863 1 95.56 106 LEU B CA 1
ATOM 2712 C C . LEU B 1 106 ? 5.516 -13.039 -7.367 1 95.56 106 LEU B C 1
ATOM 2714 O O . LEU B 1 106 ? 5.871 -12.109 -8.102 1 95.56 106 LEU B O 1
ATOM 2718 N N . HIS B 1 107 ? 5.867 -13.117 -6.102 1 92 107 HIS B N 1
ATOM 2719 C CA . HIS B 1 107 ? 6.895 -12.242 -5.547 1 92 107 HIS B CA 1
ATOM 2720 C C . HIS B 1 107 ? 7.605 -12.906 -4.375 1 92 107 HIS B C 1
ATOM 2722 O O . HIS B 1 107 ? 6.961 -13.344 -3.416 1 92 107 HIS B O 1
ATOM 2728 N N . GLN B 1 108 ? 8.961 -12.984 -4.391 1 86.62 108 GLN B N 1
ATOM 2729 C CA . GLN B 1 108 ? 9.82 -13.43 -3.293 1 86.62 108 GLN B CA 1
ATOM 2730 C C . GLN B 1 108 ? 9.281 -14.711 -2.662 1 86.62 108 GLN B C 1
ATOM 2732 O O . GLN B 1 108 ? 9.062 -14.766 -1.451 1 86.62 108 GLN B O 1
ATOM 2737 N N . HIS B 1 109 ? 9.062 -15.727 -3.396 1 90.19 109 HIS B N 1
ATOM 2738 C CA . HIS B 1 109 ? 8.68 -17.047 -2.932 1 90.19 109 HIS B CA 1
ATOM 2739 C C . HIS B 1 109 ? 7.262 -17.062 -2.379 1 90.19 109 HIS B C 1
ATOM 2741 O O . HIS B 1 109 ? 6.918 -17.906 -1.549 1 90.19 109 HIS B O 1
ATOM 2747 N N . GLY B 1 110 ? 6.496 -16.094 -2.77 1 94.81 110 GLY B N 1
ATOM 2748 C CA . GLY B 1 110 ? 5.109 -15.984 -2.35 1 94.81 110 GLY B CA 1
ATOM 2749 C C . GLY B 1 110 ? 4.23 -15.273 -3.359 1 94.81 110 GLY B C 1
ATOM 2750 O O . GLY B 1 110 ? 4.641 -15.055 -4.5 1 94.81 110 GLY B O 1
ATOM 2751 N N . VAL B 1 111 ? 3.012 -15.117 -2.928 1 96.81 111 VAL B N 1
ATOM 2752 C CA . VAL B 1 111 ? 2.059 -14.375 -3.75 1 96.81 111 VAL B CA 1
ATOM 2753 C C . VAL B 1 111 ? 1.812 -13 -3.146 1 96.81 111 VAL B C 1
ATOM 2755 O O . VAL B 1 111 ? 1.349 -12.883 -2.01 1 96.81 111 VAL B O 1
ATOM 2758 N N . LEU B 1 112 ? 2.139 -11.953 -3.887 1 95.88 112 LEU B N 1
ATOM 2759 C CA . LEU B 1 112 ? 1.84 -10.586 -3.48 1 95.88 112 LEU B CA 1
ATOM 2760 C C . LEU B 1 112 ? 0.454 -10.172 -3.961 1 95.88 112 LEU B C 1
ATOM 2762 O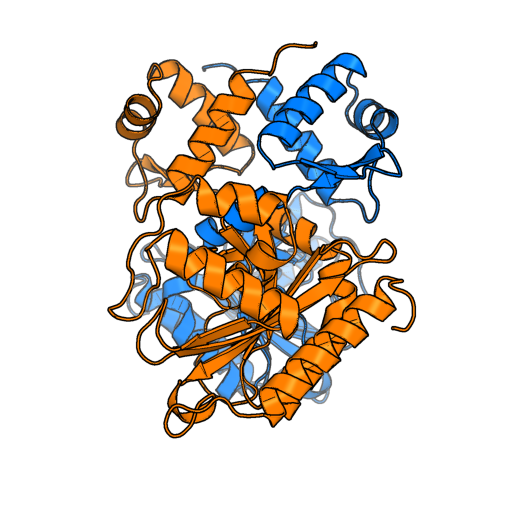 O . LEU B 1 112 ? 0.166 -10.219 -5.16 1 95.88 112 LEU B O 1
ATOM 2766 N N . ILE B 1 113 ? -0.373 -9.727 -3.031 1 96.44 113 ILE B N 1
ATOM 2767 C CA . ILE B 1 113 ? -1.707 -9.273 -3.402 1 96.44 113 ILE B CA 1
ATOM 2768 C C . ILE B 1 113 ? -1.631 -7.844 -3.939 1 96.44 113 ILE B C 1
ATOM 2770 O O . ILE B 1 113 ? -1.218 -6.926 -3.227 1 96.44 113 ILE B O 1
ATOM 2774 N N . VAL B 1 114 ? -2.088 -7.691 -5.18 1 94.62 114 VAL B N 1
ATOM 2775 C CA . VAL B 1 114 ? -1.949 -6.375 -5.801 1 94.62 114 VAL B CA 1
ATOM 2776 C C . VAL B 1 114 ? -3.322 -5.73 -5.957 1 94.62 114 VAL B C 1
ATOM 2778 O O . VAL B 1 114 ? -3.426 -4.559 -6.336 1 94.62 114 VAL B O 1
ATOM 2781 N N . HIS B 1 115 ? -4.328 -6.504 -5.703 1 93.88 115 HIS B N 1
ATOM 2782 C CA . HIS B 1 115 ? -5.691 -5.988 -5.723 1 93.88 115 HIS B CA 1
ATOM 2783 C C . HIS B 1 115 ? -6.613 -6.836 -4.855 1 93.88 115 HIS B C 1
ATOM 2785 O O . HIS B 1 115 ? -6.449 -8.055 -4.773 1 93.88 115 HIS B O 1
ATOM 2791 N N . HIS B 1 116 ? -7.488 -6.219 -4.199 1 94.44 116 HIS B N 1
ATOM 2792 C CA . HIS B 1 116 ? -8.445 -6.852 -3.301 1 94.44 116 HIS B CA 1
ATOM 2793 C C . HIS B 1 116 ? -9.805 -6.164 -3.375 1 94.44 116 HIS B C 1
ATOM 2795 O O . HIS B 1 116 ? -9.914 -4.965 -3.113 1 94.44 116 HIS B O 1
ATOM 2801 N N . VAL B 1 117 ? -10.766 -6.941 -3.799 1 92.5 117 VAL B N 1
ATOM 2802 C CA . VAL B 1 117 ? -12.148 -6.473 -3.748 1 92.5 117 VAL B CA 1
ATOM 2803 C C . VAL B 1 117 ? -12.867 -7.109 -2.559 1 92.5 117 VAL B C 1
ATOM 2805 O O . VAL B 1 117 ? -12.867 -8.328 -2.408 1 92.5 117 VAL B O 1
ATOM 2808 N N . PHE B 1 118 ? -13.453 -6.266 -1.75 1 87.81 118 PHE B N 1
ATOM 2809 C CA . PHE B 1 118 ? -14.172 -6.73 -0.571 1 87.81 118 PHE B CA 1
ATOM 2810 C C . PHE B 1 118 ? -15.453 -7.453 -0.969 1 87.81 118 PHE B C 1
ATOM 2812 O O . PHE B 1 118 ? -16.016 -7.191 -2.035 1 87.81 118 PHE B O 1
ATOM 2819 N N . ARG B 1 119 ? -15.797 -8.359 -0.078 1 90.06 119 ARG B N 1
ATOM 2820 C CA . ARG B 1 119 ? -17.141 -8.906 -0.192 1 90.06 119 ARG B CA 1
ATOM 2821 C C . ARG B 1 119 ? -18.188 -7.789 -0.229 1 90.06 119 ARG B C 1
ATOM 2823 O O . ARG B 1 119 ? -18.094 -6.82 0.524 1 90.06 119 ARG B O 1
ATOM 2830 N N . PRO B 1 120 ? -19.125 -7.945 -1.121 1 86.31 120 PRO B N 1
ATOM 2831 C CA . PRO B 1 120 ? -20.141 -6.891 -1.244 1 86.31 120 PRO B CA 1
ATOM 2832 C C . PRO B 1 120 ? -21.219 -6.973 -0.164 1 86.31 120 PRO B C 1
ATOM 2834 O O . PRO B 1 120 ? -22.406 -7.105 -0.477 1 86.31 120 PRO B O 1
ATOM 2837 N N . ASP B 1 121 ? -20.781 -7.031 1.021 1 80.25 121 ASP B N 1
ATOM 2838 C CA . ASP B 1 121 ? -21.688 -7.008 2.158 1 80.25 121 ASP B CA 1
ATOM 2839 C C . ASP B 1 121 ? -21.188 -6.07 3.252 1 80.25 121 ASP B C 1
ATOM 2841 O O . ASP B 1 121 ? -20.25 -5.301 3.033 1 80.25 121 ASP B O 1
ATOM 2845 N N . ASP B 1 122 ? -21.797 -5.926 4.34 1 71.56 122 ASP B N 1
ATOM 2846 C CA . ASP B 1 122 ? -21.469 -4.922 5.352 1 71.56 122 ASP B CA 1
ATOM 2847 C C . ASP B 1 122 ? -20.578 -5.504 6.438 1 71.56 122 ASP B C 1
ATOM 2849 O O . ASP B 1 122 ? -20.484 -4.961 7.539 1 71.56 122 ASP B O 1
ATOM 2853 N N . SER B 1 123 ? -19.922 -6.613 6.012 1 75.44 123 SER B N 1
ATOM 2854 C CA . SER B 1 123 ? -19.031 -7.203 7.012 1 75.44 123 SER B CA 1
ATOM 2855 C C . SER B 1 123 ? -17.734 -6.426 7.125 1 75.44 123 SER B C 1
ATOM 2857 O O . SER B 1 123 ? -17.297 -5.785 6.168 1 75.44 123 SER B O 1
ATOM 2859 N N . ARG B 1 124 ? -17.219 -6.406 8.312 1 71.5 124 ARG B N 1
ATOM 2860 C CA . ARG B 1 124 ? -15.898 -5.805 8.516 1 71.5 124 ARG B CA 1
ATOM 2861 C C . ARG B 1 124 ? -14.812 -6.617 7.82 1 71.5 124 ARG B C 1
ATOM 2863 O O . ARG B 1 124 ? -14.742 -7.836 7.977 1 71.5 124 ARG B O 1
ATOM 2870 N N . GLN B 1 125 ? -14.148 -5.941 6.961 1 80.19 125 GLN B N 1
ATOM 2871 C CA . GLN B 1 125 ? -13.102 -6.609 6.195 1 80.19 125 GLN B CA 1
ATOM 2872 C C . GLN B 1 125 ? -11.789 -5.824 6.258 1 80.19 125 GLN B C 1
ATOM 2874 O O . GLN B 1 125 ? -11.805 -4.609 6.453 1 80.19 125 GLN B O 1
ATOM 2879 N N . VAL B 1 126 ? -10.672 -6.609 6.133 1 73.25 126 VAL B N 1
ATOM 2880 C CA . VAL B 1 126 ? -9.344 -6 6.141 1 73.25 126 VAL B CA 1
ATOM 2881 C C . VAL B 1 126 ? -8.75 -6.047 4.734 1 73.25 126 VAL B C 1
ATOM 2883 O O . VAL B 1 126 ? -8.773 -7.09 4.078 1 73.25 126 VAL B O 1
ATOM 2886 N N . LEU B 1 127 ? -8.25 -4.902 4.355 1 80.88 127 LEU B N 1
ATOM 2887 C CA . LEU B 1 127 ? -7.609 -4.82 3.049 1 80.88 127 LEU B CA 1
ATOM 2888 C C . LEU B 1 127 ? -6.312 -5.621 3.025 1 80.88 127 LEU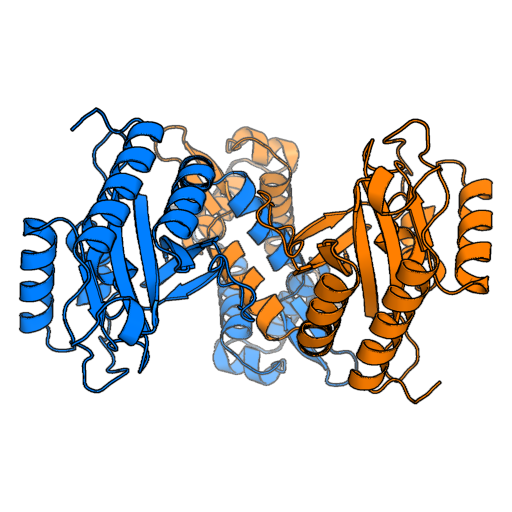 B C 1
ATOM 2890 O O . LEU B 1 127 ? -5.48 -5.488 3.926 1 80.88 127 LEU B O 1
ATOM 2894 N N . GLU B 1 128 ? -6.082 -6.367 1.952 1 87.62 128 GLU B N 1
ATOM 2895 C CA . GLU B 1 128 ? -4.934 -7.27 1.908 1 87.62 128 GLU B CA 1
ATOM 2896 C C . GLU B 1 128 ? -3.932 -6.84 0.842 1 87.62 128 GLU B C 1
ATOM 2898 O O . GLU B 1 128 ? -2.945 -7.535 0.592 1 87.62 128 GLU B O 1
ATOM 2903 N N . VAL B 1 129 ? -4.191 -5.75 0.157 1 89.88 129 VAL B N 1
ATOM 2904 C CA . VAL B 1 129 ? -3.234 -5.285 -0.842 1 89.88 129 VAL B CA 1
ATOM 2905 C C . VAL B 1 129 ? -1.867 -5.082 -0.193 1 89.88 129 VAL B C 1
ATOM 2907 O O . VAL B 1 129 ? -1.76 -4.449 0.86 1 89.88 129 VAL B O 1
ATOM 2910 N N . GLY B 1 130 ? -0.876 -5.715 -0.821 1 91.44 130 GLY B N 1
ATOM 2911 C CA . GLY B 1 130 ? 0.475 -5.637 -0.288 1 91.44 130 GLY B CA 1
ATOM 2912 C C . GLY B 1 130 ? 0.832 -6.805 0.611 1 91.44 130 GLY B C 1
ATOM 2913 O O . GLY B 1 130 ? 2 -6.996 0.957 1 91.44 130 GLY B O 1
ATOM 2914 N N . ALA B 1 131 ? -0.096 -7.59 1.002 1 90.62 131 ALA B N 1
ATOM 2915 C CA . ALA B 1 131 ? 0.149 -8.773 1.824 1 90.62 131 ALA B CA 1
ATOM 2916 C C . ALA B 1 131 ? 0.799 -9.883 1.005 1 90.62 131 ALA B C 1
ATOM 2918 O O . ALA B 1 131 ? 0.614 -9.961 -0.212 1 90.62 131 ALA B O 1
ATOM 2919 N N . MET B 1 132 ? 1.534 -10.695 1.71 1 92.56 132 MET B N 1
ATOM 2920 C CA . MET B 1 132 ? 2.152 -11.875 1.115 1 92.56 132 MET B CA 1
ATOM 2921 C C . MET B 1 132 ? 1.412 -13.148 1.527 1 92.56 132 MET B C 1
ATOM 2923 O O . MET B 1 132 ? 1.062 -13.312 2.697 1 92.56 132 MET B O 1
ATOM 2927 N N . GLN B 1 133 ? 1.142 -13.961 0.579 1 95.25 133 GLN B N 1
ATOM 2928 C CA . GLN B 1 133 ? 0.518 -15.25 0.839 1 95.25 133 GLN B CA 1
ATOM 2929 C C . GLN B 1 133 ? 1.432 -16.406 0.418 1 95.25 133 GLN B C 1
ATOM 2931 O O . GLN B 1 133 ? 2.217 -16.266 -0.522 1 95.25 133 GLN B O 1
ATOM 2936 N N . PRO B 1 134 ? 1.331 -17.547 1.072 1 96.38 134 PRO B N 1
ATOM 2937 C CA . PRO B 1 134 ? 2.182 -18.688 0.73 1 96.38 134 PRO B CA 1
ATOM 2938 C C . PRO B 1 134 ? 1.876 -19.266 -0.653 1 96.38 134 PRO B C 1
ATOM 2940 O O . PRO B 1 134 ? 0.712 -19.312 -1.062 1 96.38 134 PRO B O 1
ATOM 2943 N N . LEU B 1 135 ? 2.863 -19.812 -1.277 1 97 135 LEU B N 1
ATOM 2944 C CA . LEU B 1 135 ? 2.744 -20.391 -2.619 1 97 135 LEU B CA 1
ATOM 2945 C C . LEU B 1 135 ? 2.066 -21.75 -2.578 1 97 135 LEU B C 1
ATOM 2947 O O . LEU B 1 135 ? 1.208 -22.047 -3.412 1 97 135 LEU B O 1
ATOM 2951 N N . HIS B 1 136 ? 2.387 -22.516 -1.587 1 97.75 136 HIS B N 1
ATOM 2952 C CA . HIS B 1 136 ? 2.057 -23.938 -1.668 1 97.75 136 HIS B CA 1
ATOM 2953 C C . HIS B 1 136 ? 0.667 -24.203 -1.105 1 97.75 136 HIS B C 1
ATOM 2955 O O . HIS B 1 136 ? 0.078 -25.25 -1.377 1 97.75 136 HIS B O 1
ATOM 2961 N N . SER B 1 137 ? 0.121 -23.25 -0.29 1 98.06 137 SER B N 1
ATOM 2962 C CA . SER B 1 137 ? -1.086 -23.625 0.441 1 98.06 137 SER B CA 1
ATOM 2963 C C . SER B 1 137 ? -2.281 -22.781 -0.003 1 98.06 137 SER B C 1
ATOM 2965 O O . SER B 1 137 ? -3.428 -23.109 0.314 1 98.06 137 SER B O 1
ATOM 2967 N N . THR B 1 138 ? -2.072 -21.688 -0.707 1 98.19 138 THR B N 1
ATOM 2968 C CA . THR B 1 138 ? -3.172 -20.859 -1.174 1 98.19 138 THR B CA 1
ATOM 2969 C C . THR B 1 138 ? -3.559 -21.219 -2.604 1 98.19 138 THR B C 1
ATOM 2971 O O . THR B 1 138 ? -2.727 -21.703 -3.375 1 98.19 138 THR B O 1
ATOM 2974 N N . ALA B 1 139 ? -4.836 -21 -2.957 1 98.62 139 ALA B N 1
ATOM 2975 C CA . ALA B 1 139 ? -5.277 -21.25 -4.328 1 98.62 139 ALA B CA 1
ATOM 2976 C C . ALA B 1 139 ? -4.473 -20.406 -5.316 1 98.62 139 ALA B C 1
ATOM 2978 O O . ALA B 1 139 ? -4.07 -20.906 -6.375 1 98.62 139 ALA B O 1
ATOM 2979 N N . LEU B 1 140 ? -4.203 -19.141 -4.988 1 98.5 140 LEU B N 1
ATOM 2980 C CA . LEU B 1 140 ? -3.4 -18.266 -5.824 1 98.5 140 LEU B CA 1
ATOM 2981 C C . LEU B 1 140 ? -2.008 -18.844 -6.051 1 98.5 140 LEU B C 1
ATOM 2983 O O . LEU B 1 140 ? -1.536 -18.906 -7.188 1 98.5 140 LEU B O 1
ATOM 2987 N N . GLY B 1 141 ? -1.386 -19.266 -4.941 1 98.31 141 GLY B N 1
ATOM 2988 C CA . GLY B 1 141 ? -0.039 -19.797 -5.035 1 98.31 141 GLY B CA 1
ATOM 2989 C C . GLY B 1 141 ? 0.034 -21.094 -5.816 1 98.31 141 GLY B C 1
ATOM 2990 O O . GLY B 1 141 ? 0.934 -21.281 -6.641 1 98.31 141 GLY B O 1
ATOM 2991 N N . LYS B 1 142 ? -0.921 -21.984 -5.551 1 98.5 142 LYS B N 1
ATOM 2992 C CA . LYS B 1 142 ? -0.948 -23.281 -6.23 1 98.5 142 LYS B CA 1
ATOM 2993 C C . LYS B 1 142 ? -1.111 -23.109 -7.738 1 98.5 142 LYS B C 1
ATOM 2995 O O . LYS B 1 142 ? -0.43 -23.766 -8.523 1 98.5 142 LYS B O 1
ATOM 3000 N N . VAL B 1 143 ? -1.975 -22.25 -8.125 1 98.19 143 VAL B N 1
ATOM 3001 C CA . VAL B 1 143 ? -2.199 -22.078 -9.555 1 98.19 143 VAL B CA 1
ATOM 3002 C C . VAL B 1 143 ? -0.971 -21.438 -10.203 1 98.19 143 VAL B C 1
ATOM 3004 O O . VAL B 1 143 ? -0.572 -21.828 -11.305 1 98.19 143 VAL B O 1
ATOM 3007 N N . LEU B 1 144 ? -0.336 -20.469 -9.586 1 98.12 144 LEU B N 1
ATOM 3008 C CA . LEU B 1 144 ? 0.894 -19.891 -10.109 1 98.12 144 LEU B CA 1
ATOM 3009 C C . LEU B 1 144 ? 1.998 -20.938 -10.203 1 98.12 144 LEU B C 1
ATOM 3011 O O . LEU B 1 144 ? 2.729 -20.984 -11.195 1 98.12 144 LEU B O 1
ATOM 3015 N N . SER B 1 145 ? 2.094 -21.75 -9.188 1 98 145 SER B N 1
ATOM 3016 C CA . SER B 1 145 ? 3.107 -22.812 -9.172 1 98 145 SER B CA 1
ATOM 3017 C C . SER B 1 145 ? 2.887 -23.812 -10.297 1 98 145 SER B C 1
ATOM 3019 O O . SER B 1 145 ? 3.844 -24.375 -10.828 1 98 145 SER B O 1
ATOM 3021 N N . ALA B 1 146 ? 1.636 -24.031 -10.625 1 98 146 ALA B N 1
ATOM 3022 C CA . ALA B 1 146 ? 1.3 -24.984 -11.672 1 98 146 ALA B CA 1
ATOM 3023 C C . ALA B 1 146 ? 1.667 -24.438 -13.055 1 98 146 ALA B C 1
ATOM 3025 O O . ALA B 1 146 ? 2.125 -25.188 -13.922 1 98 146 ALA B O 1
ATOM 3026 N N . PHE B 1 147 ? 1.606 -23.141 -13.25 1 96.56 147 PHE B N 1
ATOM 3027 C CA . PHE B 1 147 ? 1.664 -22.625 -14.609 1 96.56 147 PHE B CA 1
ATOM 3028 C C . PHE B 1 147 ? 2.922 -21.781 -14.82 1 96.56 147 PHE B C 1
ATOM 3030 O O . PHE B 1 147 ? 3.328 -21.547 -15.961 1 96.56 147 PHE B O 1
ATOM 3037 N N . ASP B 1 148 ? 3.475 -21.266 -13.812 1 95.31 148 ASP B N 1
ATOM 3038 C CA . ASP B 1 148 ? 4.684 -20.453 -13.875 1 95.31 148 ASP B CA 1
ATOM 3039 C C . ASP B 1 148 ? 5.914 -21.266 -13.461 1 95.31 148 ASP B C 1
ATOM 3041 O O . ASP B 1 148 ? 6.055 -21.625 -12.289 1 95.31 148 ASP B O 1
ATOM 3045 N N . PRO B 1 149 ? 6.852 -21.469 -14.383 1 94.5 149 PRO B N 1
ATOM 3046 C CA . PRO B 1 149 ? 8.039 -22.266 -14.055 1 94.5 149 PRO B CA 1
ATOM 3047 C C . PRO B 1 149 ? 8.852 -21.672 -12.906 1 94.5 149 PRO B C 1
ATOM 3049 O O . PRO B 1 149 ? 9.453 -22.406 -12.125 1 94.5 149 PRO B O 1
ATOM 3052 N N . VAL B 1 150 ? 8.875 -20.391 -12.844 1 94.31 150 VAL B N 1
ATOM 3053 C CA . VAL B 1 150 ? 9.625 -19.766 -11.766 1 94.31 150 VAL B CA 1
ATOM 3054 C C . VAL B 1 150 ? 8.961 -20.062 -10.422 1 94.31 150 VAL B C 1
ATOM 3056 O O . VAL B 1 150 ? 9.633 -20.469 -9.469 1 94.31 150 VAL B O 1
ATOM 3059 N N . ALA B 1 151 ? 7.695 -19.906 -10.359 1 96.12 151 ALA B N 1
ATOM 3060 C CA . ALA B 1 151 ? 6.953 -20.203 -9.141 1 96.12 151 ALA B CA 1
ATOM 3061 C C . ALA B 1 151 ? 7.113 -21.672 -8.758 1 96.12 151 ALA B C 1
ATOM 3063 O O . ALA B 1 151 ? 7.262 -22 -7.578 1 96.12 151 ALA B O 1
ATOM 3064 N N . HIS 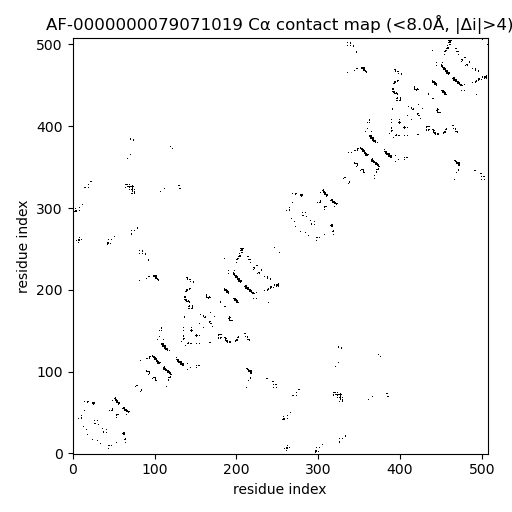B 1 152 ? 7.066 -22.5 -9.75 1 96.75 152 HIS B N 1
ATOM 3065 C CA . HIS B 1 152 ? 7.234 -23.922 -9.516 1 96.75 152 HIS B CA 1
ATOM 3066 C C . HIS B 1 152 ? 8.578 -24.219 -8.859 1 96.75 152 HIS B C 1
ATOM 3068 O O . HIS B 1 152 ? 8.633 -24.938 -7.855 1 96.75 152 HIS B O 1
ATOM 3074 N N . SER B 1 153 ? 9.625 -23.672 -9.414 1 96.12 153 SER B N 1
ATOM 3075 C CA . SER B 1 153 ? 10.961 -23.891 -8.867 1 96.12 153 SER B CA 1
ATOM 3076 C C . SER B 1 153 ? 11.062 -23.359 -7.441 1 96.12 153 SER B C 1
ATOM 3078 O O . SER B 1 153 ? 11.609 -24.031 -6.566 1 96.12 153 SER B O 1
ATOM 3080 N N . GLU B 1 154 ? 10.5 -22.234 -7.246 1 94.88 154 GLU B N 1
ATOM 3081 C CA . GLU B 1 154 ? 10.562 -21.609 -5.926 1 94.88 154 GLU B CA 1
ATOM 3082 C C . GLU B 1 154 ? 9.859 -22.453 -4.879 1 94.88 154 GLU B C 1
ATOM 3084 O O . GLU B 1 154 ? 10.398 -22.688 -3.789 1 94.88 154 GLU B O 1
ATOM 3089 N N . VAL B 1 155 ? 8.719 -22.938 -5.164 1 94.94 155 VAL B N 1
ATOM 3090 C CA . VAL B 1 155 ? 7.926 -23.672 -4.184 1 94.94 155 VAL B CA 1
ATOM 3091 C C . VAL B 1 155 ? 8.555 -25.031 -3.924 1 94.94 155 VAL B C 1
ATOM 3093 O O . VAL B 1 155 ? 8.5 -25.547 -2.803 1 94.94 155 VAL B O 1
ATOM 3096 N N . MET B 1 156 ? 9.18 -25.594 -4.914 1 94.44 156 MET B N 1
ATOM 3097 C CA . MET B 1 156 ? 9.789 -26.922 -4.762 1 94.44 156 MET B CA 1
ATOM 3098 C C . MET B 1 156 ? 11.086 -26.828 -3.959 1 94.44 156 MET B C 1
ATOM 3100 O O . MET B 1 156 ? 11.461 -27.781 -3.277 1 94.44 156 MET B O 1
ATOM 3104 N N . GLU B 1 157 ? 11.719 -25.672 -4.055 1 92.69 157 GLU B N 1
ATOM 3105 C CA . GLU B 1 157 ? 12.977 -25.469 -3.346 1 92.69 157 GLU B CA 1
ATOM 3106 C C . GLU B 1 157 ? 12.734 -25.016 -1.909 1 92.69 157 GLU B C 1
ATOM 3108 O O . GLU B 1 157 ? 13.602 -25.172 -1.048 1 92.69 157 GLU B O 1
ATOM 3113 N N . ALA B 1 158 ? 11.625 -24.484 -1.694 1 90.62 158 ALA B N 1
ATOM 3114 C CA . ALA B 1 158 ? 11.32 -23.922 -0.38 1 90.62 158 ALA B CA 1
ATOM 3115 C C . ALA B 1 158 ? 10.695 -24.969 0.532 1 90.62 158 ALA B C 1
ATOM 3117 O O . ALA B 1 158 ? 10.195 -26 0.059 1 90.62 158 ALA B O 1
ATOM 3118 N N . GLU B 1 159 ? 10.758 -24.672 1.795 1 91.31 159 GLU B N 1
ATOM 3119 C CA . GLU B 1 159 ? 10.023 -25.5 2.756 1 91.31 159 GLU B CA 1
ATOM 3120 C C . GLU B 1 159 ? 8.523 -25.266 2.639 1 91.31 159 GLU B C 1
ATOM 3122 O O . GLU B 1 159 ? 8.062 -24.125 2.586 1 91.31 159 GLU B O 1
ATOM 3127 N N . ARG B 1 160 ? 7.77 -26.344 2.508 1 95.5 160 ARG B N 1
ATOM 3128 C CA . ARG B 1 160 ? 6.309 -26.281 2.51 1 95.5 160 ARG B CA 1
ATOM 3129 C C . ARG B 1 160 ? 5.754 -26.531 3.906 1 95.5 160 ARG B C 1
ATOM 3131 O O . ARG B 1 160 ? 5.344 -27.656 4.23 1 95.5 160 ARG B O 1
ATOM 3138 N N . ARG B 1 161 ? 5.742 -25.531 4.648 1 94.44 161 ARG B N 1
ATOM 3139 C CA . ARG B 1 161 ? 5.328 -25.578 6.047 1 94.44 161 ARG B CA 1
ATOM 3140 C C . ARG B 1 161 ? 3.859 -25.969 6.172 1 94.44 161 ARG B C 1
ATOM 3142 O O . ARG B 1 161 ? 3.029 -25.547 5.363 1 94.44 161 ARG B O 1
ATOM 3149 N N . SER B 1 162 ? 3.537 -26.75 7.195 1 97 162 SER B N 1
ATOM 3150 C CA . SER B 1 162 ? 2.148 -27.078 7.492 1 97 162 SER B CA 1
ATOM 3151 C C . SER B 1 162 ? 1.46 -25.953 8.258 1 97 162 SER B C 1
ATOM 3153 O O . SER B 1 162 ? 1.879 -25.609 9.367 1 97 162 SER B O 1
ATOM 3155 N N . PHE B 1 163 ? 0.396 -25.422 7.719 1 96.44 163 PHE B N 1
ATOM 3156 C CA . PHE B 1 163 ? -0.365 -24.375 8.391 1 96.44 163 PHE B CA 1
ATOM 3157 C C . PHE B 1 163 ? -1.579 -24.969 9.102 1 96.44 163 PHE B C 1
ATOM 3159 O O . PHE B 1 163 ? -1.981 -24.484 10.164 1 96.44 163 PHE B O 1
ATOM 3166 N N . THR B 1 164 ? -2.23 -25.922 8.477 1 95.88 164 THR B N 1
ATOM 3167 C CA . THR B 1 164 ? -3.346 -26.688 9.016 1 95.88 164 THR B CA 1
ATOM 3168 C C . THR B 1 164 ? -3.16 -28.172 8.742 1 95.88 164 THR B C 1
ATOM 3170 O O . THR B 1 164 ? -2.207 -28.578 8.078 1 95.88 164 THR B O 1
ATOM 3173 N N . GLY B 1 165 ? -4.078 -28.922 9.32 1 96 165 GLY B N 1
ATOM 3174 C CA . GLY B 1 165 ? -4.043 -30.359 9.078 1 96 165 GLY B CA 1
ATOM 3175 C C . GLY B 1 165 ? -4.281 -30.734 7.621 1 96 165 GLY B C 1
ATOM 3176 O O . GLY B 1 165 ? -4.023 -31.859 7.211 1 96 165 GLY B O 1
ATOM 3177 N N . ARG B 1 166 ? -4.699 -29.781 6.801 1 96.38 166 ARG B N 1
ATOM 3178 C CA . ARG B 1 166 ? -5.062 -30.047 5.41 1 96.38 166 ARG B CA 1
ATOM 3179 C C . ARG B 1 166 ? -3.988 -29.531 4.457 1 96.38 166 ARG B C 1
ATOM 3181 O O . ARG B 1 166 ? -4.098 -29.719 3.242 1 96.38 166 ARG B O 1
ATOM 3188 N N . THR B 1 167 ? -2.908 -28.922 4.996 1 97.56 167 THR B N 1
ATOM 3189 C CA . THR B 1 167 ? -1.837 -28.406 4.152 1 97.56 167 THR B CA 1
ATOM 3190 C C . THR B 1 167 ? -1.08 -29.547 3.479 1 97.56 167 THR B C 1
ATOM 3192 O O . THR B 1 167 ? -0.682 -30.5 4.137 1 97.56 167 THR B O 1
ATOM 3195 N N . VAL B 1 168 ? -0.93 -29.484 2.203 1 96.81 168 VAL B N 1
ATOM 3196 C CA . VAL B 1 168 ? -0.156 -30.484 1.467 1 96.81 168 VAL B CA 1
ATOM 3197 C C . VAL B 1 168 ? 1.33 -30.141 1.543 1 96.81 168 VAL B C 1
ATOM 3199 O O . VAL B 1 168 ? 1.77 -29.125 0.999 1 96.81 168 VAL B O 1
ATOM 3202 N N . THR B 1 169 ? 2.143 -30.953 2.193 1 96.5 169 THR B N 1
ATOM 3203 C CA . THR B 1 169 ? 3.545 -30.609 2.412 1 96.5 169 THR B CA 1
ATOM 3204 C C . THR B 1 169 ? 4.461 -31.578 1.68 1 96.5 169 THR B C 1
ATOM 3206 O O . THR B 1 169 ? 5.613 -31.266 1.392 1 96.5 169 THR B O 1
ATOM 3209 N N . ALA B 1 170 ? 3.936 -32.812 1.401 1 96.12 170 ALA B N 1
ATOM 3210 C CA . ALA B 1 170 ? 4.75 -33.812 0.733 1 96.12 170 ALA B CA 1
ATOM 3211 C C . ALA B 1 170 ? 4.996 -33.438 -0.727 1 96.12 170 ALA B C 1
ATOM 3213 O O . ALA B 1 170 ? 4.059 -33.094 -1.454 1 96.12 170 ALA B O 1
ATOM 3214 N N . ALA B 1 171 ? 6.219 -33.625 -1.139 1 95.81 171 ALA B N 1
ATOM 3215 C CA . ALA B 1 171 ? 6.633 -33.156 -2.465 1 95.81 171 ALA B CA 1
ATOM 3216 C C . ALA B 1 171 ? 5.863 -33.906 -3.559 1 95.81 171 ALA B C 1
ATOM 3218 O O . ALA B 1 171 ? 5.387 -33.281 -4.512 1 95.81 171 ALA B O 1
ATOM 3219 N N . ASP B 1 172 ? 5.75 -35.156 -3.455 1 96.31 172 ASP B N 1
ATOM 3220 C CA . ASP B 1 172 ? 5.098 -35.969 -4.484 1 96.31 172 ASP B CA 1
ATOM 3221 C C . ASP B 1 172 ? 3.609 -35.625 -4.578 1 96.31 172 ASP B C 1
ATOM 3223 O O . ASP B 1 172 ? 3.061 -35.5 -5.676 1 96.31 172 ASP B O 1
ATOM 3227 N N . GLU B 1 173 ? 2.941 -35.531 -3.416 1 97.12 173 GLU B N 1
ATOM 3228 C CA . GLU B 1 173 ? 1.529 -35.156 -3.385 1 97.12 173 GLU B CA 1
ATOM 3229 C C . GLU B 1 173 ? 1.308 -33.781 -3.971 1 97.12 173 GLU B C 1
ATOM 3231 O O . GLU B 1 173 ? 0.328 -33.531 -4.684 1 97.12 173 GLU B O 1
ATOM 3236 N N . PHE B 1 174 ? 2.232 -32.938 -3.648 1 97.81 174 PHE B N 1
ATOM 3237 C CA . PHE B 1 174 ? 2.129 -31.562 -4.141 1 97.81 174 PHE B CA 1
ATOM 3238 C C . PHE B 1 174 ? 2.273 -31.531 -5.66 1 97.81 174 PHE B C 1
ATOM 3240 O O . PHE B 1 174 ? 1.504 -30.844 -6.344 1 97.81 174 PHE B O 1
ATOM 3247 N N . GLU B 1 175 ? 3.258 -32.219 -6.191 1 97.44 175 GLU B N 1
ATOM 3248 C CA . GLU B 1 175 ? 3.457 -32.281 -7.637 1 97.44 175 GLU B CA 1
ATOM 3249 C C . GLU B 1 175 ? 2.232 -32.875 -8.344 1 97.44 175 GLU B C 1
ATOM 3251 O O . GLU B 1 175 ? 1.839 -32.375 -9.406 1 97.44 175 GLU B O 1
ATOM 3256 N N . ALA B 1 176 ? 1.682 -33.938 -7.773 1 97.88 176 ALA B N 1
ATOM 3257 C CA . ALA B 1 176 ? 0.474 -34.531 -8.344 1 97.88 176 ALA B CA 1
ATOM 3258 C C . ALA B 1 176 ? -0.673 -33.5 -8.367 1 97.88 176 ALA B C 1
ATOM 3260 O O . ALA B 1 176 ? -1.44 -33.469 -9.328 1 97.88 176 ALA B O 1
ATOM 3261 N N . MET B 1 177 ? -0.757 -32.75 -7.305 1 97.5 177 MET B N 1
ATOM 3262 C CA . MET B 1 177 ? -1.772 -31.719 -7.223 1 97.5 177 MET B CA 1
ATOM 3263 C C . MET B 1 177 ? -1.562 -30.656 -8.312 1 97.5 177 MET B C 1
ATOM 3265 O O . MET B 1 177 ? -2.521 -30.234 -8.953 1 97.5 177 MET B O 1
ATOM 3269 N N . LEU B 1 178 ? -0.346 -30.25 -8.547 1 98.25 178 LEU B N 1
ATOM 3270 C CA . LEU B 1 178 ? -0.053 -29.266 -9.594 1 98.25 178 LEU B CA 1
ATOM 3271 C C . LEU B 1 178 ? -0.428 -29.812 -10.969 1 98.25 178 LEU B C 1
ATOM 3273 O O . LEU B 1 178 ? -0.924 -29.078 -11.82 1 98.25 178 LEU B O 1
ATOM 3277 N N . ASP B 1 179 ? -0.18 -31.109 -11.188 1 97.94 179 ASP B N 1
ATOM 3278 C CA . ASP B 1 179 ? -0.558 -31.734 -12.445 1 97.94 179 ASP B CA 1
ATOM 3279 C C . ASP B 1 179 ? -2.064 -31.641 -12.68 1 97.94 179 ASP B C 1
ATOM 3281 O O . ASP B 1 179 ? -2.51 -31.344 -13.789 1 97.94 179 ASP B O 1
ATOM 3285 N N . LEU B 1 180 ? -2.791 -31.906 -11.648 1 97.69 180 LEU B N 1
ATOM 3286 C CA . LEU B 1 180 ? -4.242 -31.812 -11.734 1 97.69 180 LEU B CA 1
ATOM 3287 C C . LEU B 1 180 ? -4.672 -30.375 -12.039 1 97.69 180 LEU B C 1
ATOM 3289 O O . LEU B 1 180 ? -5.57 -30.156 -12.859 1 97.69 180 LEU B O 1
ATOM 3293 N N . ILE B 1 181 ? -4.051 -29.438 -11.383 1 98.12 181 ILE B N 1
ATOM 3294 C CA . ILE B 1 181 ? -4.367 -28.016 -11.57 1 98.12 181 ILE B CA 1
ATOM 3295 C C . ILE B 1 181 ? -4.102 -27.625 -13.023 1 98.12 181 ILE B C 1
ATOM 3297 O O . ILE B 1 181 ? -4.902 -26.906 -13.633 1 98.12 181 ILE B O 1
ATOM 3301 N N . ARG B 1 182 ? -3.02 -28.109 -13.602 1 97 182 ARG B N 1
ATOM 3302 C CA . ARG B 1 182 ? -2.699 -27.828 -14.992 1 97 182 ARG B CA 1
ATOM 3303 C C . ARG B 1 182 ? -3.762 -28.406 -15.93 1 97 182 ARG B C 1
ATOM 3305 O O . ARG B 1 182 ? -4.148 -27.75 -16.906 1 97 182 ARG B O 1
ATOM 3312 N N . ALA B 1 183 ? -4.207 -29.547 -15.602 1 96.75 183 ALA B N 1
ATOM 3313 C CA . ALA B 1 183 ? -5.176 -30.234 -16.453 1 96.75 183 ALA B CA 1
ATOM 3314 C C . ALA B 1 183 ? -6.531 -29.531 -16.406 1 96.75 183 ALA B C 1
ATOM 3316 O O . ALA B 1 183 ? -7.207 -29.406 -17.438 1 96.75 183 ALA B O 1
ATOM 3317 N N . GLN B 1 184 ? -6.906 -29.031 -15.219 1 96.31 184 GLN B N 1
ATOM 3318 C CA . GLN B 1 184 ? -8.25 -28.484 -15.102 1 96.31 184 GLN B CA 1
ATOM 3319 C C . GLN B 1 184 ? -8.25 -26.969 -15.289 1 96.31 184 GLN B C 1
ATOM 3321 O O . GLN B 1 184 ? -9.297 -26.359 -15.523 1 96.31 184 GLN B O 1
ATOM 3326 N N . GLY B 1 185 ? -7.086 -26.297 -15.055 1 96.44 185 GLY B N 1
ATOM 3327 C CA . GLY B 1 185 ? -6.945 -24.875 -15.352 1 96.44 185 GLY B CA 1
ATOM 3328 C C . GLY B 1 185 ? -7.262 -23.984 -14.172 1 96.44 185 GLY B C 1
ATOM 3329 O O . GLY B 1 185 ? -7.352 -22.766 -14.312 1 96.44 185 GLY B O 1
ATOM 3330 N N . TRP B 1 186 ? -7.551 -24.578 -13 1 97.94 186 TRP B N 1
ATOM 3331 C CA . TRP B 1 186 ? -7.852 -23.828 -11.789 1 97.94 186 TRP B CA 1
ATOM 3332 C C . TRP B 1 186 ? -7.359 -24.562 -10.555 1 97.94 186 TRP B C 1
ATOM 3334 O O . TRP B 1 186 ? -7.035 -25.75 -10.617 1 97.94 186 TRP B O 1
ATOM 3344 N N . ALA B 1 187 ? -7.203 -23.812 -9.477 1 98.62 187 ALA B N 1
ATOM 3345 C CA . ALA B 1 187 ? -6.77 -24.375 -8.203 1 98.62 187 ALA B CA 1
ATOM 3346 C C . ALA B 1 187 ? -7.742 -24.016 -7.082 1 98.62 187 ALA B C 1
ATOM 3348 O O . ALA B 1 187 ? -8.5 -23.047 -7.203 1 98.62 187 ALA B O 1
ATOM 3349 N N . ALA B 1 188 ? -7.699 -24.812 -6.043 1 97.81 188 ALA B N 1
ATOM 3350 C CA . ALA B 1 188 ? -8.523 -24.547 -4.863 1 97.81 188 ALA B CA 1
ATOM 3351 C C . ALA B 1 188 ? -7.715 -24.734 -3.582 1 97.81 188 ALA B C 1
ATOM 3353 O O . ALA B 1 188 ? -6.672 -25.391 -3.588 1 97.81 188 ALA B O 1
ATOM 3354 N N . ASP B 1 189 ? -8.07 -24.062 -2.645 1 96.25 189 ASP B N 1
ATOM 3355 C CA . ASP B 1 189 ? -7.645 -24.203 -1.256 1 96.25 189 ASP B CA 1
ATOM 3356 C C . ASP B 1 189 ? -8.844 -24.312 -0.322 1 96.25 189 ASP B C 1
ATOM 3358 O O . ASP B 1 189 ? -9.742 -23.469 -0.358 1 96.25 189 ASP B O 1
ATOM 3362 N N . ALA B 1 190 ? -8.945 -25.359 0.37 1 96.56 190 ALA B N 1
ATOM 3363 C CA . ALA B 1 190 ? -9.984 -25.516 1.389 1 96.56 190 ALA B CA 1
ATOM 3364 C C . ALA B 1 190 ? -9.367 -25.797 2.758 1 96.56 190 ALA B C 1
ATOM 3366 O O . ALA B 1 190 ? -9.078 -26.953 3.094 1 96.56 190 ALA B O 1
ATOM 3367 N N . GLU B 1 191 ? -9.227 -24.672 3.494 1 96.62 191 GLU B N 1
ATOM 3368 C CA . GLU B 1 191 ? -8.727 -24.734 4.863 1 96.62 191 GLU B CA 1
ATOM 3369 C C . GLU B 1 191 ? -7.293 -25.266 4.906 1 96.62 191 GLU B C 1
ATOM 3371 O O . GLU B 1 191 ? -6.934 -26.016 5.805 1 96.62 191 GLU B O 1
ATOM 3376 N N . GLU B 1 192 ? -6.543 -24.984 3.902 1 96.69 192 GLU B N 1
ATOM 3377 C CA . GLU B 1 192 ? -5.164 -25.453 3.85 1 96.69 192 GLU B CA 1
ATOM 3378 C C . GLU B 1 192 ? -4.211 -24.438 4.469 1 96.69 192 GLU B C 1
ATOM 3380 O O . GLU B 1 192 ? -3.125 -24.797 4.93 1 96.69 192 GLU B O 1
ATOM 3385 N N . THR B 1 193 ? -4.574 -23.141 4.34 1 95.56 193 THR B N 1
ATOM 3386 C CA . THR B 1 193 ? -3.777 -22.062 4.926 1 95.56 193 THR B CA 1
ATOM 3387 C C . THR B 1 193 ? -4.414 -21.562 6.215 1 95.56 193 THR B C 1
ATOM 3389 O O . THR B 1 193 ? -3.719 -21.312 7.203 1 95.56 193 THR B O 1
ATOM 3392 N N . TRP B 1 194 ? -5.699 -21.359 6.199 1 92.88 194 TRP B N 1
ATOM 3393 C CA . TRP B 1 194 ? -6.492 -20.906 7.332 1 92.88 194 TRP B CA 1
ATOM 3394 C C . TRP B 1 194 ? -7.711 -21.797 7.543 1 92.88 194 TRP B C 1
ATOM 3396 O O . TRP B 1 194 ? -8.438 -22.109 6.594 1 92.88 194 TRP B O 1
ATOM 3406 N N . GLU B 1 195 ? -7.953 -22.141 8.797 1 94.12 195 GLU B N 1
ATOM 3407 C CA . GLU B 1 195 ? -9.18 -22.891 9.102 1 94.12 195 GLU B CA 1
ATOM 3408 C C . GLU B 1 195 ? -10.414 -22.047 8.797 1 94.12 195 GLU B C 1
ATOM 3410 O O . GLU B 1 195 ? -10.445 -20.844 9.07 1 94.12 195 GLU B O 1
ATOM 3415 N N . GLY B 1 196 ? -11.352 -22.656 8.141 1 95 196 GLY B N 1
ATOM 3416 C CA . GLY B 1 196 ? -12.625 -22 7.902 1 95 196 GLY B CA 1
ATOM 3417 C C . GLY B 1 196 ? -12.641 -21.172 6.633 1 95 196 GLY B C 1
ATOM 3418 O O . GLY B 1 196 ? -13.648 -20.547 6.309 1 95 196 GLY B O 1
ATOM 3419 N N . VAL B 1 197 ? -11.547 -21.172 5.879 1 95.94 197 VAL B N 1
ATOM 3420 C CA . VAL B 1 197 ? -11.469 -20.344 4.672 1 95.94 197 VAL B CA 1
ATOM 3421 C C . VAL B 1 197 ? -11.227 -21.234 3.457 1 95.94 197 VAL B C 1
ATOM 3423 O O . VAL B 1 197 ? -10.453 -22.203 3.525 1 95.94 197 VAL B O 1
ATOM 3426 N N . ALA B 1 198 ? -11.883 -20.953 2.387 1 97.75 198 ALA B N 1
ATOM 3427 C CA . ALA B 1 198 ? -11.68 -21.625 1.106 1 97.75 198 ALA B CA 1
ATOM 3428 C C . ALA B 1 198 ? -11.539 -20.625 -0.027 1 97.75 198 ALA B C 1
ATOM 3430 O O . ALA B 1 198 ? -11.953 -19.469 0.108 1 97.75 198 ALA B O 1
ATOM 3431 N N . ALA B 1 199 ? -10.898 -21.047 -1.103 1 98.31 199 ALA B N 1
ATOM 3432 C CA . ALA B 1 199 ? -10.695 -20.172 -2.248 1 98.31 199 ALA B CA 1
ATOM 3433 C C . ALA B 1 199 ? -10.602 -20.969 -3.545 1 98.31 199 ALA B C 1
ATOM 3435 O O . ALA B 1 199 ? -10.25 -22.141 -3.527 1 98.31 199 ALA B O 1
ATOM 3436 N N . VAL B 1 200 ? -10.945 -20.344 -4.621 1 98.5 200 VAL B N 1
ATOM 3437 C CA . VAL B 1 200 ? -10.766 -20.844 -5.977 1 98.5 200 VAL B CA 1
ATOM 3438 C C . VAL B 1 200 ? -10 -19.812 -6.812 1 98.5 200 VAL B C 1
ATOM 3440 O O . VAL B 1 200 ? -10.25 -18.609 -6.707 1 98.5 200 VAL B O 1
ATOM 3443 N N . SER B 1 201 ? -9.055 -20.281 -7.609 1 98.75 201 SER B N 1
ATOM 3444 C CA . SER B 1 201 ? -8.195 -19.359 -8.344 1 98.75 201 SER B CA 1
ATOM 3445 C C . SER B 1 201 ? -7.934 -19.859 -9.766 1 98.75 201 SER B C 1
ATOM 3447 O O . SER B 1 201 ? -7.98 -21.062 -10.016 1 98.75 201 SER B O 1
ATOM 3449 N N . ALA B 1 202 ? -7.715 -19 -10.641 1 98.62 202 ALA B N 1
ATOM 3450 C CA . ALA B 1 202 ? -7.316 -19.281 -12.016 1 98.62 202 ALA B CA 1
ATOM 3451 C C . ALA B 1 202 ? -6.211 -18.344 -12.477 1 98.62 202 ALA B C 1
ATOM 3453 O O . ALA B 1 202 ? -6.129 -17.203 -12.016 1 98.62 202 ALA B O 1
ATOM 3454 N N . PRO B 1 203 ? -5.371 -18.797 -13.367 1 98.12 203 PRO B N 1
ATOM 3455 C CA . PRO B 1 203 ? -4.227 -18 -13.805 1 98.12 203 PRO B CA 1
ATOM 3456 C C . PRO B 1 203 ? -4.605 -16.953 -14.852 1 98.12 203 PRO B C 1
ATOM 3458 O O . PRO B 1 203 ? -5.527 -17.172 -15.641 1 98.12 203 PRO B O 1
ATOM 3461 N N . VAL B 1 204 ? -4.016 -15.82 -14.828 1 97.44 204 VAL B N 1
ATOM 3462 C CA . VAL B 1 204 ? -4.121 -14.781 -15.844 1 97.44 204 VAL B CA 1
ATOM 3463 C C . VAL B 1 204 ? -2.873 -14.797 -16.734 1 97.44 204 VAL B C 1
ATOM 3465 O O . VAL B 1 204 ? -1.748 -14.812 -16.219 1 97.44 204 VAL B O 1
ATOM 3468 N N . HIS B 1 205 ? -3.07 -14.781 -18 1 94 205 HIS B N 1
ATOM 3469 C CA . HIS B 1 205 ? -1.971 -14.859 -18.969 1 94 205 HIS B CA 1
ATOM 3470 C C . HIS B 1 205 ? -1.861 -13.578 -19.781 1 94 205 HIS B C 1
ATOM 3472 O O . HIS B 1 205 ? -2.844 -12.844 -19.938 1 94 205 HIS B O 1
ATOM 3478 N N . ASP B 1 206 ? -0.652 -13.352 -20.219 1 89.81 206 ASP B N 1
ATOM 3479 C CA . ASP B 1 206 ? -0.469 -12.234 -21.141 1 89.81 206 ASP B CA 1
ATOM 3480 C C . ASP B 1 206 ? -0.594 -12.695 -22.578 1 89.81 206 ASP B C 1
ATOM 3482 O O . ASP B 1 206 ? -1.083 -13.789 -22.859 1 89.81 206 ASP B O 1
ATOM 3486 N N . ARG B 1 207 ? -0.184 -11.852 -23.516 1 85.31 207 ARG B N 1
ATOM 3487 C CA . ARG B 1 207 ? -0.32 -12.109 -24.953 1 85.31 207 ARG B CA 1
ATOM 3488 C C . ARG B 1 207 ? 0.54 -13.289 -25.375 1 85.31 207 ARG B C 1
ATOM 3490 O O . ARG B 1 207 ? 0.234 -13.961 -26.375 1 85.31 207 ARG B O 1
ATOM 3497 N N . ARG B 1 208 ? 1.618 -13.547 -24.672 1 82.88 208 ARG B N 1
ATOM 3498 C CA . ARG B 1 208 ? 2.529 -14.641 -25 1 82.88 208 ARG B CA 1
ATOM 3499 C C . ARG B 1 208 ? 2.145 -15.914 -24.25 1 82.88 208 ARG B C 1
ATOM 3501 O O . ARG B 1 208 ? 2.943 -16.859 -24.156 1 82.88 208 ARG B O 1
ATOM 3508 N N . ARG B 1 209 ? 1.005 -15.891 -23.516 1 84.62 209 ARG B N 1
ATOM 3509 C CA . ARG B 1 209 ? 0.466 -17.031 -22.781 1 84.62 209 ARG B CA 1
ATOM 3510 C C . ARG B 1 209 ? 1.324 -17.344 -21.562 1 84.62 209 ARG B C 1
ATOM 3512 O O . ARG B 1 209 ? 1.437 -18.5 -21.156 1 84.62 209 ARG B O 1
ATOM 3519 N N . MET B 1 210 ? 2.037 -16.344 -21.172 1 88.44 210 MET B N 1
ATOM 3520 C CA . MET B 1 210 ? 2.787 -16.484 -19.922 1 88.44 210 MET B CA 1
ATOM 3521 C C . MET B 1 210 ? 1.945 -16.031 -18.734 1 88.44 210 MET B C 1
ATOM 3523 O O . MET B 1 210 ? 1.231 -15.031 -18.812 1 88.44 210 MET B O 1
ATOM 3527 N N . PRO B 1 211 ? 2.002 -16.844 -17.703 1 91.81 211 PRO B N 1
ATOM 3528 C CA . PRO B 1 211 ? 1.271 -16.406 -16.516 1 91.81 211 PRO B CA 1
ATOM 3529 C C . PRO B 1 211 ? 1.817 -15.117 -15.914 1 91.81 211 PRO B C 1
ATOM 3531 O O . PRO B 1 211 ? 3.025 -15 -15.695 1 91.81 211 PRO B O 1
ATOM 3534 N N . VAL B 1 212 ? 0.979 -14.102 -15.68 1 93.56 212 VAL B N 1
ATOM 3535 C CA . VAL B 1 212 ? 1.41 -12.82 -15.133 1 93.56 212 VAL B CA 1
ATOM 3536 C C . VAL B 1 212 ? 0.778 -12.602 -13.758 1 93.56 212 VAL B C 1
ATOM 3538 O O . VAL B 1 212 ? 1.088 -11.625 -13.07 1 93.56 212 VAL B O 1
ATOM 3541 N N . GLY B 1 213 ? -0.083 -13.461 -13.359 1 97.25 213 GLY B N 1
ATOM 3542 C CA . GLY B 1 213 ? -0.774 -13.414 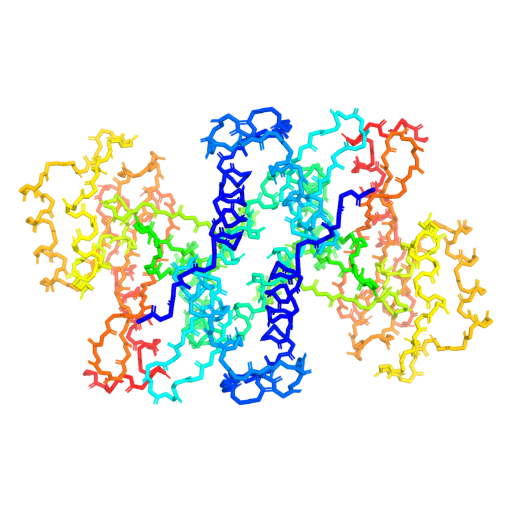-12.086 1 97.25 213 GLY B CA 1
ATOM 3543 C C . GLY B 1 213 ? -1.921 -14.406 -11.984 1 97.25 213 GLY B C 1
ATOM 3544 O O . GLY B 1 213 ? -2.02 -15.328 -12.797 1 97.25 213 GLY B O 1
ATOM 3545 N N . ALA B 1 214 ? -2.682 -14.258 -10.953 1 98.38 214 ALA B N 1
ATOM 3546 C CA . ALA B 1 214 ? -3.846 -15.109 -10.727 1 98.38 214 ALA B CA 1
ATOM 3547 C C . ALA B 1 214 ? -4.949 -14.352 -10 1 98.38 214 ALA B C 1
ATOM 3549 O O . ALA B 1 214 ? -4.676 -13.422 -9.242 1 98.38 214 ALA B O 1
ATOM 3550 N N . VAL B 1 215 ? -6.156 -14.727 -10.281 1 98.5 215 VAL B N 1
ATOM 3551 C CA . VAL B 1 215 ? -7.316 -14.18 -9.586 1 98.5 215 VAL B CA 1
ATOM 3552 C C . VAL B 1 215 ? -7.953 -15.266 -8.711 1 98.5 215 VAL B C 1
ATOM 3554 O O . VAL B 1 215 ? -7.965 -16.438 -9.086 1 98.5 215 VAL B O 1
ATOM 3557 N N . ALA B 1 216 ? -8.492 -14.883 -7.57 1 98.69 216 ALA B N 1
ATOM 3558 C CA . ALA B 1 216 ? -9.117 -15.859 -6.684 1 98.69 216 ALA B CA 1
ATOM 3559 C C . ALA B 1 216 ? -10.352 -15.273 -6.008 1 98.69 216 ALA B C 1
ATOM 3561 O O . ALA B 1 216 ? -10.367 -14.094 -5.645 1 98.69 216 ALA B O 1
ATOM 3562 N N . VAL B 1 217 ? -11.32 -16.031 -5.863 1 98.25 217 VAL B N 1
ATOM 3563 C CA . VAL B 1 217 ? -12.43 -15.797 -4.945 1 98.25 217 VAL B CA 1
ATOM 3564 C C . VAL B 1 217 ? -12.148 -16.484 -3.609 1 98.25 217 VAL B C 1
ATOM 3566 O O . VAL B 1 217 ? -11.758 -17.641 -3.572 1 98.25 217 VAL B O 1
ATOM 3569 N N . THR B 1 218 ? -12.305 -15.773 -2.525 1 97.44 218 THR B N 1
ATOM 3570 C CA . THR B 1 218 ? -12.031 -16.297 -1.192 1 97.44 218 THR B CA 1
ATOM 3571 C C . THR B 1 218 ? -13.188 -16 -0.246 1 97.44 218 THR B C 1
ATOM 3573 O O . THR B 1 218 ? -13.758 -14.906 -0.28 1 97.44 218 THR B O 1
ATOM 3576 N N . GLY B 1 219 ? -13.508 -16.953 0.588 1 96.12 219 GLY B N 1
ATOM 3577 C CA . GLY B 1 219 ? -14.562 -16.766 1.571 1 96.12 219 GLY B CA 1
ATOM 3578 C C . GLY B 1 219 ? -14.633 -17.906 2.582 1 96.12 219 GLY B C 1
ATOM 3579 O O . GLY B 1 219 ? -13.75 -18.75 2.631 1 96.12 219 GLY B O 1
ATOM 3580 N N . ALA B 1 220 ? -15.641 -17.766 3.404 1 95.56 220 ALA B N 1
ATOM 3581 C CA . ALA B 1 220 ? -15.898 -18.844 4.352 1 95.56 220 ALA B CA 1
ATOM 3582 C C . ALA B 1 220 ? -16.141 -20.172 3.627 1 95.56 220 ALA B C 1
ATOM 3584 O O . ALA B 1 220 ? -16.797 -20.219 2.592 1 95.56 220 ALA B O 1
ATOM 3585 N N . VAL B 1 221 ? -15.57 -21.234 4.223 1 96.5 221 VAL B N 1
ATOM 3586 C CA . VAL B 1 221 ? -15.633 -22.547 3.582 1 96.5 221 VAL B CA 1
ATOM 3587 C C . VAL B 1 221 ? -17.094 -22.984 3.461 1 96.5 221 VAL B C 1
ATOM 3589 O O . VAL B 1 221 ? -17.469 -23.641 2.486 1 96.5 221 VAL B O 1
ATOM 3592 N N . GLU B 1 222 ? -17.984 -22.547 4.336 1 95.81 222 GLU B N 1
ATOM 3593 C CA . GLU B 1 222 ? -19.391 -22.906 4.32 1 95.81 222 GLU B CA 1
ATOM 3594 C C . GLU B 1 222 ? -20.109 -22.297 3.119 1 95.81 222 GLU B C 1
ATOM 3596 O O . GLU B 1 222 ? -21.125 -22.828 2.648 1 95.81 222 GLU B O 1
ATOM 3601 N N . ARG B 1 223 ? -19.562 -21.219 2.635 1 95.44 223 ARG B N 1
ATOM 3602 C CA . ARG B 1 223 ? -20.188 -20.531 1.503 1 95.44 223 ARG B CA 1
ATOM 3603 C C . ARG B 1 223 ? -19.516 -20.938 0.189 1 95.44 223 ARG B C 1
ATOM 3605 O O . ARG B 1 223 ? -20.203 -21.172 -0.809 1 95.44 223 ARG B O 1
ATOM 3612 N N . VAL B 1 224 ? -18.281 -21.078 0.214 1 96.38 224 VAL B N 1
ATOM 3613 C CA . VAL B 1 224 ? -17.516 -21.328 -1.005 1 96.38 224 VAL B CA 1
ATOM 3614 C C . VAL B 1 224 ? -17.578 -22.812 -1.357 1 96.38 224 VAL B C 1
ATOM 3616 O O . VAL B 1 224 ? -17.641 -23.188 -2.535 1 96.38 224 VAL B O 1
ATOM 3619 N N . ALA B 1 225 ? -17.609 -23.641 -0.345 1 95.56 225 ALA B N 1
ATOM 3620 C CA . ALA B 1 225 ? -17.656 -25.094 -0.515 1 95.56 225 ALA B CA 1
ATOM 3621 C C . ALA B 1 225 ? -18.656 -25.734 0.438 1 95.56 225 ALA B C 1
ATOM 3623 O O . ALA B 1 225 ? -18.297 -26.547 1.281 1 95.56 225 ALA B O 1
ATOM 3624 N N . PRO B 1 226 ? -19.875 -25.422 0.138 1 92.81 226 PRO B N 1
ATOM 3625 C CA . PRO B 1 226 ? -20.891 -26.062 0.998 1 92.81 226 PRO B CA 1
ATOM 3626 C C . PRO B 1 226 ? -20.828 -27.578 0.949 1 92.81 226 PRO B C 1
ATOM 3628 O O . PRO B 1 226 ? -20.766 -28.172 -0.135 1 92.81 226 PRO B O 1
ATOM 3631 N N . GLY B 1 227 ? -20.828 -28.141 2.145 1 91.38 227 GLY B N 1
ATOM 3632 C CA . GLY B 1 227 ? -20.781 -29.594 2.232 1 91.38 227 GLY B CA 1
ATOM 3633 C C . GLY B 1 227 ? -19.469 -30.172 1.762 1 91.38 227 GLY B C 1
ATOM 3634 O O . GLY B 1 227 ? -19.391 -31.344 1.422 1 91.38 227 GLY B O 1
ATOM 3635 N N . GLY B 1 228 ? -18.484 -29.328 1.586 1 90.25 228 GLY B N 1
ATOM 3636 C CA . GLY B 1 228 ? -17.156 -29.781 1.223 1 90.25 228 GLY B CA 1
ATOM 3637 C C . GLY B 1 228 ? -16.922 -29.812 -0.276 1 90.25 228 GLY B C 1
ATOM 3638 O O . GLY B 1 228 ? -15.852 -30.219 -0.735 1 90.25 228 GLY B O 1
ATOM 3639 N N . VAL B 1 229 ? -17.906 -29.391 -1.005 1 92.38 229 VAL B N 1
ATOM 3640 C CA . VAL B 1 229 ? -17.781 -29.391 -2.459 1 92.38 229 VAL B CA 1
ATOM 3641 C C . VAL B 1 229 ? -17.75 -27.953 -2.971 1 92.38 229 VAL B C 1
ATOM 3643 O O . VAL B 1 229 ? -18.625 -27.141 -2.646 1 92.38 229 VAL B O 1
ATOM 3646 N N . LEU B 1 230 ? -16.781 -27.703 -3.727 1 94.25 230 LEU B N 1
ATOM 3647 C CA . LEU B 1 230 ? -16.656 -26.375 -4.293 1 94.25 230 LEU B CA 1
ATOM 3648 C C . LEU B 1 230 ? -17.828 -26.062 -5.219 1 94.25 230 LEU B C 1
ATOM 3650 O O . LEU B 1 230 ? -18.219 -26.891 -6.035 1 94.25 230 LEU B O 1
ATOM 3654 N N . ARG B 1 231 ? -18.328 -24.891 -5.109 1 95.25 231 ARG B N 1
ATOM 3655 C CA . ARG B 1 231 ? -19.406 -24.469 -5.992 1 95.25 231 ARG B CA 1
ATOM 3656 C C . ARG B 1 231 ? -18.922 -24.344 -7.438 1 95.25 231 ARG B C 1
ATOM 3658 O O . ARG B 1 231 ? -18.016 -23.578 -7.734 1 95.25 231 ARG B O 1
ATOM 3665 N N . PRO B 1 232 ? -19.578 -25.062 -8.336 1 94.81 232 PRO B N 1
ATOM 3666 C CA . PRO B 1 232 ? -19.156 -25 -9.734 1 94.81 232 PRO B CA 1
ATOM 3667 C C . PRO B 1 232 ? -19.297 -23.609 -10.336 1 94.81 232 PRO B C 1
ATOM 3669 O O . PRO B 1 232 ? -18.516 -23.219 -11.195 1 94.81 232 PRO B O 1
ATOM 3672 N N . GLU B 1 233 ? -20.281 -22.891 -9.875 1 96 233 GLU B N 1
ATOM 3673 C CA . GLU B 1 233 ? -20.516 -21.547 -10.391 1 96 233 GLU B CA 1
ATOM 3674 C C . GLU B 1 233 ? -19.344 -20.625 -10.062 1 96 233 GLU B C 1
ATOM 3676 O O . GLU B 1 233 ? -19.031 -19.719 -10.82 1 96 233 GLU B O 1
ATOM 3681 N N . LEU B 1 234 ? -18.719 -20.859 -8.93 1 97.06 234 LEU B N 1
ATOM 3682 C CA . LEU B 1 234 ? -17.562 -20.047 -8.539 1 97.06 234 LEU B CA 1
ATOM 3683 C C . LEU B 1 234 ? -16.344 -20.375 -9.406 1 97.06 234 LEU B C 1
ATOM 3685 O O . LEU B 1 234 ? -15.609 -19.484 -9.812 1 97.06 234 LEU B O 1
ATOM 3689 N N . ILE B 1 235 ? -16.234 -21.656 -9.688 1 96.88 235 ILE B N 1
ATOM 3690 C CA . ILE B 1 235 ? -15.148 -22.094 -10.555 1 96.88 235 ILE B CA 1
ATOM 3691 C C . ILE B 1 235 ? -15.281 -21.438 -11.922 1 96.88 235 ILE B C 1
ATOM 3693 O O . ILE B 1 235 ? -14.32 -20.844 -12.43 1 96.88 235 ILE B O 1
ATOM 3697 N N . ALA B 1 236 ? -16.453 -21.531 -12.445 1 97.25 236 ALA B N 1
ATOM 3698 C CA . ALA B 1 236 ? -16.719 -20.953 -13.758 1 97.25 236 ALA B CA 1
ATOM 3699 C C . ALA B 1 236 ? -16.484 -19.438 -13.75 1 97.25 236 ALA B C 1
ATOM 3701 O O . ALA B 1 236 ? -15.859 -18.906 -14.664 1 97.25 236 ALA B O 1
ATOM 3702 N N . ALA B 1 237 ? -16.922 -18.812 -12.719 1 97.69 237 ALA B N 1
ATOM 3703 C CA . ALA B 1 237 ? -16.812 -17.359 -12.625 1 97.69 237 ALA B CA 1
ATOM 3704 C C . ALA B 1 237 ? -15.359 -16.906 -12.547 1 97.69 237 ALA B C 1
ATOM 3706 O O . ALA B 1 237 ? -14.961 -15.945 -13.203 1 97.69 237 ALA B O 1
ATOM 3707 N N . VAL B 1 238 ? -14.602 -17.609 -11.75 1 98.31 238 VAL B N 1
ATOM 3708 C CA . VAL B 1 238 ? -13.195 -17.281 -11.57 1 98.31 238 VAL B CA 1
ATOM 3709 C C . VAL B 1 238 ? -12.438 -17.5 -12.883 1 98.31 238 VAL B C 1
ATOM 3711 O O . VAL B 1 238 ? -11.617 -16.672 -13.281 1 98.31 238 VAL B O 1
ATOM 3714 N N . ARG B 1 239 ? -12.68 -18.547 -13.555 1 97.38 239 ARG B N 1
ATOM 3715 C CA . ARG B 1 239 ? -12.039 -18.828 -14.828 1 97.38 239 ARG B CA 1
ATOM 3716 C C . ARG B 1 239 ? -12.414 -17.797 -15.883 1 97.38 239 ARG B C 1
ATOM 3718 O O . ARG B 1 239 ? -11.562 -17.328 -16.641 1 97.38 239 ARG B O 1
ATOM 3725 N N . ASP B 1 240 ? -13.711 -17.469 -15.914 1 96.75 240 ASP B N 1
ATOM 3726 C CA . ASP B 1 240 ? -14.18 -16.453 -16.844 1 96.75 240 ASP B CA 1
ATOM 3727 C C . ASP B 1 240 ? -13.5 -15.109 -16.594 1 96.75 240 ASP B C 1
ATOM 3729 O O . ASP B 1 240 ? -13.102 -14.414 -17.531 1 96.75 240 ASP B O 1
ATOM 3733 N N . CYS B 1 241 ? -13.391 -14.812 -15.352 1 97.44 241 CYS B N 1
ATOM 3734 C CA . CYS B 1 241 ? -12.719 -13.578 -14.977 1 97.44 241 CYS B CA 1
ATOM 3735 C C . CYS B 1 241 ? -11.266 -13.578 -15.438 1 97.44 241 CYS B C 1
ATOM 3737 O O . CYS B 1 241 ? -10.805 -12.625 -16.062 1 97.44 241 CYS B O 1
ATOM 3739 N N . ALA B 1 242 ? -10.57 -14.68 -15.148 1 97.5 242 ALA B N 1
ATOM 3740 C CA . ALA B 1 242 ? -9.164 -14.797 -15.531 1 97.5 242 ALA B CA 1
ATOM 3741 C C . ALA B 1 242 ? -9 -14.68 -17.047 1 97.5 242 ALA B C 1
ATOM 3743 O O . ALA B 1 242 ? -8.078 -14.008 -17.531 1 97.5 242 ALA B O 1
ATOM 3744 N N . ARG B 1 243 ? -9.898 -15.25 -17.797 1 95.56 243 ARG B N 1
ATOM 3745 C CA . ARG B 1 243 ? -9.859 -15.188 -19.266 1 95.56 243 ARG B CA 1
ATOM 3746 C C . ARG B 1 243 ? -10.102 -13.773 -19.766 1 95.56 243 ARG B C 1
ATOM 3748 O O . ARG B 1 243 ? -9.43 -13.305 -20.688 1 95.56 243 ARG B O 1
ATOM 3755 N N . ALA B 1 244 ? -11.078 -13.148 -19.156 1 96.25 244 ALA B N 1
ATOM 3756 C CA . ALA B 1 244 ? -11.406 -11.781 -19.562 1 96.25 244 ALA B CA 1
ATOM 3757 C C . ALA B 1 244 ? -10.234 -10.836 -19.312 1 96.25 244 ALA B C 1
ATOM 3759 O O . ALA B 1 244 ? -9.883 -10.023 -20.172 1 96.25 244 ALA B O 1
ATOM 3760 N N . VAL B 1 245 ? -9.625 -10.969 -18.141 1 95.69 245 VAL B N 1
ATOM 3761 C CA . VAL B 1 245 ? -8.461 -10.148 -17.812 1 95.69 245 VAL B CA 1
ATOM 3762 C C . VAL B 1 245 ? -7.328 -10.461 -18.797 1 95.69 245 VAL B C 1
ATOM 3764 O O . VAL B 1 245 ? -6.652 -9.547 -19.281 1 95.69 245 VAL B O 1
ATOM 3767 N N . SER B 1 246 ? -7.105 -11.734 -19.047 1 94.62 246 SER B N 1
ATOM 3768 C CA . SER B 1 246 ? -6.066 -12.156 -19.984 1 94.62 246 SER B CA 1
ATOM 3769 C C . SER B 1 246 ? -6.277 -11.539 -21.359 1 94.62 246 SER B C 1
ATOM 3771 O O . SER B 1 246 ? -5.328 -11.07 -21.984 1 94.62 246 SER B O 1
ATOM 3773 N N . ARG B 1 247 ? -7.504 -11.508 -21.844 1 92.31 247 ARG B N 1
ATOM 3774 C CA . ARG B 1 247 ? -7.84 -10.922 -23.141 1 92.31 247 ARG B CA 1
ATOM 3775 C C . ARG B 1 247 ? -7.516 -9.43 -23.156 1 92.31 247 ARG B C 1
ATOM 3777 O O . ARG B 1 247 ? -6.973 -8.922 -24.141 1 92.31 247 ARG B O 1
ATOM 3784 N N . ASP B 1 248 ? -7.855 -8.805 -22.062 1 91.5 248 ASP B N 1
ATOM 3785 C CA . ASP B 1 248 ? -7.598 -7.371 -21.969 1 91.5 248 ASP B CA 1
ATOM 3786 C C . ASP B 1 248 ? -6.098 -7.078 -21.969 1 91.5 248 ASP B C 1
ATOM 3788 O O . ASP B 1 248 ? -5.672 -5.973 -22.297 1 91.5 248 ASP B O 1
ATOM 3792 N N . LEU B 1 249 ? -5.332 -8.094 -21.516 1 88.88 249 LEU B N 1
ATOM 3793 C CA . LEU B 1 249 ? -3.879 -7.957 -21.531 1 88.88 249 LEU B CA 1
ATOM 3794 C C . LEU B 1 249 ? -3.303 -8.312 -22.891 1 88.88 249 LEU B C 1
ATOM 3796 O O . LEU B 1 249 ? -2.094 -8.203 -23.109 1 88.88 249 LEU B O 1
ATOM 3800 N N . GLY B 1 250 ? -4.152 -8.672 -23.828 1 80.25 250 GLY B N 1
ATOM 3801 C CA . GLY B 1 250 ? -3.729 -8.969 -25.188 1 80.25 250 GLY B CA 1
ATOM 3802 C C . GLY B 1 250 ? -3.635 -10.461 -25.469 1 80.25 250 GLY B C 1
ATOM 3803 O O . GLY B 1 250 ? -3.154 -10.867 -26.531 1 80.25 250 GLY B O 1
ATOM 3804 N N . ALA B 1 251 ? -3.904 -11.273 -24.438 1 69.94 251 ALA B N 1
ATOM 3805 C CA . ALA B 1 251 ? -3.857 -12.719 -24.656 1 69.94 251 ALA B CA 1
ATOM 3806 C C . ALA B 1 251 ? -4.906 -13.156 -25.672 1 69.94 251 ALA B C 1
ATOM 3808 O O . ALA B 1 251 ? -5.992 -12.578 -25.734 1 69.94 251 ALA B O 1
ATOM 3809 N N . GLY B 1 252 ? -4.613 -13.352 -26.828 1 52.25 252 GLY B N 1
ATOM 3810 C CA . GLY B 1 252 ? -5.539 -13.758 -27.875 1 52.25 252 GLY B CA 1
ATOM 3811 C C . GLY B 1 252 ? -6.605 -14.719 -27.375 1 52.25 252 GLY B C 1
ATOM 3812 O O . GLY B 1 252 ? -6.512 -15.242 -26.266 1 52.25 252 GLY B O 1
ATOM 3813 N N . ARG B 1 253 ? -7.891 -14.578 -27.984 1 47.84 253 ARG B N 1
ATOM 3814 C CA . ARG B 1 253 ? -9.086 -15.383 -27.766 1 47.84 253 ARG B CA 1
ATOM 3815 C C . ARG B 1 253 ? -8.742 -16.875 -27.703 1 47.84 253 ARG B C 1
ATOM 3817 O O . ARG B 1 253 ? -8.008 -17.375 -28.562 1 47.84 253 ARG B O 1
ATOM 3824 N N . PHE B 1 254 ? -8.672 -17.438 -26.391 1 36.53 254 PHE B N 1
ATOM 3825 C CA . PHE B 1 254 ? -8.734 -18.875 -26.578 1 36.53 254 PHE B CA 1
ATOM 3826 C C . PHE B 1 254 ? -10.094 -19.297 -27.125 1 36.53 254 PHE B C 1
ATOM 3828 O O . PHE B 1 254 ? -11.102 -18.641 -26.859 1 36.53 254 PHE B O 1
#